Protein AF-A0A7S2VM45-F1 (afdb_monomer)

pLDDT: mean 82.06, std 14.5, range [35.22, 96.81]

Secondary structure (DSSP, 8-state):
-HHHHHHHHHHHHHHHHHHTSPPS------HHHHHHHHHHTT--TTT-GGGHHHHHHHHHPPPPTTEEEEE-TTS-EEEEETTTTEEESS-TTHHHHHHHHHHHHHHHHHTSSHHHHHHHHHHHHHHHHHTTTEEEEE-TTS-EEEEETTT--EESS-HHHHHHHHHHHHHHHHHHHHHH-HHHHT-PPPPPHHHHHHHHHHHHHHHHHHHHHHHHHHHHHHHHHHHHHHHHHHHHHHT-SSS---TTEEEEEEEEEETTEEEEEEEEEE-HHHHHHHHHHHHHHHHHHHHHHHHHHHHHHHHHHHHHHHHHHHHHHHHHHHHHHHHHHHHHHHHHHHHHHHHHHHHHHHHHHHHHHHHHHHHHHHHHHHHHHHHHHHHHHHHHHHHHHHHHHHHHHHHHHHHHHHHHHHHHHHHHHHHHHHS------PPP--HHHHTT-TT--

Structure (mmCIF, N/CA/C/O backbone):
data_AF-A0A7S2VM45-F1
#
_entry.id   AF-A0A7S2VM45-F1
#
loop_
_atom_site.group_PDB
_atom_site.id
_atom_site.type_symbol
_atom_site.label_atom_id
_atom_site.label_alt_id
_atom_site.label_comp_id
_atom_site.label_asym_id
_atom_site.label_entity_id
_atom_site.label_seq_id
_atom_site.pdbx_PDB_ins_code
_atom_site.Cartn_x
_atom_site.Cartn_y
_atom_site.Cartn_z
_atom_site.occupancy
_atom_site.B_iso_or_equiv
_atom_site.auth_seq_id
_atom_site.auth_comp_id
_atom_site.auth_asym_id
_atom_site.auth_atom_id
_atom_site.pdbx_PDB_model_num
ATOM 1 N N . ALA A 1 1 ? -17.432 -37.676 -1.308 1.00 41.19 1 ALA A N 1
ATOM 2 C CA . ALA A 1 1 ? -16.269 -37.235 -0.508 1.00 41.19 1 ALA A CA 1
ATOM 3 C C . ALA A 1 1 ? -14.988 -37.979 -0.908 1.00 41.19 1 ALA A C 1
ATOM 5 O O . ALA A 1 1 ? -13.942 -37.345 -0.962 1.00 41.19 1 ALA A O 1
ATOM 6 N N . ASP A 1 2 ? -15.066 -39.259 -1.292 1.00 36.97 2 ASP A N 1
ATOM 7 C CA . ASP A 1 2 ? -13.876 -40.087 -1.560 1.00 36.97 2 ASP A CA 1
ATOM 8 C C . ASP A 1 2 ? -13.118 -39.766 -2.862 1.00 36.97 2 ASP A C 1
ATOM 10 O O . ASP A 1 2 ? -11.890 -39.785 -2.863 1.00 36.97 2 ASP A O 1
ATOM 14 N N . ALA A 1 3 ? -13.797 -39.350 -3.940 1.00 35.34 3 ALA A N 1
ATOM 15 C CA . ALA A 1 3 ? -13.132 -38.985 -5.202 1.00 35.34 3 ALA A CA 1
ATOM 16 C C . ALA A 1 3 ? -12.193 -37.767 -5.060 1.00 35.34 3 ALA A C 1
ATOM 18 O O . ALA A 1 3 ? -11.099 -37.749 -5.610 1.00 35.34 3 ALA A O 1
ATOM 19 N N . SER A 1 4 ? -12.570 -36.772 -4.248 1.00 35.22 4 SER A N 1
ATOM 20 C CA . SER A 1 4 ? -11.756 -35.570 -3.998 1.00 35.22 4 SER A CA 1
ATOM 21 C C . SER A 1 4 ? -10.555 -35.838 -3.073 1.00 35.22 4 SER A C 1
ATOM 23 O O . SER A 1 4 ? -9.560 -35.113 -3.113 1.00 35.22 4 SER A O 1
ATOM 25 N N . SER A 1 5 ? -10.628 -36.881 -2.238 1.00 35.66 5 SER A N 1
ATOM 26 C CA . SER A 1 5 ? -9.505 -37.354 -1.417 1.00 35.66 5 SER A CA 1
ATOM 27 C C . SER A 1 5 ? -8.523 -38.173 -2.257 1.00 35.66 5 SER A C 1
ATOM 29 O O . SER A 1 5 ? -7.314 -37.973 -2.156 1.00 35.66 5 SER A O 1
ATOM 31 N N . ALA A 1 6 ? -9.038 -39.047 -3.129 1.00 38.22 6 ALA A N 1
ATOM 32 C CA . ALA A 1 6 ? -8.230 -39.838 -4.054 1.00 38.22 6 ALA A CA 1
ATOM 33 C C . ALA A 1 6 ? -7.462 -38.945 -5.043 1.00 38.22 6 ALA A C 1
ATOM 35 O O . ALA A 1 6 ? -6.259 -39.124 -5.205 1.00 38.22 6 ALA A O 1
ATOM 36 N N . LEU A 1 7 ? -8.120 -37.919 -5.600 1.00 43.91 7 LEU A N 1
ATOM 37 C CA . LEU A 1 7 ? -7.509 -36.948 -6.517 1.00 43.91 7 LEU A CA 1
ATOM 38 C C . LEU A 1 7 ? -6.407 -36.101 -5.855 1.00 43.91 7 LEU A C 1
ATOM 40 O O . LEU A 1 7 ? -5.378 -35.829 -6.471 1.00 43.91 7 LEU A O 1
ATOM 44 N N . ARG A 1 8 ? -6.580 -35.722 -4.579 1.00 42.94 8 ARG A N 1
ATOM 45 C CA . ARG A 1 8 ? -5.535 -35.031 -3.801 1.00 42.94 8 ARG A CA 1
ATOM 46 C C . ARG A 1 8 ? -4.350 -35.943 -3.480 1.00 42.94 8 ARG A C 1
ATOM 48 O O . ARG A 1 8 ? -3.210 -35.493 -3.532 1.00 42.94 8 ARG A O 1
ATOM 55 N N . GLY A 1 9 ? -4.608 -37.221 -3.199 1.00 43.56 9 GLY A N 1
ATOM 56 C CA . GLY A 1 9 ? -3.568 -38.229 -2.984 1.00 43.56 9 GLY A CA 1
ATOM 57 C C . GLY A 1 9 ? -2.747 -38.525 -4.244 1.00 43.56 9 GLY A C 1
ATOM 58 O O . GLY A 1 9 ? -1.524 -38.623 -4.164 1.00 43.56 9 GLY A O 1
ATOM 59 N N . THR A 1 10 ? -3.387 -38.607 -5.416 1.00 50.84 10 THR A N 1
ATOM 60 C CA . THR A 1 10 ? -2.689 -38.769 -6.703 1.00 50.84 10 THR A CA 1
ATOM 61 C C . THR A 1 10 ? -1.899 -37.520 -7.079 1.00 50.84 10 THR A C 1
ATOM 63 O O . THR A 1 10 ? -0.747 -37.643 -7.477 1.00 50.84 10 THR A O 1
ATOM 66 N N . ALA A 1 11 ? -2.456 -36.325 -6.868 1.00 45.56 11 ALA A N 1
ATOM 67 C CA . ALA A 1 11 ? -1.759 -35.057 -7.086 1.00 45.56 11 ALA A CA 1
ATOM 68 C C . ALA A 1 11 ? -0.485 -34.935 -6.223 1.00 45.56 11 ALA A C 1
ATOM 70 O O . ALA A 1 11 ? 0.581 -34.600 -6.733 1.00 45.56 11 ALA A O 1
ATOM 71 N N . ALA A 1 12 ? -0.560 -35.293 -4.936 1.00 51.28 12 ALA A N 1
ATOM 72 C CA . ALA A 1 12 ? 0.590 -35.269 -4.027 1.00 51.28 12 ALA A CA 1
ATOM 73 C C . ALA A 1 12 ? 1.664 -36.321 -4.371 1.00 51.28 12 ALA A C 1
ATOM 75 O O . ALA A 1 12 ? 2.857 -36.076 -4.202 1.00 51.28 12 ALA A O 1
ATOM 76 N N . ARG A 1 13 ? 1.262 -37.492 -4.880 1.00 51.34 13 ARG A N 1
ATOM 77 C CA . ARG A 1 13 ? 2.197 -38.535 -5.331 1.00 51.34 13 ARG A CA 1
ATOM 78 C C . ARG A 1 13 ? 2.906 -38.144 -6.633 1.00 51.34 13 ARG A C 1
ATOM 80 O O . ARG A 1 13 ? 4.112 -38.331 -6.748 1.00 51.34 13 ARG A O 1
ATOM 87 N N . LEU A 1 14 ? 2.177 -37.534 -7.567 1.00 54.09 14 LEU A N 1
ATOM 88 C CA . LEU A 1 14 ? 2.731 -36.985 -8.809 1.00 54.09 14 LEU A CA 1
ATOM 89 C C . LEU A 1 14 ? 3.664 -35.791 -8.545 1.00 54.09 14 LEU A C 1
ATOM 91 O O . LEU A 1 14 ? 4.640 -35.613 -9.270 1.00 54.09 14 LEU A O 1
ATOM 95 N N . GLN A 1 15 ? 3.418 -35.021 -7.477 1.00 52.59 15 GLN A N 1
ATOM 96 C CA . GLN A 1 15 ? 4.325 -33.973 -7.003 1.00 52.59 15 GLN A CA 1
ATOM 97 C C . GLN A 1 15 ? 5.697 -34.543 -6.605 1.00 52.59 15 GLN A C 1
ATOM 99 O O . GLN A 1 15 ? 6.717 -33.946 -6.944 1.00 52.59 15 GLN A O 1
ATOM 104 N N . GLN A 1 16 ? 5.744 -35.696 -5.926 1.00 50.16 16 GLN A N 1
ATOM 105 C CA . GLN A 1 16 ? 7.007 -36.362 -5.577 1.00 50.16 16 GLN A CA 1
ATOM 106 C C . GLN A 1 16 ? 7.723 -36.929 -6.813 1.00 50.16 16 GLN A C 1
ATOM 108 O O . GLN A 1 16 ? 8.912 -36.680 -6.984 1.00 50.16 16 GLN A O 1
ATOM 113 N N . GLU A 1 17 ? 7.004 -37.596 -7.721 1.00 50.38 17 GLU A N 1
ATOM 114 C CA . GLU A 1 17 ? 7.596 -38.173 -8.942 1.00 50.38 17 GLU A CA 1
ATOM 115 C C . GLU A 1 17 ? 8.149 -37.121 -9.919 1.00 50.38 17 GLU A C 1
ATOM 117 O O . GLU A 1 17 ? 9.188 -37.348 -10.542 1.00 50.38 17 GLU A O 1
ATOM 122 N N . ALA A 1 18 ? 7.494 -35.961 -10.046 1.00 48.94 18 ALA A N 1
ATOM 123 C CA . ALA A 1 18 ? 7.997 -34.861 -10.869 1.00 48.94 18 ALA A CA 1
ATOM 124 C C . ALA A 1 18 ? 9.280 -34.255 -10.267 1.00 48.94 18 ALA A C 1
ATOM 126 O O . ALA A 1 18 ? 10.269 -34.052 -10.969 1.00 48.94 18 ALA A O 1
ATOM 127 N N . LEU A 1 19 ? 9.313 -34.046 -8.946 1.00 48.38 19 LEU A N 1
ATOM 128 C CA . LEU A 1 19 ? 10.456 -33.445 -8.249 1.00 48.38 19 LEU A CA 1
ATOM 129 C C . LEU A 1 19 ? 11.704 -34.351 -8.182 1.00 48.38 19 LEU A C 1
ATOM 131 O O . LEU A 1 19 ? 12.803 -33.833 -7.989 1.00 48.38 19 LEU A O 1
ATOM 135 N N . GLU A 1 20 ? 11.565 -35.672 -8.343 1.00 42.09 20 GLU A N 1
ATOM 136 C CA . GLU A 1 20 ? 12.649 -36.648 -8.131 1.00 42.09 20 GLU A CA 1
ATOM 137 C C . GLU A 1 20 ? 13.520 -36.954 -9.361 1.00 42.09 20 GLU A C 1
ATOM 139 O O . GLU A 1 20 ? 14.594 -37.540 -9.204 1.00 42.09 20 GLU A O 1
ATOM 144 N N . LYS A 1 21 ? 13.142 -36.546 -10.581 1.00 47.34 21 LYS A N 1
ATOM 145 C CA . LYS A 1 21 ? 14.006 -36.770 -11.754 1.00 47.34 21 LYS A CA 1
ATOM 146 C C . LYS A 1 21 ? 15.202 -35.801 -11.740 1.00 47.34 21 LYS A C 1
ATOM 148 O O . LYS A 1 21 ? 15.000 -34.587 -11.848 1.00 47.34 21 LYS A O 1
ATOM 153 N N . PRO A 1 22 ? 16.452 -36.296 -11.613 1.00 38.53 22 PRO A N 1
ATOM 154 C CA . PRO A 1 22 ? 17.627 -35.439 -11.579 1.00 38.53 22 PRO A CA 1
ATOM 155 C C . PRO A 1 22 ? 17.804 -34.747 -12.930 1.00 38.53 22 PRO A C 1
ATOM 157 O O . PRO A 1 22 ? 17.822 -35.390 -13.978 1.00 38.53 22 PRO A O 1
ATOM 160 N N . ASN A 1 23 ? 17.938 -33.423 -12.882 1.00 44.59 23 ASN A N 1
ATOM 161 C CA . ASN A 1 23 ? 18.189 -32.596 -14.054 1.00 44.59 23 ASN A CA 1
ATOM 162 C C . ASN A 1 23 ? 19.496 -33.041 -14.732 1.00 44.59 23 ASN A C 1
ATOM 164 O O . ASN A 1 23 ? 20.542 -33.118 -14.077 1.00 44.59 23 ASN A O 1
ATOM 168 N N . GLY A 1 24 ? 19.442 -33.307 -16.037 1.00 43.66 24 GLY A N 1
ATOM 169 C CA . GLY A 1 24 ? 20.639 -33.406 -16.865 1.00 43.66 24 GLY A CA 1
ATOM 170 C C . GLY A 1 24 ? 21.382 -32.072 -16.818 1.00 43.66 24 GLY A C 1
ATOM 171 O O . GLY A 1 24 ? 20.774 -31.038 -17.046 1.00 43.66 24 GLY A O 1
ATOM 172 N N . GLY A 1 25 ? 22.662 -32.109 -16.433 1.00 43.72 25 GLY A N 1
ATOM 173 C CA . GLY A 1 25 ? 23.644 -31.018 -16.501 1.00 43.72 25 GLY A CA 1
ATOM 174 C C . GLY A 1 25 ? 23.155 -29.609 -16.140 1.00 43.72 25 GLY A C 1
ATOM 175 O O . GLY A 1 25 ? 22.618 -28.906 -16.983 1.00 43.72 25 GLY A O 1
ATOM 176 N N . LYS A 1 26 ? 23.457 -29.122 -14.925 1.00 51.59 26 LYS A N 1
ATOM 177 C CA . LYS A 1 26 ? 23.319 -27.690 -14.590 1.00 51.59 26 LYS A CA 1
ATOM 178 C C . LYS A 1 26 ? 24.099 -26.843 -15.604 1.00 51.59 26 LYS A C 1
ATOM 180 O O . LYS A 1 26 ? 25.322 -26.743 -15.507 1.00 51.59 26 LYS A O 1
ATOM 185 N N . ARG A 1 27 ? 23.398 -26.227 -16.555 1.00 61.19 27 ARG A N 1
ATOM 186 C CA . ARG A 1 27 ? 23.974 -25.250 -17.474 1.00 61.19 27 ARG A CA 1
ATOM 187 C C . ARG A 1 27 ? 24.313 -23.992 -16.681 1.00 61.19 27 ARG A C 1
ATOM 189 O O . ARG A 1 27 ? 23.436 -23.346 -16.115 1.00 61.19 27 ARG A O 1
ATOM 196 N N . VAL A 1 28 ? 25.598 -23.672 -16.601 1.00 61.62 28 VAL A N 1
ATOM 197 C CA . VAL A 1 28 ? 26.063 -22.402 -16.041 1.00 61.62 28 VAL A CA 1
ATOM 198 C C . VAL A 1 28 ? 26.010 -21.389 -17.179 1.00 61.62 28 VAL A C 1
ATOM 200 O O . VAL A 1 28 ? 26.810 -21.481 -18.105 1.00 61.62 28 VAL A O 1
ATOM 203 N N . LEU A 1 29 ? 25.027 -20.488 -17.150 1.00 68.56 29 LEU A N 1
ATOM 204 C CA . LEU A 1 29 ? 24.953 -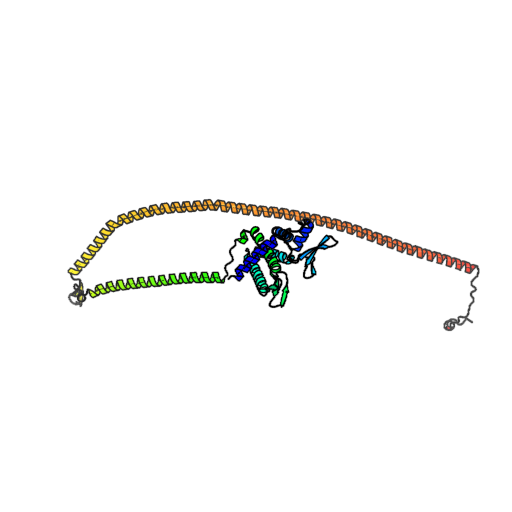19.374 -18.099 1.00 68.56 29 LEU A CA 1
ATOM 205 C C . LEU A 1 29 ? 26.027 -18.332 -17.771 1.00 68.56 29 LEU A C 1
ATOM 207 O O . LEU A 1 29 ? 26.331 -18.096 -16.598 1.00 68.56 29 LEU A O 1
ATOM 211 N N . ASP A 1 30 ? 26.578 -17.699 -18.806 1.00 79.31 30 ASP A N 1
ATOM 212 C CA . ASP A 1 30 ? 27.455 -16.539 -18.631 1.00 79.31 30 ASP A CA 1
ATOM 213 C C . ASP A 1 30 ? 26.656 -15.327 -18.108 1.00 79.31 30 ASP A C 1
ATOM 215 O O . ASP A 1 30 ? 25.442 -15.230 -18.293 1.00 79.31 30 ASP A O 1
ATOM 219 N N . VAL A 1 31 ? 27.329 -14.368 -17.468 1.00 79.81 31 VAL A N 1
ATOM 220 C CA . VAL A 1 31 ? 26.696 -13.177 -16.867 1.00 79.81 31 VAL A CA 1
ATOM 221 C C . VAL A 1 31 ? 25.927 -12.366 -17.914 1.00 79.81 31 VAL A C 1
ATOM 223 O O . VAL A 1 31 ? 24.858 -11.828 -17.625 1.00 79.81 31 VAL A O 1
ATOM 226 N N . VAL A 1 32 ? 26.449 -12.300 -19.143 1.00 82.38 32 VAL A N 1
ATOM 227 C CA . VAL A 1 32 ? 25.800 -11.611 -20.268 1.00 82.38 32 VAL A CA 1
ATOM 228 C C . VAL A 1 32 ? 24.540 -12.353 -20.720 1.00 82.38 32 VAL A C 1
ATOM 230 O O . VAL A 1 32 ? 23.512 -11.718 -20.956 1.00 82.38 32 VAL A O 1
ATOM 233 N N . GLU A 1 33 ? 24.590 -13.685 -20.787 1.00 80.75 33 GLU A N 1
ATOM 234 C CA . GLU A 1 33 ? 23.432 -14.514 -21.140 1.00 80.75 33 GLU A CA 1
ATOM 235 C C . GLU A 1 33 ? 22.341 -14.408 -20.070 1.00 80.75 33 GLU A C 1
ATOM 237 O O . GLU A 1 33 ? 21.178 -14.178 -20.397 1.00 80.75 33 GLU A O 1
ATOM 242 N N . LEU A 1 34 ? 22.715 -14.457 -18.789 1.00 82.38 34 LEU A N 1
ATOM 243 C CA . LEU A 1 34 ? 21.788 -14.253 -17.678 1.00 82.38 34 LEU A CA 1
ATOM 244 C C . LEU A 1 34 ? 21.119 -12.876 -17.750 1.00 82.38 34 LEU A C 1
ATOM 246 O O . LEU A 1 34 ? 19.910 -12.774 -17.568 1.00 82.38 34 LEU A O 1
ATOM 250 N N . TYR A 1 35 ? 21.875 -11.820 -18.061 1.00 84.75 35 TYR A N 1
ATOM 251 C CA . TYR A 1 35 ? 21.315 -10.477 -18.212 1.00 84.75 35 TYR A CA 1
ATOM 252 C C . TYR A 1 35 ? 20.312 -10.401 -19.370 1.00 84.75 35 TYR A C 1
ATOM 254 O O . TYR A 1 35 ? 19.232 -9.833 -19.208 1.00 84.75 35 TYR A O 1
ATOM 262 N N . SER A 1 36 ? 20.631 -11.016 -20.516 1.00 84.12 36 SER A N 1
ATOM 263 C CA . SER A 1 36 ? 19.695 -11.091 -21.645 1.00 84.12 36 SER A CA 1
ATOM 264 C C . SER A 1 36 ? 18.434 -11.894 -21.312 1.00 84.12 36 SER A C 1
ATOM 266 O O . SER A 1 36 ? 17.347 -11.503 -21.726 1.00 84.12 36 SER A O 1
ATOM 268 N N . PHE A 1 37 ? 18.561 -12.950 -20.504 1.00 84.88 37 PHE A N 1
ATOM 269 C CA . PHE A 1 37 ? 17.440 -13.775 -20.059 1.00 84.88 37 PHE A CA 1
ATOM 270 C C . PHE A 1 37 ? 16.529 -13.043 -19.058 1.00 84.88 37 PHE A C 1
ATOM 272 O O . PHE A 1 37 ? 15.305 -13.077 -19.158 1.00 84.88 37 PHE A O 1
ATOM 279 N N . VAL A 1 38 ? 17.113 -12.302 -18.112 1.00 88.44 38 VAL A N 1
ATOM 280 C CA . VAL A 1 38 ? 16.354 -11.457 -17.175 1.00 88.44 38 VAL A CA 1
ATOM 281 C C . VAL A 1 38 ? 15.571 -10.381 -17.935 1.00 88.44 38 VAL A C 1
ATOM 283 O O . VAL A 1 38 ? 14.397 -10.150 -17.646 1.00 88.44 38 VAL A O 1
ATOM 286 N N . GLN A 1 39 ? 16.186 -9.772 -18.954 1.00 86.75 39 GLN A N 1
ATOM 287 C CA . GLN A 1 39 ? 15.500 -8.815 -19.823 1.00 86.75 39 GLN A CA 1
ATOM 288 C C . GLN A 1 39 ? 14.403 -9.463 -20.673 1.00 86.75 39 GLN A C 1
ATOM 290 O O . GLN A 1 39 ? 13.356 -8.845 -20.856 1.00 86.75 39 GLN A O 1
ATOM 295 N N . SER A 1 40 ? 14.600 -10.692 -21.169 1.00 86.50 40 SER A N 1
ATOM 296 C CA . SER A 1 40 ? 13.562 -11.385 -21.940 1.00 86.50 40 SER A CA 1
ATOM 297 C C . SER A 1 40 ? 12.339 -11.744 -21.103 1.00 86.50 40 SER A C 1
ATOM 299 O O . SER A 1 40 ? 11.265 -11.824 -21.674 1.00 86.50 40 SER A O 1
ATOM 301 N N . LEU A 1 41 ? 12.481 -11.897 -19.780 1.00 86.81 41 LEU A N 1
ATOM 302 C CA . LEU A 1 41 ? 11.367 -12.065 -18.832 1.00 86.81 41 LEU A CA 1
ATOM 303 C C . LEU A 1 41 ? 10.664 -10.743 -18.466 1.00 86.81 41 LEU A C 1
ATOM 305 O O . LEU A 1 41 ? 9.735 -10.724 -17.657 1.00 86.81 41 LEU A O 1
ATOM 309 N N . GLY A 1 42 ? 11.126 -9.616 -19.018 1.00 87.25 42 GLY A N 1
ATOM 310 C CA . GLY A 1 42 ? 10.571 -8.294 -18.746 1.00 87.25 42 GLY A CA 1
ATOM 31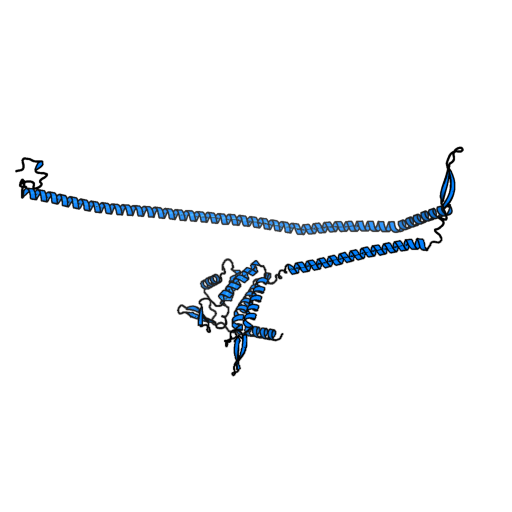1 C C . GLY A 1 42 ? 10.924 -7.733 -17.367 1.00 87.25 42 GLY A C 1
ATOM 312 O O . GLY A 1 42 ? 10.183 -6.884 -16.868 1.00 87.25 42 GLY A O 1
ATOM 313 N N . ILE A 1 43 ? 12.015 -8.199 -16.748 1.00 89.69 43 ILE A N 1
ATOM 314 C CA . ILE A 1 43 ? 12.538 -7.679 -15.477 1.00 89.69 43 ILE A CA 1
ATOM 315 C C . ILE A 1 43 ? 13.656 -6.674 -15.777 1.00 89.69 43 ILE A C 1
ATOM 317 O O . ILE A 1 43 ? 14.598 -6.984 -16.507 1.00 89.69 43 ILE A O 1
ATOM 321 N N . ASP A 1 44 ? 13.594 -5.484 -15.177 1.00 88.50 44 ASP A N 1
ATOM 322 C CA . ASP A 1 44 ? 14.690 -4.508 -15.243 1.00 88.50 44 ASP A CA 1
ATOM 323 C C . ASP A 1 44 ? 15.738 -4.840 -14.156 1.00 88.50 44 ASP A C 1
ATOM 325 O O . ASP A 1 44 ? 15.533 -4.481 -12.997 1.00 88.50 44 ASP A O 1
ATOM 329 N N . PRO A 1 45 ? 16.912 -5.428 -14.467 1.00 84.25 45 PRO A N 1
ATOM 330 C CA . PRO A 1 45 ? 17.856 -5.921 -13.447 1.00 84.25 45 PRO A CA 1
ATOM 331 C C . PRO A 1 45 ? 18.432 -4.826 -12.534 1.00 84.25 45 PRO A C 1
ATOM 333 O O . PRO A 1 45 ? 18.956 -5.118 -11.462 1.00 84.25 45 PRO A O 1
ATOM 336 N N . ILE A 1 46 ? 18.355 -3.560 -12.957 1.00 84.19 46 ILE A N 1
ATOM 337 C CA . ILE A 1 46 ? 18.825 -2.404 -12.181 1.00 84.19 46 ILE A CA 1
ATOM 338 C C . ILE A 1 46 ? 17.712 -1.841 -11.285 1.00 84.19 46 ILE A C 1
ATOM 340 O O . ILE A 1 46 ? 17.996 -1.415 -10.168 1.00 84.19 46 ILE A O 1
ATOM 344 N N . LYS A 1 47 ? 16.460 -1.804 -11.764 1.00 86.12 47 LYS A N 1
ATOM 345 C CA . LYS A 1 47 ? 15.334 -1.200 -11.028 1.00 86.12 47 LYS A CA 1
ATOM 346 C C . LYS A 1 47 ? 14.593 -2.211 -10.156 1.00 86.12 47 LYS A C 1
ATOM 348 O O . LYS A 1 47 ? 14.161 -1.866 -9.066 1.00 86.12 47 LYS A O 1
ATOM 353 N N . GLU A 1 48 ? 14.469 -3.440 -10.640 1.00 87.25 48 GLU A N 1
ATOM 354 C CA . GLU A 1 48 ? 13.720 -4.550 -10.052 1.00 87.25 48 GLU A CA 1
ATOM 355 C C . GLU A 1 48 ? 14.690 -5.668 -9.622 1.00 87.25 48 GLU A C 1
ATOM 357 O O . GLU A 1 48 ? 14.472 -6.853 -9.872 1.00 87.25 48 GLU A O 1
ATOM 362 N N . SER A 1 49 ? 15.805 -5.299 -8.978 1.00 85.06 49 SER A N 1
ATOM 363 C CA . SER A 1 49 ? 16.836 -6.256 -8.539 1.00 85.06 49 SER A CA 1
ATOM 364 C C . SER A 1 49 ? 16.292 -7.320 -7.574 1.00 85.06 49 SER A C 1
ATOM 366 O O . SER A 1 49 ? 16.773 -8.451 -7.554 1.00 85.06 49 SER A O 1
ATOM 368 N N . GLU A 1 50 ? 15.235 -6.987 -6.830 1.00 84.50 50 GLU A N 1
ATOM 369 C CA . GLU A 1 50 ? 14.511 -7.888 -5.927 1.00 84.50 50 GLU A CA 1
ATOM 370 C C . GLU A 1 50 ? 13.740 -9.003 -6.652 1.00 84.50 50 GLU A C 1
ATOM 372 O O . GLU A 1 50 ? 13.273 -9.930 -5.999 1.00 84.50 50 GLU A O 1
ATOM 377 N N . MET A 1 51 ? 13.616 -8.946 -7.982 1.00 87.44 51 MET A N 1
ATOM 378 C CA . MET A 1 51 ? 12.895 -9.931 -8.801 1.00 87.44 51 MET A CA 1
ATOM 379 C C . MET A 1 51 ? 13.830 -10.878 -9.560 1.00 87.44 51 MET A C 1
ATOM 381 O O . MET A 1 51 ? 13.374 -11.860 -10.140 1.00 87.44 51 MET A O 1
ATOM 385 N N . VAL A 1 52 ? 15.146 -10.637 -9.532 1.00 88.06 52 VAL A N 1
ATOM 386 C CA . VAL A 1 52 ? 16.140 -11.428 -10.284 1.00 88.06 52 VAL A CA 1
ATOM 387 C C . VAL A 1 52 ? 16.132 -12.907 -9.875 1.00 88.06 52 VAL A C 1
ATOM 389 O O . VAL A 1 52 ? 16.354 -13.781 -10.711 1.00 88.06 52 VAL A O 1
ATOM 392 N N . TRP A 1 53 ? 15.785 -13.216 -8.624 1.00 89.38 53 TRP A N 1
ATOM 393 C CA . TRP A 1 53 ? 15.655 -14.599 -8.157 1.00 89.38 53 TRP A CA 1
ATOM 394 C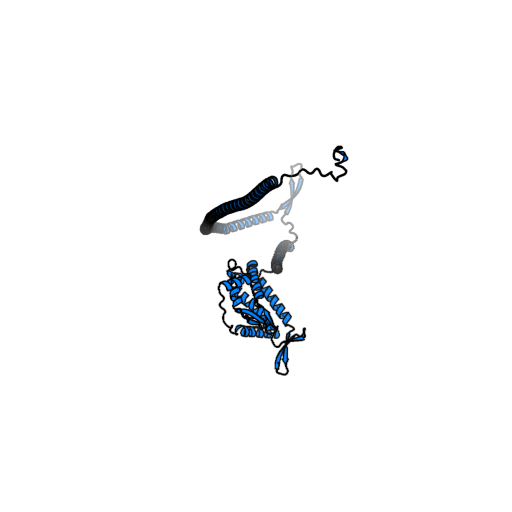 C . TRP A 1 53 ? 14.551 -15.383 -8.895 1.00 89.38 53 TRP A C 1
ATOM 396 O O . TRP A 1 53 ? 14.652 -16.603 -9.003 1.00 89.38 53 TRP A O 1
ATOM 406 N N . ILE A 1 54 ? 13.528 -14.714 -9.450 1.00 89.25 54 ILE A N 1
ATOM 407 C CA . ILE A 1 54 ? 12.487 -15.361 -10.270 1.00 89.25 54 ILE A CA 1
ATOM 408 C C . ILE A 1 54 ? 13.114 -15.908 -11.557 1.00 89.25 54 ILE A C 1
ATOM 410 O O . ILE A 1 54 ? 12.829 -17.039 -11.946 1.00 89.25 54 ILE A O 1
ATOM 414 N N . ALA A 1 55 ? 14.025 -15.150 -12.176 1.00 87.75 55 ALA A N 1
ATOM 415 C CA . ALA A 1 55 ? 14.768 -15.604 -13.348 1.00 87.75 55 ALA A CA 1
ATOM 416 C C . ALA A 1 55 ? 15.704 -16.776 -13.008 1.00 87.75 55 ALA A C 1
ATOM 418 O O . ALA A 1 55 ? 15.798 -17.738 -13.767 1.00 87.75 55 ALA A O 1
ATOM 419 N N . GLU A 1 56 ? 16.349 -16.760 -11.837 1.00 85.94 56 GLU A N 1
ATOM 420 C CA . GLU A 1 56 ? 17.146 -17.910 -11.390 1.00 85.94 56 GLU A CA 1
ATOM 421 C C . GLU A 1 56 ? 16.304 -19.173 -11.189 1.00 85.94 56 GLU A C 1
ATOM 423 O O . GLU A 1 56 ? 16.785 -20.283 -11.425 1.00 85.94 56 GLU A O 1
ATOM 428 N N . GLU A 1 57 ? 15.066 -19.028 -10.718 1.00 86.75 57 GLU A N 1
ATOM 429 C CA . GLU A 1 57 ? 14.142 -20.151 -10.594 1.00 86.75 57 GLU A CA 1
ATOM 430 C C . GLU A 1 57 ? 13.652 -20.636 -11.953 1.00 86.75 57 GLU A C 1
ATOM 432 O O . GLU A 1 57 ? 13.575 -21.849 -12.145 1.00 86.75 57 GLU A O 1
ATOM 437 N N . ALA A 1 58 ? 13.416 -19.736 -12.909 1.00 86.06 58 ALA A N 1
ATOM 438 C CA . ALA A 1 58 ? 13.047 -20.104 -14.272 1.00 86.06 58 ALA A CA 1
ATOM 439 C C . ALA A 1 58 ? 14.090 -21.015 -14.934 1.00 86.06 58 ALA A C 1
ATOM 441 O O . ALA A 1 58 ? 13.732 -22.023 -15.536 1.00 86.06 58 ALA A O 1
ATOM 442 N N . LEU A 1 59 ? 15.379 -20.749 -14.708 1.00 82.50 59 LEU A N 1
ATOM 443 C CA . LEU A 1 59 ? 16.483 -21.581 -15.205 1.00 82.50 59 LEU A CA 1
ATOM 444 C C . LEU A 1 59 ? 16.601 -22.951 -14.518 1.00 82.50 59 LEU A C 1
ATOM 446 O O . LEU A 1 59 ? 17.227 -23.865 -15.052 1.00 82.50 59 LEU A O 1
ATOM 450 N N . LYS A 1 60 ? 16.057 -23.097 -13.305 1.00 81.19 60 LYS A N 1
ATOM 451 C CA . LYS A 1 60 ? 16.109 -24.345 -12.522 1.00 81.19 60 LYS A CA 1
ATOM 452 C C . LYS A 1 60 ? 14.869 -25.214 -12.721 1.00 81.19 60 LYS A C 1
ATOM 454 O O . LYS A 1 60 ? 14.853 -26.343 -12.223 1.00 81.19 60 LYS A O 1
ATOM 459 N N . VAL A 1 61 ? 13.815 -24.690 -13.345 1.00 80.31 61 VAL A N 1
ATOM 460 C CA . VAL A 1 61 ? 12.554 -25.414 -13.502 1.00 80.31 61 VAL A CA 1
ATOM 461 C C . VAL A 1 61 ? 12.701 -26.530 -14.529 1.00 80.31 61 VAL A C 1
ATOM 463 O O . VAL A 1 61 ? 13.366 -26.394 -15.548 1.00 80.31 61 VAL A O 1
ATOM 466 N N . GLN A 1 62 ? 12.096 -27.672 -14.212 1.00 80.44 62 GLN A N 1
ATOM 467 C CA . GLN A 1 62 ? 12.043 -28.809 -15.116 1.00 80.44 62 GLN A CA 1
ATOM 468 C C . GLN A 1 62 ? 11.050 -28.528 -16.242 1.00 80.44 62 GLN A C 1
ATOM 470 O O . GLN A 1 62 ? 9.981 -27.944 -16.023 1.00 80.44 62 GLN A O 1
ATOM 475 N N . LEU A 1 63 ? 11.396 -29.005 -17.433 1.00 84.25 63 LEU A N 1
ATOM 476 C CA . LEU A 1 63 ? 10.521 -28.938 -18.592 1.00 84.25 63 LEU A CA 1
ATOM 477 C C . LEU A 1 63 ? 9.203 -29.683 -18.330 1.00 84.25 63 LEU A C 1
ATOM 479 O O . LEU A 1 63 ? 9.203 -30.691 -17.613 1.00 84.25 63 LEU A O 1
ATOM 483 N N . PRO A 1 64 ? 8.080 -29.205 -18.896 1.00 84.75 64 PRO A N 1
ATOM 484 C CA . PRO A 1 64 ? 6.819 -29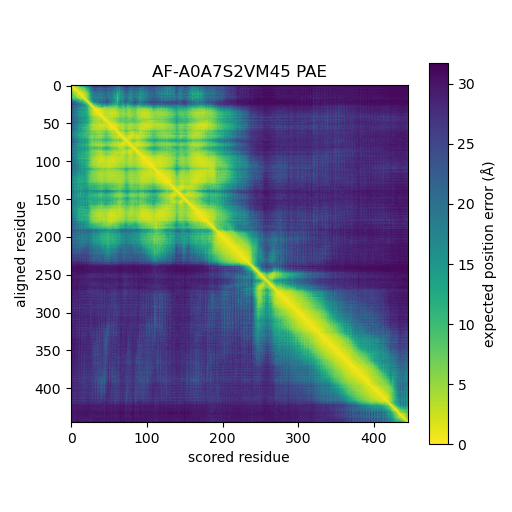.919 -18.803 1.00 84.75 64 PRO A CA 1
ATOM 485 C C . PRO A 1 64 ? 6.909 -31.320 -19.428 1.00 84.75 64 PRO A C 1
ATOM 487 O O . PRO A 1 64 ? 7.735 -31.555 -20.316 1.00 84.75 64 PRO A O 1
ATOM 490 N N . PRO A 1 65 ? 6.046 -32.259 -19.007 1.00 81.56 65 PRO A N 1
ATOM 491 C CA . PRO A 1 65 ? 5.998 -33.601 -19.579 1.00 81.56 65 PRO A CA 1
ATOM 492 C C . PRO A 1 65 ? 5.862 -33.559 -21.107 1.00 81.56 65 PRO A C 1
ATOM 494 O O . PRO A 1 65 ? 5.037 -32.819 -21.633 1.00 81.56 65 PRO A O 1
ATOM 497 N N . GLY A 1 66 ? 6.676 -34.344 -21.817 1.00 80.50 66 GLY A N 1
ATOM 498 C CA . GLY A 1 66 ? 6.687 -34.388 -23.284 1.00 80.50 66 GLY A CA 1
ATOM 499 C C . GLY A 1 66 ? 7.647 -33.401 -23.956 1.00 80.50 66 GLY A C 1
ATOM 500 O O . GLY A 1 66 ? 7.930 -33.574 -25.139 1.00 80.50 66 GLY A O 1
ATOM 501 N N . TRP A 1 67 ? 8.194 -32.423 -23.227 1.00 86.62 67 TRP A N 1
ATOM 502 C CA . TRP A 1 67 ? 9.201 -31.493 -23.744 1.00 86.62 67 TRP A CA 1
ATOM 503 C C . TRP A 1 67 ? 10.625 -31.968 -23.457 1.00 86.62 67 TRP A C 1
ATOM 505 O O . TRP A 1 67 ? 10.934 -32.472 -22.377 1.00 86.62 67 TRP A O 1
ATOM 515 N N . THR A 1 68 ? 11.509 -31.766 -24.429 1.00 85.94 68 THR A N 1
ATOM 516 C CA . THR A 1 68 ? 12.930 -32.117 -24.353 1.00 85.94 68 THR A CA 1
ATOM 517 C C . THR A 1 68 ? 13.790 -30.964 -24.866 1.00 85.94 68 THR A C 1
ATOM 519 O O . THR A 1 68 ? 13.419 -30.296 -25.828 1.00 85.94 68 THR A O 1
ATOM 522 N N . GLU A 1 69 ? 14.920 -30.699 -24.208 1.00 85.56 69 GLU A N 1
ATOM 523 C CA . GLU A 1 69 ? 15.905 -29.712 -24.665 1.00 85.56 69 GLU A CA 1
ATOM 524 C C . GLU A 1 69 ? 16.894 -30.385 -25.619 1.00 85.56 69 GLU A C 1
ATOM 526 O O . GLU A 1 69 ? 17.467 -31.430 -25.305 1.00 85.56 69 GLU A O 1
ATOM 531 N N . HIS A 1 70 ? 17.107 -29.761 -26.771 1.00 86.38 70 HIS A N 1
ATOM 532 C CA . HIS A 1 70 ? 18.076 -30.163 -27.782 1.00 86.38 70 HIS A CA 1
ATOM 533 C C . HIS A 1 70 ? 18.957 -28.970 -28.136 1.00 86.38 70 HIS A C 1
ATOM 535 O O . HIS A 1 70 ? 18.605 -27.816 -27.896 1.00 86.38 70 HIS A O 1
ATOM 541 N N . THR A 1 71 ? 20.115 -29.228 -28.730 1.00 87.44 71 THR A N 1
ATOM 542 C CA . THR A 1 71 ? 21.017 -28.174 -29.206 1.00 87.44 71 THR A CA 1
ATOM 543 C C . THR A 1 71 ? 21.181 -28.260 -30.712 1.00 87.44 71 THR A C 1
ATOM 545 O O . THR A 1 71 ? 21.448 -29.333 -31.245 1.00 87.44 71 THR A O 1
ATOM 548 N N . ASP A 1 72 ? 21.034 -27.121 -31.379 1.00 88.94 72 ASP A N 1
ATOM 549 C CA . ASP A 1 72 ? 21.300 -26.947 -32.811 1.00 88.94 72 ASP A CA 1
ATOM 550 C C . ASP A 1 72 ? 22.815 -27.037 -33.110 1.00 88.94 72 ASP A C 1
ATOM 552 O O . ASP A 1 72 ? 23.641 -26.913 -32.202 1.00 88.94 72 ASP A O 1
ATOM 556 N N . ASP A 1 73 ? 23.201 -27.134 -34.385 1.00 87.38 73 ASP A N 1
ATOM 557 C CA . ASP A 1 73 ? 24.601 -27.191 -34.854 1.00 87.38 73 ASP A CA 1
ATOM 558 C C . ASP A 1 73 ? 25.436 -25.977 -34.401 1.00 87.38 73 ASP A C 1
ATOM 560 O O . ASP A 1 73 ? 26.666 -26.006 -34.344 1.00 87.38 73 ASP A O 1
ATOM 564 N N . ARG A 1 74 ? 24.755 -24.876 -34.064 1.00 82.06 74 ARG A N 1
ATOM 565 C CA . ARG A 1 74 ? 25.338 -23.638 -33.523 1.00 82.06 74 ARG A CA 1
ATOM 566 C C . ARG A 1 74 ? 25.386 -23.600 -31.994 1.00 82.06 74 ARG A C 1
ATOM 568 O O . ARG A 1 74 ? 25.595 -22.530 -31.428 1.00 82.06 74 ARG A O 1
ATOM 575 N N . ASN A 1 75 ? 25.153 -24.733 -31.334 1.00 80.75 75 ASN A N 1
ATOM 576 C CA . ASN A 1 75 ? 25.109 -24.885 -29.881 1.00 80.75 75 ASN A CA 1
ATOM 577 C C . ASN A 1 75 ? 24.064 -23.983 -29.190 1.00 80.75 75 ASN A C 1
ATOM 579 O O . ASN A 1 75 ? 24.248 -23.540 -28.055 1.00 80.75 75 ASN A O 1
ATOM 583 N N . ARG A 1 76 ? 22.966 -23.675 -29.892 1.00 81.81 76 ARG A N 1
ATOM 584 C CA . ARG A 1 76 ? 21.832 -22.916 -29.346 1.00 81.81 76 ARG A CA 1
ATOM 585 C C . ARG A 1 76 ? 20.767 -23.896 -28.856 1.00 81.81 76 ARG A C 1
ATOM 587 O O . ARG A 1 76 ? 20.442 -24.808 -29.619 1.00 81.81 76 ARG A O 1
ATOM 594 N N . PRO A 1 77 ? 20.234 -23.724 -27.634 1.00 84.62 77 PRO A N 1
ATOM 595 C CA . PRO A 1 77 ? 19.170 -24.583 -27.139 1.00 84.62 77 PRO A CA 1
ATOM 596 C C . PRO A 1 77 ? 17.885 -24.335 -27.932 1.00 84.62 77 PRO A C 1
ATOM 598 O O . PRO A 1 77 ? 17.554 -23.190 -28.247 1.00 84.62 77 PRO A O 1
ATOM 601 N N . TYR A 1 78 ? 17.170 -25.407 -28.232 1.00 87.44 78 TYR A N 1
ATOM 602 C CA . TYR A 1 78 ? 15.787 -25.377 -28.680 1.00 87.44 78 TYR A CA 1
ATOM 603 C C . TYR A 1 78 ? 15.013 -26.486 -27.966 1.00 87.44 78 TYR A C 1
ATOM 605 O O . TYR A 1 78 ? 15.581 -27.488 -27.529 1.00 87.44 78 TYR A O 1
ATOM 613 N N . PHE A 1 79 ? 13.711 -26.297 -27.822 1.00 89.38 79 PHE A N 1
ATOM 614 C CA . PHE A 1 79 ? 12.830 -27.210 -27.112 1.00 89.38 79 PHE A CA 1
ATOM 615 C C . PHE A 1 79 ? 11.969 -27.952 -28.123 1.00 89.38 79 PHE A C 1
ATOM 617 O O . PHE A 1 79 ? 11.328 -27.327 -28.963 1.00 89.38 79 PHE A O 1
ATOM 624 N N . HIS A 1 80 ? 11.957 -29.277 -28.051 1.00 88.81 80 HIS A N 1
ATOM 625 C CA . HIS A 1 80 ? 11.152 -30.137 -28.914 1.00 88.81 80 HIS A CA 1
ATOM 626 C C . HIS A 1 80 ? 10.118 -30.884 -28.081 1.00 88.81 80 HIS A C 1
ATOM 628 O O . HIS A 1 80 ? 10.450 -31.468 -27.041 1.00 88.81 80 HIS A O 1
ATOM 634 N N . HIS A 1 81 ? 8.868 -30.848 -28.530 1.00 86.75 81 HIS A N 1
ATOM 635 C CA . HIS A 1 81 ? 7.781 -31.599 -27.930 1.00 86.75 81 HIS A CA 1
ATOM 636 C C . HIS A 1 81 ? 7.597 -32.935 -28.659 1.00 86.75 81 HIS A C 1
ATOM 638 O O . HIS A 1 81 ? 7.196 -32.983 -29.821 1.00 86.75 81 HIS A O 1
ATOM 644 N N . ALA A 1 82 ? 7.841 -34.039 -27.951 1.00 82.62 82 ALA A N 1
ATOM 645 C CA . ALA A 1 82 ? 7.925 -35.379 -28.532 1.00 82.62 82 ALA A CA 1
ATOM 646 C C . ALA A 1 82 ? 6.616 -35.872 -29.180 1.00 82.62 82 ALA A C 1
ATOM 648 O O . ALA A 1 82 ? 6.659 -36.730 -30.057 1.00 82.62 82 ALA A O 1
ATOM 649 N N . HIS A 1 83 ? 5.461 -35.352 -28.750 1.00 75.81 83 HIS A N 1
ATOM 650 C CA . HIS A 1 83 ? 4.146 -35.823 -29.205 1.00 75.81 83 HIS A CA 1
ATOM 651 C C . HIS A 1 83 ? 3.531 -34.979 -30.323 1.00 75.81 83 HIS A C 1
ATOM 653 O O . HIS A 1 83 ? 2.826 -35.527 -31.165 1.00 75.81 83 HIS A O 1
ATOM 659 N N . SER A 1 84 ? 3.757 -33.660 -30.319 1.00 79.06 84 SER A N 1
ATOM 660 C CA . SER A 1 84 ? 3.249 -32.756 -31.367 1.00 79.06 84 SER A CA 1
ATOM 661 C C . SER A 1 84 ? 4.261 -32.522 -32.488 1.00 79.06 84 SER A C 1
ATOM 663 O O . SER A 1 84 ? 3.900 -31.949 -33.509 1.00 79.06 84 SER A O 1
ATOM 665 N N . ASP A 1 85 ? 5.504 -32.980 -32.304 1.00 83.12 85 ASP A N 1
ATOM 666 C CA . ASP A 1 85 ? 6.640 -32.723 -33.195 1.00 83.12 85 ASP A CA 1
ATOM 667 C C . ASP A 1 85 ? 6.922 -31.218 -33.392 1.00 83.12 85 ASP A C 1
ATOM 669 O O . ASP A 1 85 ? 7.495 -30.779 -34.388 1.00 83.12 85 ASP A O 1
ATOM 673 N N . GLU A 1 86 ? 6.508 -30.401 -32.420 1.00 86.81 86 GLU A N 1
ATOM 674 C CA . GLU A 1 86 ? 6.709 -28.957 -32.431 1.00 86.81 86 GLU A CA 1
ATOM 675 C C . GLU A 1 86 ? 8.065 -28.604 -31.816 1.00 86.81 86 GLU A C 1
ATOM 677 O O . GLU A 1 86 ? 8.415 -29.046 -30.719 1.00 86.81 86 GLU A O 1
ATOM 682 N N . SER A 1 87 ? 8.824 -27.762 -32.516 1.00 89.69 87 SER A N 1
ATOM 683 C CA . SER A 1 87 ? 10.080 -27.194 -32.029 1.00 89.69 87 SER A CA 1
ATOM 684 C C . SER A 1 87 ? 9.923 -25.702 -31.744 1.00 89.69 87 SER A C 1
ATOM 686 O O . SER A 1 87 ? 9.512 -24.945 -32.626 1.00 89.69 87 SER A O 1
ATOM 688 N N . SER A 1 88 ? 10.310 -25.267 -30.549 1.00 88.25 88 SER A N 1
ATOM 689 C CA . SER A 1 88 ? 10.300 -23.870 -30.117 1.00 88.25 88 SER A CA 1
ATOM 690 C C . SER A 1 88 ? 11.697 -23.404 -29.710 1.00 88.25 88 SER A C 1
ATOM 692 O O . SER A 1 88 ? 12.484 -24.161 -29.147 1.00 88.25 88 SER A O 1
ATOM 694 N N . TRP A 1 89 ? 12.003 -22.133 -29.971 1.00 87.31 89 TRP A N 1
ATOM 695 C CA . TRP A 1 89 ? 13.231 -21.481 -29.494 1.00 87.31 89 TRP A CA 1
ATOM 696 C C . TRP A 1 89 ? 13.058 -20.828 -28.116 1.00 87.31 89 TRP A C 1
ATOM 698 O O . TRP A 1 89 ? 14.048 -20.510 -27.464 1.00 87.31 89 TRP A O 1
ATOM 708 N N . THR A 1 90 ? 11.815 -20.623 -27.681 1.00 85.12 90 THR A N 1
ATOM 709 C CA . THR A 1 90 ? 11.445 -20.131 -26.347 1.00 85.12 90 THR A CA 1
ATOM 710 C C . THR A 1 90 ? 11.114 -21.291 -25.424 1.00 85.12 90 THR A C 1
ATOM 712 O O . THR A 1 90 ? 10.600 -22.324 -25.867 1.00 85.12 90 THR A O 1
ATOM 715 N N . HIS A 1 91 ? 11.402 -21.122 -24.136 1.00 83.94 91 HIS A N 1
ATOM 716 C CA . HIS A 1 91 ? 11.128 -22.154 -23.151 1.00 83.94 91 HIS A CA 1
ATOM 717 C C . HIS A 1 91 ? 9.604 -22.271 -22.962 1.00 83.94 91 HIS A C 1
ATOM 719 O O . HIS A 1 91 ? 8.924 -21.254 -22.824 1.00 83.94 91 HIS A O 1
ATOM 725 N N . PRO A 1 92 ? 9.027 -23.489 -22.920 1.00 85.56 92 PRO A N 1
ATOM 726 C CA . PRO A 1 92 ? 7.569 -23.689 -22.902 1.00 85.56 92 PRO A CA 1
ATOM 727 C C . PRO A 1 92 ? 6.874 -23.112 -21.658 1.00 85.56 92 PRO A C 1
ATOM 729 O O . PRO A 1 92 ? 5.654 -23.002 -21.617 1.00 85.56 92 PRO A O 1
ATOM 732 N N . MET A 1 93 ? 7.647 -22.753 -20.631 1.00 85.75 93 MET A N 1
ATOM 733 C CA . MET A 1 93 ? 7.160 -22.107 -19.410 1.00 85.75 93 MET A CA 1
ATOM 734 C C . MET A 1 93 ? 7.474 -20.608 -19.336 1.00 85.75 93 MET A C 1
ATOM 736 O O . MET A 1 93 ? 7.186 -20.004 -18.307 1.00 85.75 93 MET A O 1
ATOM 740 N N . ASP A 1 94 ? 8.065 -20.000 -20.368 1.00 86.62 94 ASP A N 1
ATOM 741 C CA . ASP A 1 94 ? 8.420 -18.573 -20.334 1.00 86.62 94 ASP A CA 1
ATOM 742 C C . ASP A 1 94 ? 7.196 -17.695 -20.056 1.00 86.62 94 ASP A C 1
ATOM 744 O O . ASP A 1 94 ? 7.272 -16.799 -19.216 1.00 86.62 94 ASP A O 1
ATOM 748 N N . ASP A 1 95 ? 6.045 -18.002 -20.658 1.00 88.38 95 ASP A N 1
ATOM 749 C CA . ASP A 1 95 ? 4.787 -17.280 -20.416 1.00 88.38 95 ASP A CA 1
ATOM 750 C C . ASP A 1 95 ? 4.353 -17.366 -18.945 1.00 88.38 95 ASP A C 1
ATOM 752 O O . ASP A 1 95 ? 3.919 -16.386 -18.342 1.00 88.38 95 ASP A O 1
ATOM 756 N N . VAL A 1 96 ? 4.558 -18.527 -18.316 1.00 89.31 96 VAL A N 1
ATOM 757 C CA . VAL A 1 96 ? 4.250 -18.727 -16.895 1.00 89.31 96 VAL A CA 1
ATOM 758 C C . VAL A 1 96 ? 5.137 -17.847 -16.013 1.00 89.31 96 VAL A C 1
ATOM 760 O O . VAL A 1 96 ? 4.664 -17.306 -15.015 1.00 89.31 96 VAL A O 1
ATOM 763 N N . PHE A 1 97 ? 6.410 -17.665 -16.369 1.00 88.88 97 PHE A N 1
ATOM 764 C CA . PHE A 1 97 ? 7.307 -16.775 -15.629 1.00 88.88 97 PHE A CA 1
ATOM 765 C C . PHE A 1 97 ? 7.007 -15.296 -15.867 1.00 88.88 97 PHE A C 1
ATOM 767 O O . PHE A 1 97 ? 7.126 -14.510 -14.927 1.00 88.88 97 PHE A O 1
ATOM 774 N N . HIS A 1 98 ? 6.545 -14.920 -17.060 1.00 90.56 98 HIS A N 1
ATOM 775 C CA . HIS A 1 98 ? 6.033 -13.573 -17.312 1.00 90.56 98 HIS A CA 1
ATOM 776 C C . HIS A 1 98 ? 4.812 -13.264 -16.438 1.00 90.56 98 HIS A C 1
ATOM 778 O O . HIS A 1 98 ? 4.761 -12.204 -15.809 1.00 90.56 98 HIS A O 1
ATOM 784 N N . ASP A 1 99 ? 3.871 -14.202 -16.325 1.00 91.19 99 ASP A N 1
ATOM 785 C CA . ASP A 1 99 ? 2.716 -14.066 -15.432 1.00 91.19 99 ASP A CA 1
ATOM 786 C C . ASP A 1 99 ? 3.151 -13.945 -13.966 1.00 91.19 99 ASP A C 1
ATOM 788 O O . ASP A 1 99 ? 2.629 -13.118 -13.222 1.00 91.19 99 ASP A O 1
ATOM 792 N N . LEU A 1 100 ? 4.156 -14.716 -13.543 1.00 90.75 100 LEU A N 1
ATOM 793 C CA . LEU A 1 100 ? 4.699 -14.652 -12.182 1.00 90.75 100 LEU A CA 1
ATOM 794 C C . LEU A 1 100 ? 5.367 -13.304 -11.874 1.00 90.75 100 LEU A C 1
ATOM 796 O O . LEU A 1 100 ? 5.213 -12.777 -10.772 1.00 90.75 100 LEU A O 1
ATOM 800 N N . VAL A 1 101 ? 6.071 -12.719 -12.844 1.00 92.31 101 VAL A N 1
ATOM 801 C CA . VAL A 1 101 ? 6.617 -11.355 -12.750 1.00 92.31 101 VAL A CA 1
ATOM 802 C C . VAL A 1 101 ? 5.486 -10.337 -12.582 1.00 92.31 101 VAL A C 1
ATOM 804 O O . VAL A 1 101 ? 5.583 -9.440 -11.742 1.00 92.31 101 VAL A O 1
ATOM 807 N N . GLN A 1 102 ? 4.382 -10.495 -13.315 1.00 91.81 102 GLN A N 1
ATOM 808 C CA . GLN A 1 102 ? 3.201 -9.643 -13.155 1.00 91.81 102 GLN A CA 1
ATOM 809 C C . GLN A 1 102 ? 2.519 -9.842 -11.796 1.00 91.81 102 GLN A C 1
ATOM 811 O O . GLN A 1 102 ? 2.155 -8.856 -11.158 1.00 91.81 102 GLN A O 1
ATOM 816 N N . TYR A 1 103 ? 2.397 -11.078 -11.307 1.00 91.44 103 TYR A N 1
ATOM 817 C CA . TYR A 1 103 ? 1.882 -11.362 -9.967 1.00 91.44 103 TYR A CA 1
ATOM 818 C C . TYR A 1 103 ? 2.720 -10.691 -8.884 1.00 91.44 103 TYR A C 1
ATOM 820 O O . TYR A 1 103 ? 2.157 -10.093 -7.972 1.00 91.44 103 TYR A O 1
ATOM 828 N N . PHE A 1 104 ? 4.050 -10.711 -8.998 1.00 90.31 104 PHE A N 1
ATOM 829 C CA . PHE A 1 104 ? 4.916 -10.014 -8.048 1.00 90.31 104 PHE A CA 1
ATOM 830 C C . PHE A 1 104 ? 4.633 -8.505 -8.016 1.00 90.31 104 PHE A C 1
ATOM 832 O O . PHE A 1 104 ? 4.524 -7.921 -6.940 1.00 90.31 104 PHE A O 1
ATOM 839 N N . ARG A 1 105 ? 4.446 -7.880 -9.187 1.00 91.94 105 ARG A N 1
ATOM 840 C CA . ARG A 1 105 ? 4.076 -6.459 -9.286 1.00 91.94 105 ARG A CA 1
ATOM 841 C C . ARG A 1 105 ? 2.701 -6.186 -8.668 1.00 91.94 105 ARG A C 1
ATOM 843 O O . ARG A 1 105 ? 2.594 -5.279 -7.848 1.00 91.94 105 ARG A O 1
ATOM 850 N N . LYS A 1 106 ? 1.690 -7.014 -8.963 1.00 89.88 106 LYS A N 1
ATOM 851 C CA . LYS A 1 106 ? 0.352 -6.918 -8.348 1.00 89.88 106 LYS A CA 1
ATOM 852 C C . LYS A 1 106 ? 0.414 -7.010 -6.821 1.00 89.88 106 LYS A C 1
ATOM 854 O O . LYS A 1 106 ? -0.196 -6.202 -6.136 1.00 89.88 106 LYS A O 1
ATOM 859 N N . VAL A 1 107 ? 1.199 -7.940 -6.270 1.00 91.19 107 VAL A N 1
ATOM 860 C CA . VAL A 1 107 ? 1.356 -8.097 -4.810 1.00 91.19 107 VAL A CA 1
ATOM 861 C C . VAL A 1 107 ? 1.929 -6.836 -4.162 1.00 91.19 107 VAL A C 1
ATOM 863 O O . VAL A 1 107 ? 1.516 -6.471 -3.059 1.00 91.19 107 VAL A O 1
ATOM 866 N N . LEU A 1 108 ? 2.866 -6.161 -4.834 1.00 88.38 108 LEU A N 1
ATOM 867 C CA . LEU A 1 108 ? 3.424 -4.896 -4.358 1.00 88.38 108 LEU A CA 1
ATOM 868 C C . LEU A 1 108 ? 2.416 -3.739 -4.443 1.00 88.38 108 LEU A C 1
ATOM 870 O O . LEU A 1 108 ? 2.411 -2.889 -3.554 1.00 88.38 108 LEU A O 1
ATOM 874 N N . GLU A 1 109 ? 1.571 -3.709 -5.476 1.00 88.62 109 GLU A N 1
ATOM 875 C CA . GLU A 1 109 ? 0.524 -2.693 -5.659 1.00 88.62 109 GLU A CA 1
ATOM 876 C C . GLU A 1 109 ? -0.640 -2.865 -4.669 1.00 88.62 109 GLU A C 1
ATOM 878 O O . GLU A 1 109 ? -1.031 -1.906 -4.001 1.00 88.62 109 GLU A O 1
ATOM 883 N N . ASP A 1 110 ? -1.149 -4.091 -4.527 1.00 85.25 110 ASP A N 1
ATOM 884 C CA . ASP A 1 110 ? -2.287 -4.431 -3.664 1.00 85.25 110 ASP A CA 1
ATOM 885 C C . ASP A 1 110 ? -1.894 -4.536 -2.181 1.00 85.25 110 ASP A C 1
ATOM 887 O O . ASP A 1 110 ? -2.740 -4.460 -1.285 1.00 85.25 110 ASP A O 1
ATOM 891 N N . GLY A 1 111 ? -0.601 -4.721 -1.899 1.00 85.75 111 GLY A N 1
ATOM 892 C CA . GLY A 1 111 ? -0.075 -4.879 -0.544 1.00 85.75 111 GLY A CA 1
ATOM 893 C C . GLY A 1 111 ? -0.432 -6.221 0.104 1.00 85.75 111 GLY A C 1
ATOM 894 O O . GLY A 1 111 ? -0.458 -6.320 1.333 1.00 85.75 111 GLY A O 1
ATOM 895 N N . GLY A 1 112 ? -0.713 -7.255 -0.693 1.00 88.81 112 GLY A N 1
ATOM 896 C CA . GLY A 1 112 ? -1.071 -8.587 -0.211 1.00 88.81 112 GLY A CA 1
ATOM 897 C C . GLY A 1 112 ? -1.128 -9.632 -1.325 1.00 88.81 112 GLY A C 1
ATOM 898 O O . GLY A 1 112 ? -1.127 -9.307 -2.506 1.00 88.81 112 GLY A O 1
ATOM 899 N N . PHE A 1 113 ? -1.188 -10.908 -0.940 1.00 88.50 113 PHE A N 1
ATOM 900 C CA . PHE A 1 113 ? -1.187 -12.043 -1.877 1.00 88.50 113 PHE A CA 1
ATOM 901 C C . PHE A 1 113 ? -2.582 -12.443 -2.377 1.00 88.50 113 PHE A C 1
ATOM 903 O O . PHE A 1 113 ? -2.699 -13.330 -3.212 1.00 88.50 113 PHE A O 1
ATOM 910 N N . TRP A 1 114 ? -3.638 -11.789 -1.892 1.00 87.50 114 TRP A N 1
ATOM 911 C CA . TRP A 1 114 ? -5.025 -12.222 -2.071 1.00 87.50 114 TRP A CA 1
ATOM 912 C C . TRP A 1 114 ? -5.474 -12.289 -3.528 1.00 87.50 114 TRP A C 1
ATOM 914 O O . TRP A 1 114 ? -6.035 -13.303 -3.923 1.00 87.50 114 TRP A O 1
ATOM 924 N N . ALA A 1 115 ? -5.172 -11.262 -4.326 1.00 87.69 115 ALA A N 1
ATOM 925 C CA . ALA A 1 115 ? -5.518 -11.244 -5.745 1.00 87.69 115 ALA A CA 1
ATOM 926 C C . ALA A 1 115 ? -4.817 -12.374 -6.516 1.00 87.69 115 ALA A C 1
ATOM 928 O O . ALA A 1 115 ? -5.424 -13.037 -7.346 1.00 87.69 115 ALA A O 1
ATOM 929 N N . VAL A 1 116 ? -3.549 -12.644 -6.190 1.00 90.19 116 VAL A N 1
ATOM 930 C CA . VAL A 1 116 ? -2.786 -13.739 -6.806 1.00 90.19 116 VAL A CA 1
ATOM 931 C C . VAL A 1 116 ? -3.302 -15.104 -6.349 1.00 90.19 116 VAL A C 1
ATOM 933 O O . VAL A 1 116 ? -3.353 -16.034 -7.144 1.00 90.19 116 VAL A O 1
ATOM 936 N N . GLU A 1 117 ? -3.692 -15.248 -5.082 1.00 88.50 117 GLU A N 1
ATOM 937 C CA . GLU A 1 117 ? -4.304 -16.481 -4.574 1.00 88.50 117 GLU A CA 1
ATOM 938 C C . GLU A 1 117 ? -5.656 -16.767 -5.241 1.00 88.50 117 GLU A C 1
ATOM 940 O O . GLU A 1 117 ? -5.923 -17.921 -5.573 1.00 88.50 117 GLU A O 1
ATOM 945 N N . ASP A 1 118 ? -6.474 -15.737 -5.472 1.00 88.12 118 ASP A N 1
ATOM 946 C CA . ASP A 1 118 ? -7.744 -15.865 -6.190 1.00 88.12 118 ASP A CA 1
ATOM 947 C C . ASP A 1 118 ? -7.495 -16.231 -7.670 1.00 88.12 118 ASP A C 1
ATOM 949 O O . ASP A 1 118 ? -8.056 -17.219 -8.143 1.00 88.12 118 ASP A O 1
ATOM 953 N N . ASP A 1 119 ? -6.562 -15.553 -8.359 1.00 89.50 119 ASP A N 1
ATOM 954 C CA . ASP A 1 119 ? -6.154 -15.880 -9.740 1.00 89.50 119 ASP A CA 1
ATOM 955 C C . ASP A 1 119 ? -5.665 -17.347 -9.858 1.00 89.50 119 ASP A C 1
ATOM 957 O O . ASP A 1 119 ? -6.014 -18.070 -10.798 1.00 89.50 119 ASP A O 1
ATOM 961 N N . LEU A 1 120 ? -4.865 -17.821 -8.891 1.00 90.38 120 LEU A N 1
ATOM 962 C CA . LEU A 1 120 ? -4.377 -19.205 -8.844 1.00 90.38 120 LEU A CA 1
ATOM 963 C C . LEU A 1 120 ? -5.498 -20.216 -8.588 1.00 90.38 120 LEU A C 1
ATOM 965 O O . LEU A 1 120 ? -5.489 -21.296 -9.182 1.00 90.38 120 LEU A O 1
ATOM 969 N N . ALA A 1 121 ? -6.445 -19.886 -7.709 1.00 89.50 121 ALA A N 1
ATOM 970 C CA . ALA A 1 121 ? -7.596 -20.736 -7.428 1.00 89.50 121 ALA A CA 1
ATOM 971 C C . ALA A 1 121 ? -8.516 -20.851 -8.652 1.00 89.50 121 ALA A C 1
ATOM 973 O O . ALA A 1 121 ? -9.001 -21.941 -8.956 1.00 89.50 121 ALA A O 1
ATOM 974 N N . GLU A 1 122 ? -8.708 -19.756 -9.390 1.00 89.94 122 GLU A N 1
ATOM 975 C CA . GLU A 1 122 ? -9.430 -19.759 -10.663 1.00 89.94 122 GLU A CA 1
ATOM 976 C C . GLU A 1 122 ? -8.724 -20.629 -11.706 1.00 89.94 122 GLU A C 1
ATOM 978 O O . GLU A 1 122 ? -9.370 -21.449 -12.357 1.00 89.94 122 GLU A O 1
ATOM 983 N N . HIS A 1 123 ? -7.397 -20.520 -11.829 1.00 88.06 123 HIS A N 1
ATOM 984 C CA . HIS A 1 123 ? -6.619 -21.381 -12.725 1.00 88.06 123 HIS A CA 1
ATOM 985 C C . HIS A 1 123 ? -6.736 -22.863 -12.352 1.00 88.06 123 HIS A C 1
ATOM 987 O O . HIS A 1 123 ? -6.897 -23.708 -13.232 1.00 88.06 123 HIS A O 1
ATOM 993 N N . GLU A 1 124 ? -6.690 -23.198 -11.060 1.00 90.44 124 GLU A N 1
ATOM 994 C CA . GLU A 1 124 ? -6.902 -24.573 -10.605 1.00 90.44 124 GLU A CA 1
ATOM 995 C C . GLU A 1 124 ? -8.312 -25.075 -10.954 1.00 90.44 124 GLU A C 1
ATOM 997 O O . GLU A 1 124 ? -8.460 -26.216 -11.393 1.00 90.44 124 GLU A O 1
ATOM 1002 N N . GLU A 1 125 ? -9.345 -24.248 -10.779 1.00 88.88 125 GLU A N 1
ATOM 1003 C CA . GLU A 1 125 ? -10.725 -24.623 -11.101 1.00 88.88 125 GLU A CA 1
ATOM 1004 C C . GLU A 1 125 ? -10.942 -24.793 -12.609 1.00 88.88 125 GLU A C 1
ATOM 1006 O O . GLU A 1 125 ? -11.626 -25.730 -13.016 1.00 88.88 125 GLU A O 1
ATOM 1011 N N . LEU A 1 126 ? -10.315 -23.958 -13.443 1.00 90.25 126 LEU A N 1
ATOM 1012 C CA . LEU A 1 126 ? -10.315 -24.127 -14.900 1.00 90.25 126 LEU A CA 1
ATOM 1013 C C . LEU A 1 126 ? -9.681 -25.462 -15.297 1.00 90.25 126 LEU A C 1
ATOM 1015 O O . LEU A 1 126 ? -10.312 -26.257 -15.988 1.00 90.25 126 LEU A O 1
ATOM 1019 N N . ILE A 1 127 ? -8.491 -25.764 -14.767 1.00 88.50 127 ILE A N 1
ATOM 1020 C CA . ILE A 1 127 ? -7.817 -27.051 -14.989 1.00 88.50 127 ILE A CA 1
ATOM 1021 C C . ILE A 1 127 ? -8.711 -28.212 -14.534 1.00 88.50 127 ILE A C 1
ATOM 1023 O O . ILE A 1 127 ? -8.851 -29.215 -15.232 1.00 88.50 127 ILE A O 1
ATOM 1027 N N . ARG A 1 128 ? -9.346 -28.086 -13.364 1.00 87.19 128 ARG A N 1
ATOM 1028 C CA . ARG A 1 128 ? -10.237 -29.112 -12.812 1.00 87.19 128 ARG A CA 1
ATOM 1029 C C . ARG A 1 128 ? -11.472 -29.321 -13.688 1.00 87.19 128 ARG A C 1
ATOM 1031 O O . ARG A 1 128 ? -11.894 -30.464 -13.848 1.00 87.19 128 ARG A O 1
ATOM 1038 N N . ARG A 1 129 ? -12.030 -28.247 -14.249 1.00 88.31 129 ARG A N 1
ATOM 1039 C CA . ARG A 1 129 ? -13.169 -28.282 -15.168 1.00 88.31 129 ARG A CA 1
ATOM 1040 C C . ARG A 1 129 ? -12.795 -28.948 -16.489 1.00 88.31 129 ARG A C 1
ATOM 1042 O O . ARG A 1 129 ? -13.511 -29.848 -16.908 1.00 88.31 129 ARG A O 1
ATOM 1049 N N . ASP A 1 130 ? -11.669 -28.572 -17.084 1.00 86.25 130 ASP A N 1
ATOM 1050 C CA . ASP A 1 130 ? -11.208 -29.119 -18.366 1.00 86.25 130 ASP A CA 1
ATOM 1051 C C . ASP A 1 130 ? -10.817 -30.603 -18.255 1.00 86.25 130 ASP A C 1
ATOM 1053 O O . ASP A 1 130 ? -10.988 -31.387 -19.188 1.00 86.25 130 ASP A O 1
ATOM 1057 N N . LEU A 1 131 ? -10.310 -31.016 -17.089 1.00 86.19 131 LEU A N 1
ATOM 1058 C CA . LEU A 1 131 ? -9.921 -32.401 -16.810 1.00 86.19 131 LEU A CA 1
ATOM 1059 C C . LEU A 1 131 ? -11.058 -33.264 -16.243 1.00 86.19 131 LEU A C 1
ATOM 1061 O O . LEU A 1 131 ? -10.846 -34.460 -16.024 1.00 86.19 131 LEU A O 1
ATOM 1065 N N . ALA A 1 132 ? -12.241 -32.694 -15.989 1.00 86.38 132 ALA A N 1
ATOM 1066 C CA . ALA A 1 132 ? -13.374 -33.419 -15.409 1.00 86.38 132 ALA A CA 1
ATOM 1067 C C . ALA A 1 132 ? -13.889 -34.528 -16.337 1.00 86.38 132 ALA A C 1
ATOM 1069 O O . ALA A 1 132 ? -14.310 -35.585 -15.867 1.00 86.38 132 ALA A O 1
ATOM 1070 N N . ASP A 1 133 ? -13.806 -34.294 -17.646 1.00 86.56 133 ASP A N 1
ATOM 1071 C CA . ASP A 1 133 ? -14.311 -35.197 -18.682 1.00 86.56 133 ASP A CA 1
ATOM 1072 C C . ASP A 1 133 ? -13.339 -36.331 -19.037 1.00 86.56 133 ASP A C 1
ATOM 1074 O O . ASP A 1 133 ? -13.700 -37.253 -19.778 1.00 86.56 133 ASP A O 1
ATOM 1078 N N . TRP A 1 134 ? -12.119 -36.283 -18.493 1.00 87.69 134 TRP A N 1
ATOM 1079 C CA . TRP A 1 134 ? -11.081 -37.286 -18.706 1.00 87.69 134 TRP A CA 1
ATOM 1080 C C . TRP A 1 134 ? -11.199 -38.440 -17.710 1.00 87.69 134 TRP A C 1
ATOM 1082 O O . TRP A 1 134 ? -11.107 -38.264 -16.488 1.00 87.69 134 TRP A O 1
ATOM 1092 N N . GLN A 1 135 ? -11.331 -39.647 -18.252 1.00 85.50 135 GLN A N 1
ATOM 1093 C CA . GLN A 1 135 ? -11.499 -40.894 -17.516 1.00 85.50 135 GLN A CA 1
ATOM 1094 C C . GLN A 1 135 ? -10.290 -41.811 -17.718 1.00 85.50 135 GLN A C 1
ATOM 1096 O O . GLN A 1 135 ? -9.732 -41.889 -18.809 1.00 85.50 135 GLN A O 1
ATOM 1101 N N . GLU A 1 136 ? -9.890 -42.515 -16.659 1.00 89.75 136 GLU A N 1
ATOM 1102 C CA . GLU A 1 136 ? -8.874 -43.569 -16.729 1.00 89.75 136 GLU A CA 1
ATOM 1103 C C . GLU A 1 136 ? -9.562 -44.901 -17.050 1.00 89.75 136 GLU A C 1
ATOM 1105 O O . GLU A 1 136 ? -10.460 -45.335 -16.326 1.00 89.75 136 GLU A O 1
ATOM 1110 N N . LEU A 1 137 ? -9.144 -45.535 -18.142 1.00 87.81 137 LEU A N 1
ATOM 1111 C CA . LEU A 1 137 ? -9.647 -46.817 -18.625 1.00 87.81 137 LEU A CA 1
ATOM 1112 C C . LEU A 1 137 ? -8.492 -47.812 -18.778 1.00 87.81 137 LEU A C 1
ATOM 1114 O O . LEU A 1 137 ? -7.321 -47.433 -18.783 1.00 87.81 137 LEU A O 1
ATOM 1118 N N . PHE A 1 138 ? -8.822 -49.098 -18.897 1.00 89.88 138 PHE A N 1
ATOM 1119 C CA . PHE A 1 138 ? -7.842 -50.172 -19.046 1.00 89.88 138 PHE A CA 1
ATOM 1120 C C . PHE A 1 138 ? -8.113 -50.980 -20.312 1.00 89.88 138 PHE A C 1
ATOM 1122 O O . PHE A 1 138 ? -9.239 -51.413 -20.550 1.00 89.88 138 PHE A O 1
ATOM 1129 N N . ASP A 1 139 ? -7.062 -51.211 -21.097 1.00 89.50 139 ASP A N 1
ATOM 1130 C CA . ASP A 1 139 ? -7.079 -52.148 -22.221 1.00 89.50 139 ASP A CA 1
ATOM 1131 C C . ASP A 1 139 ? -7.323 -53.588 -21.732 1.00 89.50 139 ASP A C 1
ATOM 1133 O O . ASP A 1 139 ? -7.023 -53.934 -20.588 1.00 89.50 139 ASP A O 1
ATOM 1137 N N . GLU A 1 140 ? -7.678 -54.491 -22.653 1.00 88.81 140 GLU A N 1
ATOM 1138 C CA . GLU A 1 140 ? -7.696 -55.952 -22.434 1.00 88.81 140 GLU A CA 1
ATOM 1139 C C . GLU A 1 140 ? -6.361 -56.511 -21.897 1.00 88.81 140 GLU A C 1
ATOM 1141 O O . GLU A 1 140 ? -6.311 -57.575 -21.283 1.00 88.81 140 GLU A O 1
ATOM 1146 N N . ARG A 1 141 ? -5.257 -55.781 -22.110 1.00 83.75 141 ARG A N 1
ATOM 1147 C CA . ARG A 1 141 ? -3.906 -56.110 -21.625 1.00 83.75 141 ARG A CA 1
ATOM 1148 C C . ARG A 1 141 ? -3.585 -55.516 -20.245 1.00 83.75 141 ARG A C 1
ATOM 1150 O O . ARG A 1 141 ? -2.445 -55.620 -19.802 1.00 83.75 141 ARG A O 1
ATOM 1157 N N . GLY A 1 142 ? -4.541 -54.844 -19.599 1.00 85.19 142 GLY A N 1
ATOM 1158 C CA . GLY A 1 142 ? -4.362 -54.169 -18.309 1.00 85.19 142 GLY A CA 1
ATOM 1159 C C . GLY A 1 142 ? -3.522 -52.888 -18.370 1.00 85.19 142 GLY A C 1
ATOM 1160 O O . GLY A 1 142 ? -3.068 -52.403 -17.336 1.00 85.19 142 GLY A O 1
ATOM 1161 N N . ARG A 1 143 ? -3.283 -52.332 -19.565 1.00 85.06 143 ARG A N 1
ATOM 1162 C CA . ARG A 1 143 ? -2.592 -51.043 -19.714 1.00 85.06 143 ARG A CA 1
ATOM 1163 C C . ARG A 1 143 ? -3.595 -49.920 -19.518 1.00 85.06 143 ARG A C 1
ATOM 1165 O O . ARG A 1 143 ? -4.649 -49.944 -20.148 1.00 85.06 143 ARG A O 1
ATOM 1172 N N . ARG A 1 144 ? -3.256 -48.958 -18.663 1.00 86.81 144 ARG A N 1
ATOM 1173 C CA . ARG A 1 144 ? -4.067 -47.754 -18.482 1.00 86.81 144 ARG A CA 1
ATOM 1174 C C . ARG A 1 144 ? -3.947 -46.837 -19.698 1.00 86.81 144 ARG A C 1
ATOM 1176 O O . ARG A 1 144 ? -2.851 -46.680 -20.237 1.00 86.81 144 ARG A O 1
ATOM 1183 N N . PHE A 1 145 ? -5.056 -46.232 -20.085 1.00 87.06 145 PHE A N 1
ATOM 1184 C CA . PHE A 1 145 ? -5.117 -45.129 -21.034 1.00 87.06 145 PHE A CA 1
ATOM 1185 C C . PHE A 1 145 ? -6.175 -44.129 -20.564 1.00 87.06 145 PHE A C 1
ATOM 1187 O O . PHE A 1 145 ? -7.076 -44.463 -19.795 1.00 87.06 145 PHE A O 1
ATOM 1194 N N . PHE A 1 146 ? -6.047 -42.887 -21.005 1.00 88.62 146 PHE A N 1
ATOM 1195 C CA . PHE A 1 146 ? -6.933 -41.795 -20.639 1.00 88.62 146 PHE A CA 1
ATOM 1196 C C . PHE A 1 146 ? -7.828 -41.462 -21.819 1.00 88.62 146 PHE A C 1
ATOM 1198 O O . PHE A 1 146 ? -7.343 -41.218 -22.922 1.00 88.62 146 PHE A O 1
ATOM 1205 N N . HIS A 1 147 ? -9.132 -41.454 -21.583 1.00 87.56 147 HIS A N 1
ATOM 1206 C CA . HIS A 1 147 ? -10.139 -41.187 -22.595 1.00 87.56 147 HIS A CA 1
ATOM 1207 C C . HIS A 1 147 ? -10.948 -39.955 -22.207 1.00 87.56 147 HIS A C 1
ATOM 1209 O O . HIS A 1 147 ? -11.424 -39.854 -21.074 1.00 87.56 147 HIS A O 1
ATOM 1215 N N . ASN A 1 148 ? -11.092 -39.015 -23.136 1.00 89.69 148 ASN A N 1
ATOM 1216 C CA . ASN A 1 148 ? -11.960 -37.863 -22.961 1.00 89.69 148 ASN A CA 1
ATOM 1217 C C . ASN A 1 148 ? -13.361 -38.198 -23.475 1.00 89.69 148 ASN A C 1
ATOM 1219 O O . ASN A 1 148 ? -13.556 -38.405 -24.670 1.00 89.69 148 ASN A O 1
ATOM 1223 N N . SER A 1 149 ? -14.333 -38.192 -22.567 1.00 86.56 149 SER A N 1
ATOM 1224 C CA . SER A 1 149 ? -15.729 -38.526 -22.869 1.00 86.56 149 SER A CA 1
ATOM 1225 C C . SER A 1 149 ? -16.462 -37.514 -23.761 1.00 86.56 149 SER A C 1
ATOM 1227 O O . SER A 1 149 ? -17.528 -37.836 -24.279 1.00 86.56 149 SER A O 1
ATOM 1229 N N . GLN A 1 150 ? -15.932 -36.298 -23.935 1.00 86.62 150 GLN A N 1
ATOM 1230 C CA . GLN A 1 150 ? -16.547 -35.268 -24.782 1.00 86.62 150 GLN A CA 1
ATOM 1231 C C . GLN A 1 150 ? -15.928 -35.175 -26.177 1.00 86.62 150 GLN A C 1
ATOM 1233 O O . GLN A 1 150 ? -16.639 -34.890 -27.139 1.00 86.62 150 GLN A O 1
ATOM 1238 N N . THR A 1 151 ? -14.611 -35.364 -26.294 1.00 84.75 151 THR A N 1
ATOM 1239 C CA . THR A 1 151 ? -13.887 -35.202 -27.568 1.00 84.75 151 THR A CA 1
ATOM 1240 C C . THR A 1 151 ? -13.583 -36.526 -28.266 1.00 84.75 151 THR A C 1
ATOM 1242 O O . THR A 1 151 ? -13.037 -36.512 -29.366 1.00 84.75 151 THR A O 1
ATOM 1245 N N . ASP A 1 152 ? -13.908 -37.657 -27.630 1.00 85.38 152 ASP A N 1
ATOM 1246 C CA . ASP A 1 152 ? -13.556 -39.019 -28.050 1.00 85.38 152 ASP A CA 1
ATOM 1247 C C . ASP A 1 152 ? -12.040 -39.244 -28.260 1.00 85.38 152 ASP A C 1
ATOM 1249 O O . ASP A 1 152 ? -11.604 -40.228 -28.865 1.00 85.38 152 ASP A O 1
ATOM 1253 N N . GLU A 1 153 ? -11.196 -38.364 -27.715 1.00 85.94 153 GLU A N 1
ATOM 1254 C CA . GLU A 1 153 ? -9.744 -38.511 -27.767 1.00 85.94 153 GLU A CA 1
ATOM 1255 C C . GLU A 1 153 ? -9.254 -39.540 -26.745 1.00 85.94 153 GLU A C 1
ATOM 1257 O O . GLU A 1 153 ? -9.699 -39.571 -25.597 1.00 85.94 153 GLU A O 1
ATOM 1262 N N . SER A 1 154 ? -8.281 -40.362 -27.145 1.00 87.19 154 SER A N 1
ATOM 1263 C CA . SER A 1 154 ? -7.626 -41.331 -26.261 1.00 87.19 154 SER A CA 1
ATOM 1264 C C . SER A 1 154 ? -6.119 -41.098 -26.250 1.00 87.19 154 SER A C 1
ATOM 1266 O O . SER A 1 154 ? -5.496 -40.987 -27.305 1.00 87.19 154 SER A O 1
ATOM 1268 N N . ARG A 1 155 ? -5.525 -41.015 -25.058 1.00 82.56 155 ARG A N 1
ATOM 1269 C CA . ARG A 1 155 ? -4.093 -40.767 -24.845 1.00 82.56 155 ARG A CA 1
ATOM 1270 C C . ARG A 1 155 ? -3.513 -41.801 -23.886 1.00 82.56 155 ARG A C 1
ATOM 1272 O O . ARG A 1 155 ? -4.195 -42.280 -22.988 1.00 82.56 155 ARG A O 1
ATOM 1279 N N . LEU A 1 156 ? -2.246 -42.157 -24.082 1.00 81.12 156 LEU A N 1
ATOM 1280 C CA . LEU A 1 156 ? -1.527 -43.076 -23.188 1.00 81.12 156 LEU A CA 1
ATOM 1281 C C . LEU A 1 156 ? -0.959 -42.353 -21.957 1.00 81.12 156 LEU A C 1
ATOM 1283 O O . LEU A 1 156 ? -0.855 -42.952 -20.888 1.00 81.12 156 LEU A O 1
ATOM 1287 N N . ASP A 1 157 ? -0.642 -41.068 -22.106 1.00 77.94 157 ASP A N 1
ATOM 1288 C CA . ASP A 1 157 ? -0.124 -40.223 -21.034 1.00 77.94 157 ASP A CA 1
ATOM 1289 C C . ASP A 1 157 ? -1.247 -39.525 -20.269 1.00 77.94 157 ASP A C 1
ATOM 1291 O O . ASP A 1 157 ? -2.274 -39.159 -20.844 1.00 77.94 157 ASP A O 1
ATOM 1295 N N . ASP A 1 158 ? -1.029 -39.316 -18.968 1.00 82.00 158 ASP A N 1
ATOM 1296 C CA . ASP A 1 158 ? -1.989 -38.636 -18.102 1.00 82.00 158 ASP A CA 1
ATOM 1297 C C . ASP A 1 158 ? -2.070 -37.139 -18.468 1.00 82.00 158 ASP A C 1
ATOM 1299 O O . ASP A 1 158 ? -1.111 -36.395 -18.217 1.00 82.00 158 ASP A O 1
ATOM 1303 N N . PRO A 1 159 ? -3.204 -36.658 -19.020 1.00 82.69 159 PRO A N 1
ATOM 1304 C CA . PRO A 1 159 ? -3.370 -35.254 -19.398 1.00 82.69 159 PRO A CA 1
ATOM 1305 C C . PRO A 1 159 ? -3.290 -34.319 -18.185 1.00 82.69 159 PRO A C 1
ATOM 1307 O O . PRO A 1 159 ? -2.919 -33.150 -18.316 1.00 82.69 159 PRO A O 1
ATOM 1310 N N . ARG A 1 160 ? -3.580 -34.834 -16.984 1.00 82.94 160 ARG A N 1
ATOM 1311 C CA . ARG A 1 160 ? -3.515 -34.070 -15.737 1.00 82.94 160 ARG A CA 1
ATOM 1312 C C . ARG A 1 160 ? -2.079 -33.684 -15.417 1.00 82.94 160 ARG A C 1
ATOM 1314 O O . ARG A 1 160 ? -1.847 -32.607 -14.880 1.00 82.94 160 ARG A O 1
ATOM 1321 N N . HIS A 1 161 ? -1.108 -34.527 -15.762 1.00 81.25 161 HIS A N 1
ATOM 1322 C CA . HIS A 1 161 ? 0.289 -34.284 -15.421 1.00 81.25 161 HIS A CA 1
ATOM 1323 C C . HIS A 1 161 ? 0.834 -33.035 -16.129 1.00 81.25 161 HIS A C 1
ATOM 1325 O O . HIS A 1 161 ? 1.445 -32.185 -15.485 1.00 81.25 161 HIS A O 1
ATOM 1331 N N . ALA A 1 162 ? 0.539 -32.868 -17.422 1.00 80.38 162 ALA A N 1
ATOM 1332 C CA . ALA A 1 162 ? 0.933 -31.679 -18.178 1.00 80.38 162 ALA A CA 1
ATOM 1333 C C . ALA A 1 162 ? 0.201 -30.412 -17.697 1.00 80.38 162 ALA A C 1
ATOM 1335 O O . ALA A 1 162 ? 0.831 -29.373 -17.504 1.00 80.38 162 ALA A O 1
ATOM 1336 N N . ALA A 1 163 ? -1.108 -30.511 -17.442 1.00 82.56 163 ALA A N 1
ATOM 1337 C CA . ALA A 1 163 ? -1.923 -29.383 -16.994 1.00 82.56 163 ALA A CA 1
ATOM 1338 C C . ALA A 1 163 ? -1.533 -28.885 -15.589 1.00 82.56 163 ALA A C 1
ATOM 1340 O O . ALA A 1 163 ? -1.412 -27.682 -15.366 1.00 82.56 163 ALA A O 1
ATOM 1341 N N . TYR A 1 164 ? -1.273 -29.795 -14.644 1.00 86.81 164 TYR A N 1
ATOM 1342 C CA . TYR A 1 164 ? -0.853 -29.424 -13.292 1.00 86.81 164 TYR A CA 1
ATOM 1343 C C . TYR A 1 164 ? 0.616 -29.001 -13.204 1.00 86.81 164 TYR A C 1
ATOM 1345 O O . TYR 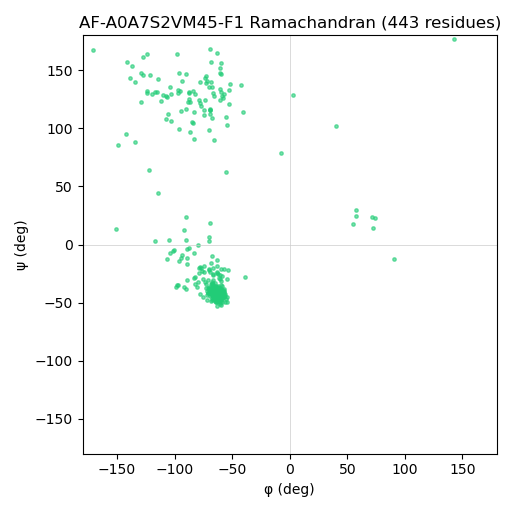A 1 164 ? 0.969 -28.290 -12.264 1.00 86.81 164 TYR A O 1
ATOM 1353 N N . HIS A 1 165 ? 1.477 -29.369 -14.161 1.00 85.81 165 HIS A N 1
ATOM 1354 C CA . HIS A 1 165 ? 2.889 -28.958 -14.155 1.00 85.81 165 HIS A CA 1
ATOM 1355 C C . HIS A 1 165 ? 3.043 -27.437 -14.122 1.00 85.81 165 HIS A C 1
ATOM 1357 O O . HIS A 1 165 ? 3.821 -26.898 -13.329 1.00 85.81 165 HIS A O 1
ATOM 1363 N N . SER A 1 166 ? 2.254 -26.732 -14.938 1.00 86.19 166 SER A N 1
ATOM 1364 C CA . SER A 1 166 ? 2.290 -25.273 -14.984 1.00 86.19 166 SER A CA 1
ATOM 1365 C C . SER A 1 166 ? 1.756 -24.641 -13.696 1.00 86.19 166 SER A C 1
ATOM 1367 O O . SER A 1 166 ? 2.380 -23.722 -13.160 1.00 86.19 166 SER A O 1
ATOM 1369 N N . LEU A 1 167 ? 0.671 -25.187 -13.134 1.00 88.94 167 LEU A N 1
ATOM 1370 C CA . LEU A 1 167 ? 0.124 -24.761 -11.845 1.00 88.94 167 LEU A CA 1
ATOM 1371 C C . LEU A 1 167 ? 1.124 -24.980 -10.702 1.00 88.94 167 LEU A C 1
ATOM 1373 O O . LEU A 1 167 ? 1.299 -24.103 -9.857 1.00 88.94 167 LEU A O 1
ATOM 1377 N N . TYR A 1 168 ? 1.824 -26.116 -10.677 1.00 89.38 168 TYR A N 1
ATOM 1378 C CA . TYR A 1 168 ? 2.825 -26.405 -9.651 1.00 89.38 168 TYR A CA 1
ATOM 1379 C C . TYR A 1 168 ? 4.030 -25.481 -9.740 1.00 89.38 168 TYR A C 1
ATOM 1381 O O . TYR A 1 168 ? 4.522 -25.036 -8.702 1.00 89.38 168 TYR A O 1
ATOM 1389 N N . ALA A 1 169 ? 4.486 -25.149 -10.950 1.00 87.19 169 ALA A N 1
ATOM 1390 C CA . ALA A 1 169 ? 5.524 -24.142 -11.127 1.00 87.19 169 ALA A CA 1
ATOM 1391 C C . ALA A 1 169 ? 5.075 -22.786 -10.555 1.00 87.19 169 ALA A C 1
ATOM 1393 O O . ALA A 1 169 ? 5.821 -22.184 -9.779 1.00 87.19 169 ALA A O 1
ATOM 1394 N N . ARG A 1 170 ? 3.833 -22.357 -10.837 1.00 89.56 170 ARG A N 1
ATOM 1395 C CA . ARG A 1 170 ? 3.261 -21.124 -10.268 1.00 89.56 170 ARG A CA 1
ATOM 1396 C C . ARG A 1 170 ? 3.204 -21.171 -8.740 1.00 89.56 170 ARG A C 1
ATOM 1398 O O . ARG A 1 170 ? 3.748 -20.287 -8.086 1.00 89.56 170 ARG A O 1
ATOM 1405 N N . LEU A 1 171 ? 2.623 -22.225 -8.162 1.00 90.12 171 LEU A N 1
ATOM 1406 C CA . LEU A 1 171 ? 2.514 -22.414 -6.709 1.00 90.12 171 LEU A CA 1
ATOM 1407 C C . LEU A 1 171 ? 3.882 -22.432 -6.018 1.00 90.12 171 LEU A C 1
ATOM 1409 O O . LEU A 1 171 ? 4.051 -21.825 -4.961 1.00 90.12 171 LEU A O 1
ATOM 1413 N N . LYS A 1 172 ? 4.875 -23.098 -6.616 1.00 90.06 172 LYS A N 1
ATOM 1414 C CA . LYS A 1 172 ? 6.243 -23.170 -6.089 1.00 90.06 172 LYS A CA 1
ATOM 1415 C C . LYS A 1 172 ? 6.893 -21.791 -6.045 1.00 90.06 172 LYS A C 1
ATOM 1417 O O . LYS A 1 172 ? 7.477 -21.423 -5.025 1.00 90.06 172 LYS A O 1
ATOM 1422 N N . VAL A 1 173 ? 6.797 -21.034 -7.136 1.00 89.44 173 VAL A N 1
ATOM 1423 C CA . VAL A 1 173 ? 7.384 -19.694 -7.208 1.00 89.44 173 VAL A CA 1
ATOM 1424 C C . VAL A 1 173 ? 6.643 -18.737 -6.275 1.00 89.44 173 VAL A C 1
ATOM 1426 O O . VAL A 1 173 ? 7.302 -18.030 -5.521 1.00 89.44 173 VAL A O 1
ATOM 1429 N N . VAL A 1 174 ? 5.308 -18.771 -6.219 1.00 90.62 174 VAL A N 1
ATOM 1430 C CA . VAL A 1 174 ? 4.524 -17.959 -5.269 1.00 90.62 174 VAL A CA 1
ATOM 1431 C C . VAL A 1 174 ? 4.846 -18.317 -3.815 1.00 90.62 174 VAL A C 1
ATOM 1433 O O . VAL A 1 174 ? 4.976 -17.425 -2.979 1.00 90.62 174 VAL A O 1
ATOM 1436 N N . GLY A 1 175 ? 5.080 -19.594 -3.502 1.00 88.56 175 GLY A N 1
ATOM 1437 C CA . GLY A 1 175 ? 5.592 -20.017 -2.196 1.00 88.56 175 GLY A CA 1
ATOM 1438 C C . GLY A 1 175 ? 6.906 -19.318 -1.833 1.00 88.56 175 GLY A C 1
ATOM 1439 O O . GLY A 1 175 ? 7.015 -18.734 -0.757 1.00 88.56 175 GLY A O 1
ATOM 1440 N N . LYS A 1 176 ? 7.864 -19.272 -2.765 1.00 89.44 176 LYS A N 1
ATOM 1441 C CA . LYS A 1 176 ? 9.120 -18.521 -2.591 1.00 89.44 176 LYS A CA 1
ATOM 1442 C C . LYS A 1 176 ? 8.911 -17.007 -2.523 1.00 89.44 176 LYS A C 1
ATOM 1444 O O . LYS A 1 176 ? 9.572 -16.342 -1.731 1.00 89.44 176 LYS A O 1
ATOM 1449 N N . MET A 1 177 ? 7.958 -16.447 -3.275 1.00 90.19 177 MET A N 1
ATOM 1450 C CA . MET A 1 177 ? 7.610 -15.020 -3.173 1.00 90.19 177 MET A CA 1
ATOM 1451 C C . MET A 1 177 ? 7.190 -14.663 -1.743 1.00 90.19 177 MET A C 1
ATOM 1453 O O . MET A 1 177 ? 7.582 -13.617 -1.233 1.00 90.19 177 MET A O 1
ATOM 1457 N N . ARG A 1 178 ? 6.448 -15.547 -1.064 1.00 88.06 178 ARG A N 1
ATOM 1458 C CA . ARG A 1 178 ? 6.047 -15.353 0.339 1.00 88.06 178 ARG A CA 1
ATOM 1459 C C . ARG A 1 178 ? 7.227 -15.404 1.307 1.00 88.06 178 ARG A C 1
ATOM 1461 O O . ARG A 1 178 ? 7.218 -14.670 2.291 1.00 88.06 178 ARG A O 1
ATOM 1468 N N . GLU A 1 179 ? 8.234 -16.230 1.031 1.00 89.44 179 GLU A N 1
ATOM 1469 C CA . GLU A 1 179 ? 9.479 -16.265 1.812 1.00 89.44 179 GLU A CA 1
ATOM 1470 C C . GLU A 1 179 ? 10.273 -14.960 1.662 1.00 89.44 179 GLU A C 1
ATOM 1472 O O . GLU A 1 179 ? 10.778 -14.431 2.652 1.00 89.44 179 GLU A O 1
ATOM 1477 N N . HIS A 1 180 ? 10.330 -14.406 0.446 1.00 87.06 180 HIS A N 1
ATOM 1478 C CA . HIS A 1 180 ? 10.972 -13.116 0.176 1.00 87.06 180 HIS A CA 1
ATOM 1479 C C . HIS A 1 180 ? 10.181 -11.920 0.740 1.00 87.06 180 HIS A C 1
ATOM 1481 O O . HIS A 1 180 ? 10.782 -10.925 1.149 1.00 87.06 180 HIS A O 1
ATOM 1487 N N . LEU A 1 181 ? 8.848 -12.017 0.820 1.00 88.00 181 LEU A N 1
ATOM 1488 C CA . LEU A 1 181 ? 7.946 -10.951 1.277 1.00 88.00 181 LEU A CA 1
ATOM 1489 C C . LEU A 1 181 ? 7.092 -11.390 2.488 1.00 88.00 181 LEU A C 1
ATOM 1491 O O . LEU A 1 181 ? 5.857 -11.402 2.415 1.00 88.00 181 LEU A O 1
ATOM 1495 N N . PRO A 1 182 ? 7.704 -11.684 3.653 1.00 85.38 182 PRO A N 1
ATOM 1496 C CA . PRO A 1 182 ? 6.982 -12.232 4.806 1.00 85.38 182 PRO A CA 1
ATOM 1497 C C . PRO A 1 182 ? 5.984 -11.238 5.415 1.00 85.38 182 PRO A C 1
ATOM 1499 O O . PRO A 1 182 ? 4.992 -11.632 6.028 1.00 85.38 182 PRO A O 1
ATOM 1502 N N . HIS A 1 183 ? 6.236 -9.939 5.239 1.00 82.19 183 HIS A N 1
ATOM 1503 C CA . HIS A 1 183 ? 5.369 -8.875 5.730 1.00 82.19 183 HIS A CA 1
ATOM 1504 C C . HIS A 1 183 ? 4.059 -8.802 4.936 1.00 82.19 183 HIS A C 1
ATOM 1506 O O . HIS A 1 183 ? 3.006 -8.694 5.553 1.00 82.19 183 HIS A O 1
ATOM 1512 N N . LEU A 1 184 ? 4.111 -8.943 3.605 1.00 84.19 184 LEU A N 1
ATOM 1513 C CA . LEU A 1 184 ? 2.925 -8.964 2.738 1.00 84.19 184 LEU A CA 1
ATOM 1514 C C . LEU A 1 184 ? 2.172 -10.297 2.832 1.00 84.19 184 LEU A C 1
ATOM 1516 O O . LEU A 1 184 ? 0.951 -10.326 2.721 1.00 84.19 184 LEU A O 1
ATOM 1520 N N . ALA A 1 185 ? 2.878 -11.397 3.116 1.00 80.25 185 ALA A N 1
ATOM 1521 C CA . ALA A 1 185 ? 2.281 -12.725 3.274 1.00 80.25 185 ALA A CA 1
ATOM 1522 C C . ALA A 1 185 ? 1.365 -12.854 4.505 1.00 80.25 185 ALA A C 1
ATOM 1524 O O . ALA A 1 185 ? 0.550 -13.776 4.561 1.00 80.25 185 ALA A O 1
ATOM 1525 N N . CYS A 1 186 ? 1.514 -11.960 5.488 1.00 77.62 186 CYS A N 1
ATOM 1526 C CA . CYS A 1 186 ? 0.734 -11.945 6.727 1.00 77.62 186 CYS A CA 1
ATOM 1527 C C . CYS A 1 186 ? -0.396 -10.900 6.732 1.00 77.62 186 CYS A C 1
ATOM 1529 O O . CYS A 1 186 ? -1.143 -10.836 7.710 1.00 77.62 186 CYS A O 1
ATOM 1531 N N . VAL A 1 187 ? -0.507 -10.050 5.705 1.00 82.75 187 VAL A N 1
ATOM 1532 C CA . VAL A 1 187 ? -1.515 -8.977 5.666 1.00 82.75 187 VAL A CA 1
ATOM 1533 C C . VAL A 1 187 ? -2.888 -9.608 5.507 1.00 82.75 187 VAL A C 1
ATOM 1535 O O . VAL A 1 187 ? -3.096 -10.186 4.454 1.00 82.75 187 VAL A O 1
ATOM 1538 N N . PRO A 1 188 ? -3.824 -9.500 6.473 1.00 77.19 188 PRO A N 1
ATOM 1539 C CA . PRO A 1 188 ? -5.142 -10.130 6.384 1.00 77.19 188 PRO A CA 1
ATOM 1540 C C . PRO A 1 188 ? -5.937 -9.626 5.174 1.00 77.19 188 PRO A C 1
ATOM 1542 O O . PRO A 1 188 ? -5.809 -8.463 4.785 1.00 77.19 188 PRO A O 1
ATOM 1545 N N . ARG A 1 189 ? -6.776 -10.499 4.600 1.00 81.50 189 ARG A N 1
ATOM 1546 C CA . ARG A 1 189 ? -7.610 -10.163 3.439 1.00 81.50 189 ARG A CA 1
ATOM 1547 C C . ARG A 1 189 ? -8.488 -8.956 3.775 1.00 81.50 189 ARG A C 1
ATOM 1549 O O . ARG A 1 189 ? -9.129 -8.973 4.831 1.00 81.50 189 ARG A O 1
ATOM 1556 N N . PRO A 1 190 ? -8.519 -7.912 2.927 1.00 76.56 190 PRO A N 1
ATOM 1557 C CA . PRO A 1 190 ? -9.445 -6.810 3.127 1.00 76.56 190 PRO A CA 1
ATOM 1558 C C . PRO A 1 190 ? -10.874 -7.362 3.141 1.00 76.56 190 PRO A C 1
ATOM 1560 O O . PRO A 1 190 ? -11.272 -8.099 2.245 1.00 76.56 190 PRO A O 1
ATOM 1563 N N . GLU A 1 191 ? -11.625 -7.063 4.202 1.00 68.88 191 GLU A N 1
ATOM 1564 C CA . GLU A 1 191 ? -13.002 -7.543 4.328 1.00 68.88 191 GLU A CA 1
ATOM 1565 C C . GLU A 1 191 ? -13.876 -6.896 3.255 1.00 68.88 191 GLU A C 1
ATOM 1567 O O . GLU A 1 191 ? -13.880 -5.667 3.129 1.00 68.88 191 GLU A O 1
ATOM 1572 N N . ASP A 1 192 ? -14.653 -7.710 2.537 1.00 72.38 192 ASP A N 1
ATOM 1573 C CA . ASP A 1 192 ? -15.613 -7.220 1.553 1.00 72.38 192 ASP A CA 1
ATOM 1574 C C . ASP A 1 192 ? -16.519 -6.154 2.177 1.00 72.38 192 ASP A C 1
ATOM 1576 O O . ASP A 1 192 ? -17.012 -6.294 3.305 1.00 72.38 192 ASP A O 1
ATOM 1580 N N . ALA A 1 193 ? -16.790 -5.088 1.422 1.00 69.44 193 ALA A N 1
ATOM 1581 C CA . ALA A 1 193 ? -17.621 -3.980 1.890 1.00 69.44 193 ALA A CA 1
ATOM 1582 C C . ALA A 1 193 ? -19.003 -4.453 2.391 1.00 69.44 193 ALA A C 1
ATOM 1584 O O . ALA A 1 193 ? -19.567 -3.862 3.313 1.00 69.44 193 ALA A O 1
ATOM 1585 N N . SER A 1 194 ? -19.529 -5.551 1.838 1.00 75.19 194 SER A N 1
ATOM 1586 C CA . SER A 1 194 ? -20.784 -6.185 2.258 1.00 75.19 194 SER A CA 1
ATOM 1587 C C . SER A 1 194 ? -20.715 -6.769 3.675 1.00 75.19 194 SER A C 1
ATOM 1589 O O . SER A 1 194 ? -21.642 -6.582 4.466 1.00 75.19 194 SER A O 1
ATOM 1591 N N . VAL A 1 195 ? -19.608 -7.425 4.033 1.00 76.69 195 VAL A N 1
ATOM 1592 C CA . VAL A 1 195 ? -19.393 -8.042 5.350 1.00 76.69 195 VAL A CA 1
ATOM 1593 C C . VAL A 1 195 ? -19.211 -6.967 6.416 1.00 76.69 195 VAL A C 1
ATOM 1595 O O . VAL A 1 195 ? -19.792 -7.061 7.501 1.00 76.69 195 VAL A O 1
ATOM 1598 N N . GLN A 1 196 ? -18.479 -5.896 6.097 1.00 74.38 196 GLN A N 1
ATOM 1599 C CA . GLN A 1 196 ? -18.335 -4.747 6.994 1.00 74.38 196 GLN A CA 1
ATOM 1600 C C . GLN A 1 196 ? -19.688 -4.083 7.274 1.00 74.38 196 GLN A C 1
ATOM 1602 O O . GLN A 1 196 ? -20.023 -3.807 8.429 1.00 74.38 196 GLN A O 1
ATOM 1607 N N . GLN A 1 197 ? -20.498 -3.878 6.232 1.00 79.69 197 GLN A N 1
ATOM 1608 C CA . GLN A 1 197 ? -21.847 -3.330 6.368 1.00 79.69 197 GLN A CA 1
ATOM 1609 C C . GLN A 1 197 ? -22.761 -4.253 7.185 1.00 79.69 197 GLN A C 1
ATOM 1611 O O . GLN A 1 197 ? -23.510 -3.766 8.035 1.00 79.69 197 GLN A O 1
ATOM 1616 N N . ALA A 1 198 ? -22.676 -5.574 6.993 1.00 83.69 198 ALA A N 1
ATOM 1617 C CA . ALA A 1 198 ? -23.435 -6.549 7.775 1.00 83.69 198 ALA A CA 1
ATOM 1618 C C . ALA A 1 198 ? -23.073 -6.493 9.269 1.00 83.69 198 ALA A C 1
ATOM 1620 O O . ALA A 1 198 ? -23.964 -6.375 10.109 1.00 83.69 198 ALA A O 1
ATOM 1621 N N . ARG A 1 199 ? -21.779 -6.460 9.612 1.00 78.94 199 ARG A N 1
ATOM 1622 C CA . ARG A 1 199 ? -21.325 -6.332 11.009 1.00 78.94 199 ARG A CA 1
ATOM 1623 C C . ARG A 1 199 ? -21.749 -5.013 11.648 1.00 78.94 199 ARG A C 1
ATOM 1625 O O . ARG A 1 199 ? -22.185 -4.993 12.797 1.00 78.94 199 ARG A O 1
ATOM 1632 N N . GLN A 1 200 ? -21.649 -3.903 10.916 1.00 83.94 200 GLN A N 1
ATOM 1633 C CA . GLN A 1 200 ? -22.120 -2.601 11.401 1.00 83.94 200 GLN A CA 1
ATOM 1634 C C . GLN A 1 200 ? -23.632 -2.611 11.653 1.00 83.94 200 GLN A C 1
ATOM 1636 O O . GLN A 1 200 ? -24.103 -2.049 12.644 1.00 83.94 200 GLN A O 1
ATOM 1641 N N . LYS A 1 201 ? -24.398 -3.282 10.786 1.00 89.00 201 LYS A N 1
ATOM 1642 C CA . LYS A 1 201 ? -25.838 -3.469 10.960 1.00 89.00 201 LYS A CA 1
ATOM 1643 C C . LYS A 1 201 ? -26.148 -4.304 12.203 1.00 89.00 201 LYS A C 1
ATOM 1645 O O . LYS A 1 201 ? -26.969 -3.872 13.004 1.00 89.00 201 LYS A O 1
ATOM 1650 N N . GLU A 1 202 ? -25.461 -5.424 12.416 1.00 89.62 202 GLU A N 1
ATOM 1651 C CA . GLU A 1 202 ? -25.621 -6.252 13.622 1.00 89.62 202 GLU A CA 1
ATOM 1652 C C . GLU A 1 202 ? -25.311 -5.471 14.906 1.00 89.62 202 GLU A C 1
ATOM 1654 O O . GLU A 1 202 ? -26.075 -5.525 15.872 1.00 89.62 202 GLU A O 1
ATOM 1659 N N . GLN A 1 203 ? -24.229 -4.686 14.917 1.00 88.00 203 GLN A N 1
ATOM 1660 C CA . GLN A 1 203 ? -23.888 -3.826 16.056 1.00 88.00 203 GLN A CA 1
ATOM 1661 C C . GLN A 1 203 ? -24.967 -2.776 16.326 1.00 88.00 203 GLN A C 1
ATOM 1663 O O . GLN A 1 203 ? -25.328 -2.537 17.480 1.00 88.00 203 GLN A O 1
ATOM 1668 N N . LYS A 1 204 ? -25.513 -2.168 15.270 1.00 90.88 204 LYS A N 1
ATOM 1669 C CA . LYS A 1 204 ? -26.607 -1.204 15.385 1.00 90.88 204 LYS A CA 1
ATOM 1670 C C . LYS A 1 204 ? -27.883 -1.861 15.914 1.00 90.88 204 LYS A C 1
ATOM 1672 O O . LYS A 1 204 ? -28.517 -1.316 16.810 1.00 90.88 204 LYS A O 1
ATOM 1677 N N . GLU A 1 205 ? -28.220 -3.057 15.435 1.00 92.75 205 GLU A N 1
ATOM 1678 C CA . GLU A 1 205 ? -29.364 -3.829 15.930 1.00 92.75 205 GLU A CA 1
ATOM 1679 C C . GLU A 1 205 ? -29.213 -4.198 17.413 1.00 92.75 205 GLU A C 1
ATOM 1681 O O . GLU A 1 205 ? -30.184 -4.126 18.171 1.00 92.75 205 GLU A O 1
ATOM 1686 N N . LEU A 1 206 ? -28.003 -4.549 17.859 1.00 92.94 206 LEU A N 1
ATOM 1687 C CA . LEU A 1 206 ? -27.708 -4.784 19.275 1.00 92.94 206 LEU A CA 1
ATOM 1688 C C . LEU A 1 206 ? -27.897 -3.512 20.111 1.00 92.94 206 LEU A C 1
ATOM 1690 O O . LEU A 1 206 ? -28.592 -3.556 21.128 1.00 92.94 206 LEU A O 1
ATOM 1694 N N . GLN A 1 207 ? -27.364 -2.374 19.659 1.00 89.31 207 GLN A N 1
ATOM 1695 C CA . GLN A 1 207 ? -27.562 -1.086 20.333 1.00 89.31 207 GLN A CA 1
ATOM 1696 C C . GLN A 1 207 ? -29.045 -0.698 20.405 1.00 89.31 207 GLN A C 1
ATOM 1698 O O . GLN A 1 207 ? -29.527 -0.230 21.439 1.00 89.31 207 GLN A O 1
ATOM 1703 N N . ASP A 1 208 ? -29.802 -0.926 19.334 1.00 91.44 208 ASP A N 1
ATOM 1704 C CA . ASP A 1 208 ? -31.236 -0.653 19.304 1.00 91.44 208 ASP A CA 1
ATOM 1705 C C . ASP A 1 208 ? -32.001 -1.557 20.285 1.00 91.44 208 ASP A C 1
ATOM 1707 O O . ASP A 1 208 ? -32.879 -1.075 21.011 1.00 91.44 208 ASP A O 1
ATOM 1711 N N . ARG A 1 209 ? -31.629 -2.841 20.400 1.00 92.62 209 ARG A N 1
ATOM 1712 C CA . ARG A 1 209 ? -32.185 -3.763 21.409 1.00 92.62 209 ARG A CA 1
ATOM 1713 C C . ARG A 1 209 ? -31.900 -3.292 22.835 1.00 92.62 209 ARG A C 1
ATOM 1715 O O . ARG A 1 209 ? -32.815 -3.291 23.664 1.00 92.62 209 ARG A O 1
ATOM 1722 N N . GLU A 1 210 ? -30.677 -2.851 23.120 1.00 91.94 210 GLU A N 1
ATOM 1723 C CA . GLU A 1 210 ? -30.312 -2.287 24.426 1.00 91.94 210 GLU A CA 1
ATOM 1724 C C . GLU A 1 210 ? -31.132 -1.028 24.741 1.00 91.94 210 GLU A C 1
ATOM 1726 O O . GLU A 1 210 ? -31.713 -0.908 25.823 1.00 91.94 210 GLU A O 1
ATOM 1731 N N . ASN A 1 211 ? -31.280 -0.124 23.771 1.00 92.38 211 ASN A N 1
ATOM 1732 C CA . ASN A 1 211 ? -32.072 1.097 23.915 1.00 92.38 211 ASN A CA 1
ATOM 1733 C C . ASN A 1 211 ? -33.557 0.807 24.181 1.00 92.38 211 ASN A C 1
ATOM 1735 O O . ASN A 1 211 ? -34.186 1.459 25.026 1.00 92.38 211 ASN A O 1
ATOM 1739 N N . VAL A 1 212 ? -34.134 -0.181 23.492 1.00 93.50 212 VAL A N 1
ATOM 1740 C CA . VAL A 1 212 ? -35.508 -0.642 23.739 1.00 93.50 212 VAL A CA 1
ATOM 1741 C C . VAL A 1 212 ? -35.632 -1.217 25.150 1.00 93.50 212 VAL A C 1
ATOM 1743 O O . VAL A 1 212 ? -36.561 -0.845 25.872 1.00 93.50 212 VAL A O 1
ATOM 1746 N N . ALA A 1 213 ? -34.681 -2.042 25.595 1.00 92.44 213 ALA A N 1
ATOM 1747 C CA . ALA A 1 213 ? -34.680 -2.584 26.952 1.00 92.44 213 ALA A CA 1
ATOM 1748 C C . ALA A 1 213 ? -34.622 -1.473 28.015 1.00 92.44 213 ALA A C 1
ATOM 1750 O O . ALA A 1 213 ? -35.400 -1.493 28.971 1.00 92.44 213 ALA A O 1
ATOM 1751 N N . VAL A 1 214 ? -33.786 -0.448 27.825 1.00 92.81 214 VAL A N 1
ATOM 1752 C CA . VAL A 1 214 ? -33.709 0.719 28.722 1.00 92.81 214 VAL A CA 1
ATOM 1753 C C . VAL A 1 214 ? -35.036 1.496 28.754 1.00 92.81 214 VAL A C 1
ATOM 1755 O O . VAL A 1 214 ? -35.50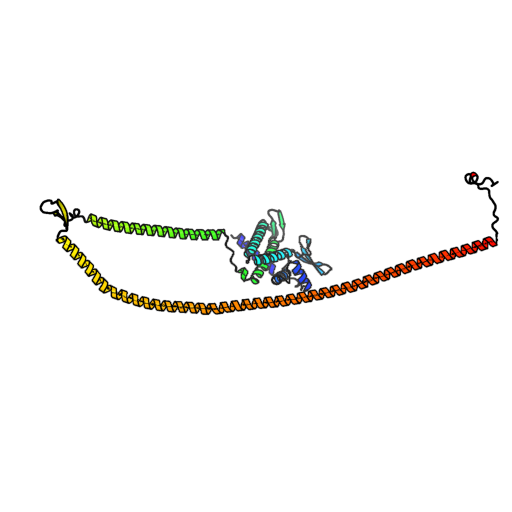9 1.890 29.830 1.00 92.81 214 VAL A O 1
ATOM 1758 N N . LYS A 1 215 ? -35.706 1.674 27.607 1.00 92.69 215 LYS A N 1
ATOM 1759 C CA . LYS A 1 215 ? -37.049 2.287 27.542 1.00 92.69 215 LYS A CA 1
ATOM 1760 C C . LYS A 1 215 ? -38.101 1.458 28.285 1.00 92.69 215 LYS A C 1
ATOM 1762 O O . LYS A 1 215 ? -38.884 2.013 29.059 1.00 92.69 215 LYS A O 1
ATOM 1767 N N . VAL A 1 216 ? -38.099 0.137 28.126 1.00 93.06 216 VAL A N 1
ATOM 1768 C CA . VAL A 1 216 ? -39.013 -0.767 28.848 1.00 93.06 216 VAL A CA 1
ATOM 1769 C C . VAL A 1 216 ? -38.740 -0.735 30.357 1.00 93.06 216 VAL A C 1
ATOM 1771 O O . VAL A 1 216 ? -39.660 -0.620 31.165 1.00 93.06 216 VAL A O 1
ATOM 1774 N N . GLN A 1 217 ? -37.474 -0.749 30.770 1.00 90.94 217 GLN A N 1
ATOM 1775 C CA . GLN A 1 217 ? -37.103 -0.683 32.185 1.00 90.94 217 GLN A CA 1
ATOM 1776 C C . GLN A 1 217 ? -37.493 0.654 32.828 1.00 90.94 217 GLN A C 1
ATOM 1778 O O . GLN A 1 217 ? -38.007 0.678 33.950 1.00 90.94 217 GLN A O 1
ATOM 1783 N N . SER A 1 218 ? -37.273 1.778 32.143 1.00 90.31 218 SER A N 1
ATOM 1784 C CA . SER A 1 218 ? -37.646 3.106 32.650 1.00 90.31 218 SER A CA 1
ATOM 1785 C C . SER A 1 218 ? -39.164 3.279 32.773 1.00 90.31 218 SER A C 1
ATOM 1787 O O . SER A 1 218 ? -39.646 3.747 33.809 1.00 90.31 218 SER A O 1
ATOM 1789 N N . THR A 1 219 ? -39.935 2.818 31.785 1.00 92.81 219 THR A N 1
ATOM 1790 C CA . THR A 1 219 ? -41.406 2.823 31.837 1.00 92.81 219 THR A CA 1
ATOM 1791 C C . THR A 1 219 ? -41.945 1.903 32.933 1.00 92.81 219 THR A C 1
ATOM 1793 O O . THR A 1 219 ? -42.823 2.317 33.694 1.00 92.81 219 THR A O 1
ATOM 1796 N N . ALA A 1 220 ? -41.368 0.712 33.117 1.00 90.75 220 ALA A N 1
ATOM 1797 C CA . ALA A 1 220 ? -41.715 -0.183 34.221 1.00 90.75 220 ALA A CA 1
ATOM 1798 C C . ALA A 1 220 ? -41.421 0.447 35.596 1.00 90.75 220 ALA A C 1
ATOM 1800 O O . ALA A 1 220 ? -42.277 0.427 36.485 1.00 90.75 220 ALA A O 1
ATOM 1801 N N . ARG A 1 221 ? -40.252 1.084 35.776 1.00 92.25 221 ARG A N 1
ATOM 1802 C CA . ARG A 1 221 ? -39.905 1.830 37.005 1.00 92.25 221 ARG A CA 1
ATOM 1803 C C . ARG A 1 221 ? -40.895 2.966 37.281 1.00 92.25 221 ARG A C 1
ATOM 1805 O O . ARG A 1 221 ? -41.319 3.156 38.425 1.00 92.25 221 ARG A O 1
ATOM 1812 N N . MET A 1 222 ? -41.316 3.693 36.248 1.00 90.00 222 MET A N 1
ATOM 1813 C CA . MET A 1 222 ? -42.347 4.727 36.358 1.00 90.00 222 MET A CA 1
ATOM 1814 C C . MET A 1 222 ? -43.711 4.133 36.755 1.00 90.00 222 MET A C 1
ATOM 1816 O O . MET A 1 222 ? -44.368 4.649 37.656 1.00 90.00 222 MET A O 1
ATOM 1820 N N . MET A 1 223 ? -44.146 3.028 36.145 1.00 89.25 223 MET A N 1
ATOM 1821 C CA . MET A 1 223 ? -45.416 2.386 36.512 1.00 89.25 223 MET A CA 1
ATOM 1822 C C . MET A 1 223 ? -45.402 1.851 37.945 1.00 89.25 223 MET A C 1
ATOM 1824 O O . MET A 1 223 ? -46.377 2.026 38.677 1.00 89.25 223 MET A O 1
ATOM 1828 N N . LEU A 1 224 ? -44.295 1.242 38.377 1.00 91.12 224 LEU A N 1
ATOM 1829 C CA . LEU A 1 224 ? -44.126 0.752 39.745 1.00 91.12 224 LEU A CA 1
ATOM 1830 C C . LEU A 1 224 ? -44.178 1.893 40.765 1.00 91.12 224 LEU A C 1
ATOM 1832 O O . LEU A 1 224 ? -44.871 1.779 41.778 1.00 91.12 224 LEU A O 1
ATOM 1836 N N . THR A 1 225 ? -43.503 3.014 40.495 1.00 88.50 225 THR A N 1
ATOM 1837 C CA . THR A 1 225 ? -43.566 4.195 41.372 1.00 88.50 225 THR A CA 1
ATOM 1838 C C . THR A 1 225 ? -44.967 4.803 41.401 1.00 88.50 225 THR A C 1
ATOM 1840 O O . THR A 1 225 ? -45.463 5.117 42.485 1.00 88.50 225 THR A O 1
ATOM 1843 N N . ARG A 1 226 ? -45.656 4.880 40.257 1.00 88.12 226 ARG A N 1
ATOM 1844 C CA . ARG A 1 226 ? -47.034 5.387 40.157 1.00 88.12 226 ARG A CA 1
ATOM 1845 C C . ARG A 1 226 ? -48.033 4.490 40.893 1.00 88.12 226 ARG A C 1
ATOM 1847 O O . ARG A 1 226 ? -48.806 5.001 41.698 1.00 88.12 226 ARG A O 1
ATOM 1854 N N . ARG A 1 227 ? -47.951 3.162 40.737 1.00 87.38 227 ARG A N 1
ATOM 1855 C CA . ARG A 1 227 ? -48.745 2.185 41.511 1.00 87.38 227 ARG A CA 1
ATOM 1856 C C . ARG A 1 227 ? -48.452 2.261 43.006 1.00 87.38 227 ARG A C 1
ATOM 1858 O O . ARG A 1 227 ? -49.372 2.173 43.810 1.00 87.38 227 ARG A O 1
ATOM 1865 N N . LYS A 1 228 ? -47.191 2.451 43.406 1.00 86.75 228 LYS A N 1
ATOM 1866 C CA . LYS A 1 228 ? -46.820 2.624 44.819 1.00 86.75 228 LYS A CA 1
ATOM 1867 C C . LYS A 1 228 ? -47.411 3.915 45.390 1.00 86.75 228 LYS A C 1
ATOM 1869 O O . LYS A 1 228 ? -47.978 3.886 46.477 1.00 86.75 228 LYS A O 1
ATOM 1874 N N . ALA A 1 229 ? -47.342 5.021 44.650 1.00 82.62 229 ALA A N 1
ATOM 1875 C CA . ALA A 1 229 ? -47.961 6.290 45.031 1.00 82.62 229 ALA A CA 1
ATOM 1876 C C . ALA A 1 229 ? -49.492 6.187 45.104 1.00 82.62 229 ALA A C 1
ATOM 1878 O O . ALA A 1 229 ? -50.099 6.719 46.031 1.00 82.62 229 ALA A O 1
ATOM 1879 N N . GLN A 1 230 ? -50.108 5.461 44.170 1.00 83.19 230 GLN A N 1
ATOM 1880 C CA . GLN A 1 230 ? -51.540 5.202 44.160 1.00 83.19 230 GLN A CA 1
ATOM 1881 C C . GLN A 1 230 ? -51.959 4.314 45.333 1.00 83.19 230 GLN A C 1
ATOM 1883 O O . GLN A 1 230 ? -52.842 4.722 46.064 1.00 83.19 230 GLN A O 1
ATOM 1888 N N . LYS A 1 231 ? -51.257 3.214 45.636 1.00 80.69 231 LYS A N 1
ATOM 1889 C CA . LYS A 1 231 ? -51.492 2.423 46.860 1.00 80.69 231 LYS A CA 1
ATOM 1890 C C . LYS A 1 231 ? -51.298 3.241 48.136 1.00 80.69 231 LYS A C 1
ATOM 1892 O O . LYS A 1 231 ? -52.000 3.017 49.112 1.00 80.69 231 LYS A O 1
ATOM 1897 N N . ILE A 1 232 ? -50.355 4.187 48.165 1.00 74.06 232 ILE A N 1
ATOM 1898 C CA . ILE A 1 232 ? -50.200 5.121 49.294 1.00 74.06 232 ILE A CA 1
ATOM 1899 C C . ILE A 1 232 ? -51.411 6.060 49.389 1.00 74.06 232 ILE A C 1
ATOM 1901 O O . ILE A 1 232 ? -51.844 6.357 50.499 1.00 74.06 232 ILE A O 1
ATOM 1905 N N . ARG A 1 233 ? -51.969 6.518 48.260 1.00 70.94 233 ARG A N 1
ATOM 1906 C CA . ARG A 1 233 ? -53.216 7.302 48.224 1.00 70.94 233 ARG A CA 1
ATOM 1907 C C . ARG A 1 233 ? -54.421 6.454 48.626 1.00 70.94 233 ARG A C 1
ATOM 1909 O O . ARG A 1 233 ? -55.146 6.859 49.515 1.00 70.94 233 ARG A O 1
ATOM 1916 N N . GLU A 1 234 ? -54.594 5.268 48.060 1.00 66.88 234 GLU A N 1
ATOM 1917 C CA . GLU A 1 234 ? -55.662 4.321 48.387 1.00 66.88 234 GLU A CA 1
ATOM 1918 C C . GLU A 1 234 ? -55.592 3.899 49.849 1.00 66.88 234 GLU A C 1
ATOM 1920 O O . GLU A 1 234 ? -56.605 3.976 50.510 1.00 66.88 234 GLU A O 1
ATOM 1925 N N . ARG A 1 235 ? -54.416 3.612 50.427 1.00 64.44 235 ARG A N 1
ATOM 1926 C CA . ARG A 1 235 ? -54.276 3.391 51.882 1.00 64.44 235 ARG A CA 1
ATOM 1927 C C . ARG A 1 235 ? -54.684 4.603 52.725 1.00 64.44 235 ARG A C 1
ATOM 1929 O O . ARG A 1 235 ? -55.062 4.428 53.878 1.00 64.44 235 ARG A O 1
ATOM 1936 N N . ARG A 1 236 ? -54.606 5.826 52.182 1.00 56.94 236 ARG A N 1
ATOM 1937 C CA . ARG A 1 236 ? -55.169 7.025 52.831 1.00 56.94 236 ARG A CA 1
ATOM 1938 C C . ARG A 1 236 ? -56.696 7.098 52.699 1.00 56.94 236 ARG A C 1
ATOM 1940 O O . ARG A 1 236 ? -57.293 7.765 53.529 1.00 56.94 236 ARG A O 1
ATOM 1947 N N . TYR A 1 237 ? -57.295 6.433 51.707 1.00 54.62 237 TYR A N 1
ATOM 1948 C CA . TYR A 1 237 ? -58.744 6.387 51.464 1.00 54.62 237 TYR A CA 1
ATOM 1949 C C . TYR A 1 237 ? -59.437 5.133 52.039 1.00 54.62 237 TYR A C 1
ATOM 1951 O O . TYR A 1 237 ? -60.559 5.230 52.505 1.00 54.62 237 TYR A O 1
ATOM 1959 N N . THR A 1 238 ? -58.805 3.955 52.061 1.00 52.47 238 THR A N 1
ATOM 1960 C CA . THR A 1 238 ? -59.376 2.707 52.607 1.00 52.47 238 THR A CA 1
ATOM 1961 C C . THR A 1 238 ? -59.331 2.667 54.132 1.00 52.47 238 THR A C 1
ATOM 1963 O O . THR A 1 238 ? -60.093 1.932 54.742 1.00 52.47 238 THR A O 1
ATOM 1966 N N . ASN A 1 239 ? -58.483 3.490 54.757 1.00 48.03 239 ASN A N 1
ATOM 1967 C CA . ASN A 1 239 ? -58.541 3.772 56.194 1.00 48.03 239 ASN A CA 1
ATOM 1968 C C . ASN A 1 239 ? -59.448 4.976 56.522 1.00 48.03 239 ASN A C 1
ATOM 1970 O O . ASN A 1 239 ? -59.285 5.605 57.567 1.00 48.03 239 ASN A O 1
ATOM 1974 N N . CYS A 1 240 ? -60.399 5.303 55.645 1.00 42.72 240 CYS A N 1
ATOM 1975 C CA . CYS A 1 240 ? -61.527 6.161 55.977 1.00 42.72 240 CYS A CA 1
ATOM 1976 C C . CYS A 1 240 ? -62.640 5.268 56.575 1.00 42.72 240 CYS A C 1
ATOM 1978 O O . CYS A 1 240 ? -63.349 4.600 55.839 1.00 42.72 240 CYS A O 1
ATOM 1980 N N . ALA A 1 241 ? -62.799 5.122 57.897 1.00 51.19 241 ALA A N 1
ATOM 1981 C CA . ALA A 1 241 ? -63.531 6.080 58.741 1.00 51.19 241 ALA A CA 1
ATOM 1982 C C . ALA A 1 241 ? -64.160 7.231 57.929 1.00 51.19 241 ALA A C 1
ATOM 1984 O O . ALA A 1 241 ? -63.427 7.843 57.152 1.00 51.19 241 ALA A O 1
ATOM 1985 N N . PRO A 1 242 ? -65.466 7.541 58.081 1.00 49.25 242 PRO A N 1
ATOM 1986 C CA . PRO A 1 242 ? -66.138 8.592 57.301 1.00 49.25 242 PRO A CA 1
ATOM 1987 C C . PRO A 1 242 ? -65.219 9.811 57.197 1.00 49.25 242 PRO A C 1
ATOM 1989 O O . PRO A 1 242 ? -64.544 10.081 58.199 1.00 49.25 242 PRO A O 1
ATOM 1992 N N . PRO A 1 243 ? -65.105 10.456 56.008 1.00 50.22 243 PRO A N 1
ATOM 1993 C CA . PRO A 1 243 ? -64.086 11.474 55.730 1.00 50.22 243 PRO A CA 1
ATOM 1994 C C . PRO A 1 243 ? -63.970 12.321 56.983 1.00 50.22 243 PRO A C 1
ATOM 1996 O O . PRO A 1 243 ? -65.008 12.862 57.364 1.00 50.22 243 PRO A O 1
ATOM 1999 N N . PRO A 1 244 ? -62.819 12.300 57.702 1.00 50.19 244 PRO A N 1
ATOM 2000 C CA . PRO A 1 244 ? -62.804 12.715 59.098 1.00 50.19 244 PRO A CA 1
ATOM 2001 C C . PRO A 1 244 ? -63.446 14.081 59.090 1.00 50.19 244 PRO A C 1
ATOM 2003 O O . PRO A 1 244 ? -62.964 14.894 58.302 1.00 50.19 244 PRO A O 1
ATOM 2006 N N . GLU A 1 245 ? -64.552 14.260 59.821 1.00 51.38 245 GLU A N 1
ATOM 2007 C CA . GLU A 1 245 ? -65.464 15.411 59.767 1.00 51.38 245 GLU A CA 1
ATOM 2008 C C . GLU A 1 245 ? -64.722 16.730 60.000 1.00 51.38 245 GLU A C 1
ATOM 2010 O O . GLU A 1 245 ? -64.924 17.337 61.032 1.00 51.38 245 GLU A O 1
ATOM 2015 N N . ARG A 1 246 ? -63.766 17.128 59.148 1.00 50.44 246 ARG A N 1
ATOM 2016 C CA . ARG A 1 246 ? -62.485 17.744 59.550 1.00 50.44 246 ARG A CA 1
ATOM 2017 C C . ARG A 1 246 ? -62.495 18.031 61.057 1.00 50.44 246 ARG A C 1
ATOM 2019 O O . ARG A 1 246 ? -62.831 19.173 61.360 1.00 50.44 246 ARG A O 1
ATOM 2026 N N . PRO A 1 247 ? -62.268 17.038 61.967 1.00 52.31 247 PRO A N 1
ATOM 2027 C CA . PRO A 1 247 ? -62.913 16.915 63.312 1.00 52.31 247 PRO A CA 1
ATOM 2028 C C . PRO A 1 247 ? -62.481 17.974 64.330 1.00 52.31 247 PRO A C 1
ATOM 2030 O O . PRO A 1 247 ? -62.546 17.838 65.542 1.00 52.31 247 PRO A O 1
ATOM 2033 N N . ASN A 1 248 ? -61.921 19.033 63.789 1.00 56.78 248 ASN A N 1
ATOM 2034 C CA . ASN A 1 248 ? -61.082 20.019 64.358 1.00 56.78 248 ASN A CA 1
ATOM 2035 C C . ASN A 1 248 ? -61.241 21.365 63.636 1.00 56.78 248 ASN A C 1
ATOM 2037 O O . ASN A 1 248 ? -60.380 22.215 63.811 1.00 56.78 248 ASN A O 1
ATOM 2041 N N . LEU A 1 249 ? -62.259 21.573 62.795 1.00 63.03 249 LEU A N 1
ATOM 2042 C CA . LEU A 1 249 ? -62.652 22.900 62.327 1.00 63.03 249 LEU A CA 1
ATOM 2043 C C . LEU A 1 249 ? -63.958 23.276 63.013 1.00 63.03 249 LEU A C 1
ATOM 2045 O O . LEU A 1 249 ? -65.009 22.723 62.710 1.00 63.03 249 LEU A O 1
ATOM 2049 N N . ARG A 1 250 ? -63.879 24.215 63.954 1.00 65.19 250 ARG A N 1
ATOM 2050 C CA . ARG A 1 250 ? -65.061 24.811 64.566 1.00 65.19 250 ARG A CA 1
ATOM 2051 C C . ARG A 1 250 ? -65.493 25.995 63.705 1.00 65.19 250 ARG A C 1
ATOM 2053 O O . ARG A 1 250 ? -64.690 26.896 63.435 1.00 65.19 250 ARG A O 1
ATOM 2060 N N . VAL A 1 251 ? -66.752 25.973 63.285 1.00 68.19 251 VAL A N 1
ATOM 2061 C CA . VAL A 1 251 ? -67.434 27.123 62.690 1.00 68.19 251 VAL A CA 1
ATOM 2062 C C . VAL A 1 251 ? -67.841 28.038 63.835 1.00 68.19 251 VAL A C 1
ATOM 2064 O O . VAL A 1 251 ? -68.481 27.595 64.785 1.00 68.19 251 VAL A O 1
ATOM 2067 N N . HIS A 1 252 ? -67.417 29.293 63.782 1.00 70.31 252 HIS A N 1
ATOM 2068 C CA . HIS A 1 252 ? -67.892 30.320 64.700 1.00 70.31 252 HIS A CA 1
ATOM 2069 C C . HIS A 1 252 ? -68.116 31.603 63.910 1.00 70.31 252 HIS A C 1
ATOM 2071 O O . HIS A 1 252 ? -67.392 31.889 62.952 1.00 70.31 252 HIS A O 1
ATOM 2077 N N . LEU A 1 253 ? -69.156 32.330 64.296 1.00 69.94 253 LEU A N 1
ATOM 2078 C CA . LEU A 1 253 ? -69.516 33.595 63.687 1.00 69.94 253 LEU A CA 1
ATOM 2079 C C . LEU A 1 253 ? -68.559 34.660 64.220 1.00 69.94 253 LEU A C 1
ATOM 2081 O O . LEU A 1 253 ? -68.475 34.864 65.435 1.00 69.94 253 LEU A O 1
ATOM 2085 N N . LYS A 1 254 ? -67.796 35.296 63.335 1.00 72.69 254 LYS A N 1
ATOM 2086 C CA . LYS A 1 254 ? -66.885 36.370 63.719 1.00 72.69 254 LYS A CA 1
ATOM 2087 C C . LYS A 1 254 ? -67.492 37.688 63.256 1.00 72.69 254 LYS A C 1
ATOM 2089 O O . LYS A 1 254 ? -67.599 37.934 62.060 1.00 72.69 254 LYS A O 1
ATOM 2094 N N . ARG A 1 255 ? -67.895 38.522 64.216 1.00 71.12 255 ARG A N 1
ATOM 2095 C CA . ARG A 1 255 ? -68.323 39.897 63.943 1.00 71.12 255 ARG A CA 1
ATOM 2096 C C . ARG A 1 255 ? -67.102 40.736 63.616 1.00 71.12 255 ARG A C 1
ATOM 2098 O O . ARG A 1 255 ? -66.160 40.785 64.409 1.00 71.12 255 ARG A O 1
ATOM 2105 N N . THR A 1 256 ? -67.134 41.379 62.460 1.00 64.38 256 THR A N 1
ATOM 2106 C CA . THR A 1 256 ? -66.074 42.287 62.024 1.00 64.38 256 THR A CA 1
ATOM 2107 C C . THR A 1 256 ? -66.732 43.600 61.596 1.00 64.38 256 THR A C 1
ATOM 2109 O O . THR A 1 256 ? -67.649 43.586 60.780 1.00 64.38 256 THR A O 1
ATOM 2112 N N . GLY A 1 257 ? -66.332 44.715 62.214 1.00 66.75 257 GLY A N 1
ATOM 2113 C CA . GLY A 1 257 ? -66.937 46.047 62.052 1.00 66.75 257 GLY A CA 1
ATOM 2114 C C . GLY A 1 257 ? -66.958 46.833 63.370 1.00 66.75 257 GLY A C 1
ATOM 2115 O O . GLY A 1 257 ? -66.553 46.291 64.398 1.00 66.75 257 GLY A O 1
ATOM 2116 N N . ASP A 1 258 ? -67.428 48.081 63.331 1.00 62.34 258 ASP A N 1
ATOM 2117 C CA . ASP A 1 258 ? -67.656 48.937 64.508 1.00 62.34 258 ASP A CA 1
ATOM 2118 C C . ASP A 1 258 ? -69.133 48.901 64.941 1.00 62.34 258 ASP A C 1
ATOM 2120 O O . ASP A 1 258 ? -69.993 48.495 64.162 1.00 62.34 258 ASP A O 1
ATOM 2124 N N . ALA A 1 259 ? -69.419 49.350 66.177 1.00 66.50 259 ALA A N 1
ATOM 2125 C CA . ALA A 1 259 ? -70.693 49.243 66.923 1.00 66.50 259 ALA A CA 1
ATOM 2126 C C . ALA A 1 259 ? -72.002 49.433 66.127 1.00 66.50 259 ALA A C 1
ATOM 2128 O O . ALA A 1 259 ? -73.042 48.902 66.516 1.00 66.50 259 ALA A O 1
ATOM 2129 N N . THR A 1 260 ? -71.962 50.197 65.040 1.00 65.12 260 THR A N 1
ATOM 2130 C CA . THR A 1 260 ? -73.122 50.595 64.239 1.00 65.12 260 THR A CA 1
ATOM 2131 C C . THR A 1 260 ? -73.227 49.888 62.885 1.00 65.12 260 THR A C 1
ATOM 2133 O O . THR A 1 260 ? -74.284 49.963 62.267 1.00 65.12 260 THR A O 1
ATOM 2136 N N . ASN A 1 261 ? -72.187 49.188 62.415 1.00 61.22 261 ASN A N 1
ATOM 2137 C CA . ASN A 1 261 ? -72.193 48.510 61.116 1.00 61.22 261 ASN A CA 1
ATOM 2138 C C . ASN A 1 261 ? -71.305 47.251 61.160 1.00 61.22 261 ASN A C 1
ATOM 2140 O O . ASN A 1 261 ? -70.117 47.289 60.832 1.00 61.22 261 ASN A O 1
ATOM 2144 N N . PHE A 1 262 ? -71.876 46.132 61.615 1.00 57.16 262 PHE A N 1
ATOM 2145 C CA . PHE A 1 262 ? -71.170 44.853 61.714 1.00 57.16 262 PHE A CA 1
ATOM 2146 C C . PHE A 1 262 ? -71.580 43.894 60.603 1.00 57.16 262 PHE A C 1
ATOM 2148 O O . PHE A 1 262 ? -72.769 43.683 60.366 1.00 57.16 262 PHE A O 1
ATOM 2155 N N . GLN A 1 263 ? -70.586 43.239 60.003 1.00 66.19 263 GLN A N 1
ATOM 2156 C CA . GLN A 1 263 ? -70.785 42.119 59.093 1.00 66.19 263 GLN A CA 1
ATOM 2157 C C . GLN A 1 263 ? -70.463 40.809 59.829 1.00 66.19 263 GLN A C 1
ATOM 2159 O O . GLN A 1 263 ? -69.438 40.687 60.513 1.00 66.19 263 GLN A O 1
ATOM 2164 N N . GLU A 1 264 ? -71.383 39.848 59.758 1.00 69.94 264 GLU A N 1
ATOM 2165 C CA . GLU A 1 264 ? -71.248 38.537 60.394 1.00 69.94 264 GLU A CA 1
ATOM 2166 C C . GLU A 1 264 ? -70.723 37.515 59.385 1.00 69.94 264 GLU A C 1
ATOM 2168 O O . GLU A 1 264 ? -71.480 36.956 58.594 1.00 69.94 264 GLU A O 1
ATOM 2173 N N . ASP A 1 265 ? -69.419 37.244 59.447 1.00 73.31 265 ASP A N 1
ATOM 2174 C CA . ASP A 1 265 ? -68.782 36.261 58.575 1.00 73.31 265 ASP A CA 1
ATOM 2175 C C . ASP A 1 265 ? -68.640 34.911 59.293 1.00 73.31 265 ASP A C 1
ATOM 2177 O O . ASP A 1 265 ? -68.168 34.815 60.436 1.00 73.31 265 ASP A O 1
ATOM 2181 N N . LEU A 1 266 ? -69.012 33.825 58.607 1.00 73.25 266 LEU A N 1
ATOM 2182 C CA . LEU A 1 266 ? -68.726 32.467 59.069 1.00 73.25 266 LEU A CA 1
ATOM 2183 C C . LEU A 1 266 ? -67.242 32.149 58.858 1.00 73.25 266 LEU A C 1
ATOM 2185 O O . LEU A 1 266 ? -66.784 31.961 57.731 1.00 73.25 266 LEU A O 1
ATOM 2189 N N . VAL A 1 267 ? -66.491 32.012 59.956 1.00 71.69 267 VAL A N 1
ATOM 2190 C CA . VAL A 1 267 ? -65.055 31.713 59.905 1.00 71.69 267 VAL A CA 1
ATOM 2191 C C . VAL A 1 267 ? -64.769 30.307 60.432 1.00 71.69 267 VAL A C 1
ATOM 2193 O O . VAL A 1 267 ? -65.060 29.954 61.581 1.00 71.69 267 VAL A O 1
ATOM 2196 N N . PHE A 1 268 ? -64.122 29.497 59.593 1.00 72.75 268 PHE A N 1
ATOM 2197 C CA . PHE A 1 268 ? -63.605 28.183 59.973 1.00 72.75 268 PHE A CA 1
ATOM 2198 C C . PHE A 1 268 ? -62.298 28.336 60.761 1.00 72.75 268 PHE A C 1
ATOM 2200 O O . PHE A 1 268 ? -61.317 28.871 60.245 1.00 72.75 268 PHE A O 1
ATOM 2207 N N . SER A 1 269 ? -62.238 27.827 61.995 1.00 74.00 269 SER A N 1
ATOM 2208 C CA . SER A 1 269 ? -61.011 27.860 62.805 1.00 74.00 269 SER A CA 1
ATOM 2209 C C . SER A 1 269 ? -60.620 26.490 63.340 1.00 74.00 269 SER A C 1
ATOM 2211 O O . SER A 1 269 ? -61.469 25.663 63.656 1.00 74.00 269 SER A O 1
ATOM 2213 N N . LEU A 1 270 ? -59.311 26.237 63.453 1.00 76.81 270 LEU A N 1
ATOM 2214 C CA . LEU A 1 270 ? -58.808 24.981 64.011 1.00 76.81 270 LEU A CA 1
ATOM 2215 C C . LEU A 1 270 ? -59.137 24.874 65.509 1.00 76.81 270 LEU A C 1
ATOM 2217 O O . LEU A 1 270 ? -58.873 25.831 66.244 1.00 76.81 270 LEU A O 1
ATOM 2221 N N . THR A 1 271 ? -59.610 23.711 65.964 1.00 79.06 271 THR A N 1
ATOM 2222 C CA . THR A 1 271 ? -59.815 23.379 67.381 1.00 79.06 271 THR A CA 1
ATOM 2223 C C . THR A 1 271 ? -58.499 23.438 68.148 1.00 79.06 271 THR A C 1
ATOM 2225 O O . THR A 1 271 ? -57.410 23.213 67.605 1.00 79.06 271 THR A O 1
ATOM 2228 N N . THR A 1 272 ? -58.592 23.733 69.442 1.00 78.69 272 THR A N 1
ATOM 2229 C CA . THR A 1 272 ? -57.446 23.829 70.357 1.00 78.69 272 THR A CA 1
ATOM 2230 C C . THR A 1 272 ? -56.623 22.539 70.379 1.00 78.69 272 THR A C 1
ATOM 2232 O O . THR A 1 272 ? -55.404 22.598 70.213 1.00 78.69 272 THR A O 1
ATOM 2235 N N . ALA A 1 273 ? -57.280 21.376 70.442 1.00 78.12 273 ALA A N 1
ATOM 2236 C CA . ALA A 1 273 ? -56.632 20.063 70.387 1.00 78.12 273 ALA A CA 1
ATOM 2237 C C . ALA A 1 273 ? -55.806 19.866 69.102 1.00 78.12 273 ALA A C 1
ATOM 2239 O O . ALA A 1 273 ? -54.676 19.375 69.136 1.00 78.12 273 ALA A O 1
ATOM 2240 N N . ARG A 1 274 ? -56.313 20.317 67.948 1.00 79.81 274 ARG A N 1
ATOM 2241 C CA . ARG A 1 274 ? -55.581 20.207 66.682 1.00 79.81 274 ARG A CA 1
ATOM 2242 C C . ARG A 1 274 ? -54.412 21.170 66.586 1.00 79.81 274 ARG A C 1
ATOM 2244 O O . ARG A 1 274 ? -53.371 20.792 66.049 1.00 79.81 274 ARG A O 1
ATOM 2251 N N . ARG A 1 275 ? -54.547 22.390 67.112 1.00 80.44 275 ARG A N 1
ATOM 2252 C CA . ARG A 1 275 ? -53.420 23.332 67.209 1.00 80.44 275 ARG A CA 1
ATOM 2253 C C . ARG A 1 275 ? -52.301 22.749 68.074 1.00 80.44 275 ARG A C 1
ATOM 2255 O O . ARG A 1 275 ? -51.146 22.809 67.661 1.00 80.44 275 ARG A O 1
ATOM 2262 N N . GLN A 1 276 ? -52.642 22.109 69.195 1.00 84.56 276 GLN A N 1
ATOM 2263 C CA . GLN A 1 276 ? -51.682 21.416 70.060 1.00 84.56 276 GLN A CA 1
ATOM 2264 C C . GLN A 1 276 ? -51.013 20.229 69.358 1.00 84.56 276 GLN A C 1
ATOM 2266 O O . GLN A 1 276 ? -49.794 20.113 69.405 1.00 84.56 276 GLN A O 1
ATOM 2271 N N . GLN A 1 277 ? -51.760 19.395 68.628 1.00 82.50 277 GLN A N 1
ATOM 2272 C CA . GLN A 1 277 ? -51.171 18.303 67.839 1.00 82.50 277 GLN A CA 1
ATOM 2273 C C . GLN A 1 277 ? -50.226 18.815 66.745 1.00 82.50 277 GLN A C 1
ATOM 2275 O O . GLN A 1 277 ? -49.141 18.269 66.562 1.00 82.50 277 GLN A O 1
ATOM 2280 N N . ILE A 1 278 ? -50.606 19.872 66.020 1.00 81.50 278 ILE A N 1
ATOM 2281 C CA . ILE A 1 278 ? -49.742 20.484 65.000 1.00 81.50 278 ILE A CA 1
ATOM 2282 C C . ILE A 1 278 ? -48.478 21.054 65.653 1.00 81.50 278 ILE A C 1
ATOM 2284 O O . ILE A 1 278 ? -47.384 20.857 65.125 1.00 81.50 278 ILE A O 1
ATOM 2288 N N . ALA A 1 279 ? -48.606 21.724 66.800 1.00 86.31 279 ALA A N 1
ATOM 2289 C CA . ALA A 1 279 ? -47.465 22.221 67.563 1.00 86.31 279 ALA A CA 1
ATOM 2290 C C . ALA A 1 279 ? -46.559 21.072 68.042 1.00 86.31 279 ALA A C 1
ATOM 2292 O O . ALA A 1 279 ? -45.347 21.138 67.851 1.00 86.31 279 ALA A O 1
ATOM 2293 N N . ALA A 1 280 ? -47.129 19.982 68.559 1.00 90.06 280 ALA A N 1
ATOM 2294 C CA . ALA A 1 280 ? -46.390 18.798 68.990 1.00 90.06 280 ALA A CA 1
ATOM 2295 C C . ALA A 1 280 ? -45.648 18.128 67.825 1.00 90.06 280 ALA A C 1
ATOM 2297 O O . ALA A 1 280 ? -44.465 17.829 67.947 1.00 90.06 280 ALA A O 1
ATOM 2298 N N . VAL A 1 281 ? -46.287 17.962 66.662 1.00 90.38 281 VAL A N 1
ATOM 2299 C CA . VAL A 1 281 ? -45.629 17.428 65.458 1.00 90.38 281 VAL A CA 1
ATOM 2300 C C . VAL A 1 281 ? -44.502 18.353 64.995 1.00 90.38 281 VAL A C 1
ATOM 2302 O O . VAL A 1 281 ? -43.424 17.874 64.642 1.00 90.38 281 VAL A O 1
ATOM 2305 N N . LYS A 1 282 ? -44.696 19.676 65.031 1.00 92.62 282 LYS A N 1
ATOM 2306 C CA . LYS A 1 282 ? -43.635 20.647 64.712 1.00 92.62 282 LYS A CA 1
ATOM 2307 C C . LYS A 1 282 ? -42.454 20.532 65.678 1.00 92.62 282 LYS A C 1
ATOM 2309 O O . LYS A 1 282 ? -41.315 20.469 65.229 1.00 92.62 282 LYS A O 1
ATOM 2314 N N . LEU A 1 283 ? -42.711 20.418 66.979 1.00 90.44 283 LEU A N 1
ATOM 2315 C CA . LEU A 1 283 ? -41.667 20.225 67.988 1.00 90.44 283 LEU A CA 1
ATOM 2316 C C . LEU A 1 283 ? -40.953 18.878 67.827 1.00 90.44 283 LEU A C 1
ATOM 2318 O O . LEU A 1 283 ? -39.729 18.826 67.868 1.00 90.44 283 LEU A O 1
ATOM 2322 N N . GLN A 1 284 ? -41.683 17.793 67.568 1.00 92.00 284 GLN A N 1
ATOM 2323 C CA . GLN A 1 284 ? -41.108 16.460 67.372 1.00 92.00 284 GLN A CA 1
ATOM 2324 C C . GLN A 1 284 ? -40.280 16.367 66.087 1.00 92.00 284 GLN A C 1
ATOM 2326 O O . GLN A 1 284 ? -39.203 15.775 66.087 1.00 92.00 284 GLN A O 1
ATOM 2331 N N . THR A 1 285 ? -40.756 16.947 64.984 1.00 91.06 285 THR A N 1
ATOM 2332 C CA . THR A 1 285 ? -40.001 16.999 63.720 1.00 91.06 285 THR A CA 1
ATOM 2333 C C . THR A 1 285 ? -38.759 17.870 63.858 1.00 91.06 285 THR A C 1
ATOM 2335 O O . THR A 1 285 ? -37.686 17.469 63.403 1.00 91.06 285 THR A O 1
ATOM 2338 N N . PHE A 1 286 ? -38.866 19.000 64.560 1.00 93.31 286 PHE A N 1
ATOM 2339 C CA . PHE A 1 286 ? -37.722 19.831 64.911 1.00 93.31 286 PHE A CA 1
ATOM 2340 C C . PHE A 1 286 ? -36.708 19.060 65.767 1.00 93.31 286 PHE A C 1
ATOM 2342 O O . PHE A 1 286 ? -35.540 18.980 65.389 1.00 93.31 286 PHE A O 1
ATOM 2349 N N . ALA A 1 287 ? -37.148 18.410 66.847 1.00 91.44 287 ALA A N 1
ATOM 2350 C CA . ALA A 1 287 ? -36.299 17.627 67.743 1.00 91.44 287 ALA A CA 1
ATOM 2351 C C . ALA A 1 287 ? -35.601 16.464 67.019 1.00 91.44 287 ALA A C 1
ATOM 2353 O O . ALA A 1 287 ? -34.386 16.310 67.123 1.00 91.44 287 ALA A O 1
ATOM 2354 N N . ARG A 1 288 ? -36.331 15.693 66.200 1.00 93.75 288 ARG A N 1
ATOM 2355 C CA . ARG A 1 288 ? -35.750 14.629 65.360 1.00 93.75 288 ARG A CA 1
ATOM 2356 C C . ARG A 1 288 ? -34.724 15.185 64.372 1.00 93.75 288 ARG A C 1
ATOM 2358 O O . ARG A 1 288 ? -33.667 14.586 64.191 1.00 93.75 288 ARG A O 1
ATOM 2365 N N . GLY A 1 289 ? -34.999 16.342 63.769 1.00 94.19 289 GLY A N 1
ATOM 2366 C CA . GLY A 1 289 ? -34.062 17.029 62.881 1.00 94.19 289 GLY A CA 1
ATOM 2367 C C . GLY A 1 289 ? -32.796 17.505 63.599 1.00 94.19 289 GLY A C 1
ATOM 2368 O O . GLY A 1 289 ? -31.699 17.376 63.059 1.00 94.19 289 GLY A O 1
ATOM 2369 N N . VAL A 1 290 ? -32.923 18.030 64.820 1.00 94.25 290 VAL A N 1
ATOM 2370 C CA . VAL A 1 290 ? -31.785 18.427 65.663 1.00 94.25 290 VAL A CA 1
ATOM 2371 C C . VAL A 1 290 ? -30.942 17.208 66.040 1.00 94.25 290 VAL A C 1
ATOM 2373 O O . VAL A 1 290 ? -29.740 17.221 65.790 1.00 94.25 290 VAL A O 1
ATOM 2376 N N . LEU A 1 291 ? -31.556 16.125 66.525 1.00 93.44 291 LEU A N 1
ATOM 2377 C CA . LEU A 1 291 ? -30.852 14.886 66.881 1.00 93.44 291 LEU A CA 1
ATOM 2378 C C . LEU A 1 291 ? -30.135 14.253 65.679 1.00 93.44 291 LEU A C 1
ATOM 2380 O O . LEU A 1 291 ? -28.972 13.861 65.783 1.00 93.44 291 LEU A O 1
ATOM 2384 N N . ALA A 1 292 ? -30.783 14.213 64.512 1.00 92.81 292 ALA A N 1
ATOM 2385 C CA . ALA A 1 292 ? -30.158 13.725 63.285 1.00 92.81 292 ALA A CA 1
ATOM 2386 C C . ALA A 1 292 ? -28.946 14.581 62.886 1.00 92.81 292 ALA A C 1
ATOM 2388 O O . ALA A 1 292 ? -27.899 14.044 62.529 1.00 92.81 292 ALA A O 1
ATOM 2389 N N . ARG A 1 293 ? -29.050 15.912 62.992 1.00 92.69 293 ARG A N 1
ATOM 2390 C CA . ARG A 1 293 ? -27.929 16.819 62.708 1.00 92.69 293 ARG A CA 1
ATOM 2391 C C . ARG A 1 293 ? -26.790 16.662 63.710 1.00 92.69 293 ARG A C 1
ATOM 2393 O O . ARG A 1 293 ? -25.646 16.666 63.276 1.00 92.69 293 ARG A O 1
ATOM 2400 N N . ILE A 1 294 ? -27.073 16.473 64.999 1.00 93.94 294 ILE A N 1
ATOM 2401 C CA . ILE A 1 294 ? -26.042 16.198 66.014 1.00 93.94 294 ILE A CA 1
ATOM 2402 C C . ILE A 1 294 ? -25.263 14.927 65.649 1.00 93.94 294 ILE A C 1
ATOM 2404 O O . ILE A 1 294 ? -24.036 14.937 65.678 1.00 93.94 294 ILE A O 1
ATOM 2408 N N . ARG A 1 295 ? -25.957 13.868 65.211 1.00 92.38 295 ARG A N 1
ATOM 2409 C CA . ARG A 1 295 ? -25.324 12.599 64.822 1.00 92.38 295 ARG A CA 1
ATOM 2410 C C . ARG A 1 295 ? -24.547 12.682 63.501 1.00 92.38 295 ARG A C 1
ATOM 2412 O O . ARG A 1 295 ? -23.447 12.152 63.401 1.00 92.38 295 ARG A O 1
ATOM 2419 N N . VAL A 1 296 ? -25.106 13.332 62.479 1.00 93.44 296 VAL A N 1
ATOM 2420 C CA . VAL A 1 296 ? -24.575 13.292 61.100 1.00 93.44 296 VAL A CA 1
ATOM 2421 C C . VAL A 1 296 ? -23.542 14.392 60.821 1.00 93.44 296 VAL A C 1
ATOM 2423 O O . VAL A 1 296 ? -22.617 14.181 60.037 1.00 93.44 296 VAL A O 1
ATOM 2426 N N . LYS A 1 297 ? -23.641 15.563 61.466 1.00 94.44 297 LYS A N 1
ATOM 2427 C CA . LYS A 1 297 ? -22.712 16.693 61.267 1.00 94.44 297 LYS A CA 1
ATOM 2428 C C . LYS A 1 297 ? -21.228 16.328 61.466 1.00 94.44 297 LYS A C 1
ATOM 2430 O O . LYS A 1 297 ? -20.444 16.718 60.597 1.00 94.44 297 LYS A O 1
ATOM 2435 N N . PRO A 1 298 ? -20.807 15.584 62.511 1.00 94.75 298 PRO A N 1
ATOM 2436 C CA . PRO A 1 298 ? -19.405 15.178 62.644 1.00 94.75 298 PRO A CA 1
ATOM 2437 C C . PRO A 1 298 ? -18.964 14.216 61.532 1.00 94.75 298 PRO A C 1
ATOM 2439 O O . PRO A 1 298 ? -17.876 14.384 60.989 1.00 94.75 298 PRO A O 1
ATOM 2442 N N . MET A 1 299 ? -19.825 13.283 61.108 1.00 94.56 299 MET A N 1
ATOM 2443 C CA . MET A 1 299 ? -19.520 12.354 60.008 1.00 94.56 299 MET A CA 1
ATOM 2444 C C . MET A 1 299 ? -19.316 13.097 58.680 1.00 94.56 299 MET A C 1
ATOM 2446 O O . MET A 1 299 ? -18.379 12.813 57.935 1.00 94.56 299 MET A O 1
ATOM 2450 N N . LEU A 1 300 ? -20.158 14.098 58.396 1.00 93.88 300 LEU A N 1
ATOM 2451 C CA . LEU A 1 300 ? -20.006 14.950 57.213 1.00 93.88 300 LEU A CA 1
ATOM 2452 C C . LEU A 1 300 ? -18.741 15.810 57.278 1.00 93.88 300 LEU A C 1
ATOM 2454 O O . LEU A 1 300 ? -18.090 15.998 56.251 1.00 93.88 300 LEU A O 1
ATOM 2458 N N . LYS A 1 301 ? -18.380 16.324 58.463 1.00 94.06 301 LYS A N 1
ATOM 2459 C CA . LYS A 1 301 ? -17.136 17.081 58.661 1.00 94.06 301 LYS A CA 1
ATOM 2460 C C . LYS A 1 301 ? -15.917 16.198 58.377 1.00 94.06 301 LYS A C 1
ATOM 2462 O O . LYS A 1 301 ? -15.099 16.566 57.541 1.00 94.06 301 LYS A O 1
ATOM 2467 N N . HIS A 1 302 ? -15.876 15.002 58.960 1.00 94.50 302 HIS A N 1
ATOM 2468 C CA . HIS A 1 302 ? -14.811 14.030 58.718 1.00 94.50 302 HIS A CA 1
ATOM 2469 C C . HIS A 1 302 ? -14.712 13.635 57.234 1.00 94.50 302 HIS A C 1
ATOM 2471 O O . HIS A 1 302 ? -13.629 13.626 56.652 1.00 94.50 302 HIS A O 1
ATOM 2477 N N . ARG A 1 303 ? -15.847 13.396 56.559 1.00 93.75 303 ARG A N 1
ATOM 2478 C CA . ARG A 1 303 ? -15.851 13.083 55.120 1.00 93.75 303 ARG A CA 1
ATOM 2479 C C . ARG A 1 303 ? -15.336 14.240 54.262 1.00 93.75 303 ARG A C 1
ATOM 2481 O O . ARG A 1 303 ? -14.662 13.993 53.264 1.00 93.75 303 ARG A O 1
ATOM 2488 N N . ARG A 1 304 ? -15.634 15.492 54.628 1.00 95.19 304 ARG A N 1
ATOM 2489 C CA . ARG A 1 304 ? -15.078 16.672 53.944 1.00 95.19 304 ARG A CA 1
ATOM 2490 C C . ARG A 1 304 ? -13.562 16.745 54.099 1.00 95.19 304 ARG A C 1
ATOM 2492 O O . ARG A 1 304 ? -12.889 16.985 53.104 1.00 95.19 304 ARG A O 1
ATOM 2499 N N . GLU A 1 305 ? -13.039 16.508 55.297 1.00 95.62 305 GLU A N 1
ATOM 2500 C CA . GLU A 1 305 ? -11.593 16.492 55.560 1.00 95.62 305 GLU A CA 1
ATOM 2501 C C . GLU A 1 305 ? -10.892 15.392 54.748 1.00 95.62 305 GLU A C 1
ATOM 2503 O O . GLU A 1 305 ? -9.920 15.672 54.047 1.00 95.62 305 GLU A O 1
ATOM 2508 N N . LEU A 1 306 ? -11.448 14.174 54.721 1.00 95.06 306 LEU A N 1
ATOM 2509 C CA . LEU A 1 306 ? -10.943 13.089 53.871 1.00 95.06 306 LEU A CA 1
ATOM 2510 C C . LEU A 1 306 ? -10.942 13.471 52.386 1.00 95.06 306 LEU A C 1
ATOM 2512 O O . LEU A 1 306 ? -9.943 13.278 51.697 1.00 95.06 306 LEU A O 1
ATOM 2516 N N . ASN A 1 307 ? -12.031 14.060 51.886 1.00 94.12 307 ASN A N 1
ATOM 2517 C CA . ASN A 1 307 ? -12.097 14.505 50.495 1.00 94.12 307 ASN A CA 1
ATOM 2518 C C . ASN A 1 307 ? -11.052 15.588 50.190 1.00 94.12 307 ASN A C 1
ATOM 2520 O O . ASN A 1 307 ? -10.468 15.576 49.109 1.00 94.12 307 ASN A O 1
ATOM 2524 N N . GLN A 1 308 ? -10.779 16.505 51.123 1.00 95.56 308 GLN A N 1
ATOM 2525 C CA . GLN A 1 308 ? -9.723 17.507 50.958 1.00 95.56 308 GLN A CA 1
ATOM 2526 C C . GLN A 1 308 ? -8.337 16.857 50.866 1.00 95.56 308 GLN A C 1
ATOM 2528 O O . GLN A 1 308 ? -7.551 17.236 49.997 1.00 95.56 308 GLN A O 1
ATOM 2533 N N . MET A 1 309 ? -8.050 15.854 51.703 1.00 95.56 309 MET A N 1
ATOM 2534 C CA . MET A 1 309 ? -6.797 15.092 51.636 1.00 95.56 309 MET A CA 1
ATOM 2535 C C . MET A 1 309 ? -6.663 14.355 50.298 1.00 95.56 309 MET A C 1
ATOM 2537 O O . MET A 1 309 ? -5.656 14.512 49.608 1.00 95.56 309 MET A O 1
ATOM 2541 N N . VAL A 1 310 ? -7.707 13.637 49.874 1.00 95.19 310 VAL A N 1
ATOM 2542 C CA . VAL A 1 310 ? -7.734 12.922 48.587 1.00 95.19 310 VAL A CA 1
ATOM 2543 C C . VAL A 1 310 ? -7.543 13.885 47.417 1.00 95.19 310 VAL A C 1
ATOM 2545 O O . VAL A 1 310 ? -6.762 13.603 46.515 1.00 95.19 310 VAL A O 1
ATOM 2548 N N . THR A 1 311 ? -8.187 15.053 47.442 1.00 95.56 311 THR A N 1
ATOM 2549 C CA . THR A 1 311 ? -8.060 16.046 46.364 1.00 95.56 311 THR A CA 1
ATOM 2550 C C . THR A 1 311 ? -6.626 16.573 46.249 1.00 95.56 311 THR A C 1
ATOM 2552 O O . THR A 1 311 ? -6.140 16.778 45.137 1.00 95.56 311 THR A O 1
ATOM 2555 N N . ARG A 1 312 ? -5.914 16.755 47.373 1.00 95.69 312 ARG A N 1
ATOM 2556 C CA . ARG A 1 312 ? -4.491 17.144 47.363 1.00 95.69 312 ARG A CA 1
ATOM 2557 C C . ARG A 1 312 ? -3.619 16.062 46.732 1.00 95.69 312 ARG A C 1
ATOM 2559 O O . ARG A 1 312 ? -2.831 16.385 45.850 1.00 95.69 312 ARG A O 1
ATOM 2566 N N . VAL A 1 313 ? -3.815 14.801 47.120 1.00 95.56 313 VAL A N 1
ATOM 2567 C CA . VAL A 1 313 ? -3.086 13.652 46.550 1.00 95.56 313 VAL A CA 1
ATOM 2568 C C . VAL A 1 313 ? -3.379 13.492 45.056 1.00 95.56 313 VAL A C 1
ATOM 2570 O O . VAL A 1 313 ? -2.476 13.291 44.252 1.00 95.56 313 VAL A O 1
ATOM 2573 N N . GLN A 1 314 ? -4.637 13.640 44.645 1.00 95.19 314 GLN A N 1
ATOM 2574 C CA . GLN A 1 314 ? -5.006 13.592 43.231 1.00 95.19 314 GLN A CA 1
ATOM 2575 C C . GLN A 1 314 ? -4.371 14.736 42.437 1.00 95.19 314 GLN A C 1
ATOM 2577 O O . GLN A 1 314 ? -3.955 14.532 41.300 1.00 95.19 314 GLN A O 1
ATOM 2582 N N . ARG A 1 315 ? -4.280 15.939 43.016 1.00 96.56 315 ARG A N 1
ATOM 2583 C CA . ARG A 1 315 ? -3.630 17.084 42.367 1.00 96.56 315 ARG A CA 1
ATOM 2584 C C . ARG A 1 315 ? -2.136 16.841 42.167 1.00 96.56 315 ARG A C 1
ATOM 2586 O O . ARG A 1 315 ? -1.652 17.077 41.065 1.00 96.56 315 ARG A O 1
ATOM 2593 N N . THR A 1 316 ? -1.427 16.361 43.189 1.00 96.50 316 THR A N 1
ATOM 2594 C CA . THR A 1 316 ? 0.009 16.060 43.075 1.00 96.50 316 THR A CA 1
ATOM 2595 C C . THR A 1 316 ? 0.265 14.929 42.086 1.00 96.50 316 THR A C 1
ATOM 2597 O O . THR A 1 316 ? 1.195 15.020 41.292 1.00 96.50 316 THR A O 1
ATOM 2600 N N . TRP A 1 317 ? -0.592 13.906 42.066 1.00 95.94 317 TRP A N 1
ATOM 2601 C CA . TRP A 1 317 ? -0.486 12.820 41.097 1.00 95.94 317 TRP A CA 1
ATOM 2602 C C . TRP A 1 317 ? -0.715 13.294 39.657 1.00 95.94 317 TRP A C 1
ATOM 2604 O O . TRP A 1 317 ? 0.061 12.940 38.777 1.00 95.94 317 TRP A O 1
ATOM 2614 N N . ARG A 1 318 ? -1.729 14.137 39.406 1.00 96.75 318 ARG A N 1
ATOM 2615 C CA . ARG A 1 318 ? -1.975 14.703 38.065 1.00 96.75 318 ARG A CA 1
ATOM 2616 C C . ARG A 1 318 ? -0.812 15.572 37.585 1.00 96.75 318 ARG A C 1
ATOM 2618 O O . ARG A 1 318 ? -0.433 15.467 36.425 1.00 96.75 318 ARG A O 1
ATOM 2625 N N . ASP A 1 319 ? -0.238 16.391 38.466 1.00 95.81 319 ASP A N 1
ATOM 2626 C CA . ASP A 1 319 ? 0.948 17.197 38.141 1.00 95.81 319 ASP A CA 1
ATOM 2627 C C . ASP A 1 319 ? 2.162 16.302 37.842 1.00 95.81 319 ASP A C 1
ATOM 2629 O O . ASP A 1 319 ? 2.836 16.481 36.830 1.00 95.81 319 ASP A O 1
ATOM 2633 N N . TYR A 1 320 ? 2.398 15.267 38.655 1.00 96.00 320 TYR A N 1
ATOM 2634 C CA . TYR A 1 320 ? 3.452 14.284 38.398 1.00 96.00 320 TYR A CA 1
ATOM 2635 C C . TYR A 1 320 ? 3.263 13.564 37.056 1.00 96.00 320 TYR A C 1
ATOM 2637 O O . TYR A 1 320 ? 4.213 13.478 36.279 1.00 96.00 320 TYR A O 1
ATOM 2645 N N . ALA A 1 321 ? 2.053 13.080 36.764 1.00 94.69 321 ALA A N 1
ATOM 2646 C CA . ALA A 1 321 ? 1.734 12.405 35.509 1.00 94.69 321 ALA A CA 1
ATOM 2647 C C . ALA A 1 321 ? 1.958 13.334 34.305 1.00 94.69 321 ALA A C 1
ATOM 2649 O O . ALA A 1 321 ? 2.651 12.955 33.367 1.00 94.69 321 ALA A O 1
ATOM 2650 N N . SER A 1 322 ? 1.485 14.583 34.383 1.00 93.75 322 SER A N 1
ATOM 2651 C CA . SER A 1 322 ? 1.715 15.593 33.342 1.00 93.75 322 SER A CA 1
ATOM 2652 C C . SER A 1 322 ? 3.205 15.838 33.100 1.00 93.75 322 SER A C 1
ATOM 2654 O O . SER A 1 322 ? 3.653 15.866 31.957 1.00 93.75 322 SER A O 1
ATOM 2656 N N . ARG A 1 323 ? 3.999 15.983 34.168 1.00 94.81 323 ARG A N 1
ATOM 2657 C CA . ARG A 1 323 ? 5.450 16.193 34.057 1.00 94.81 323 ARG A CA 1
ATOM 2658 C C . ARG A 1 323 ? 6.178 14.960 33.532 1.00 94.81 323 ARG A C 1
ATOM 2660 O O . ARG A 1 323 ? 7.186 15.102 32.845 1.00 94.81 323 ARG A O 1
ATOM 2667 N N . LYS A 1 324 ? 5.712 13.755 33.867 1.00 92.75 324 LYS A N 1
ATOM 2668 C CA . LYS A 1 324 ? 6.260 12.505 33.330 1.00 92.75 324 LYS A CA 1
ATOM 2669 C C . LYS A 1 324 ? 6.018 12.426 31.820 1.00 92.75 324 LYS A C 1
ATOM 2671 O O . LYS A 1 324 ? 6.975 12.230 31.076 1.00 92.75 324 LYS A O 1
ATOM 2676 N N . ASP A 1 325 ? 4.789 12.680 31.379 1.00 90.88 325 ASP A N 1
ATOM 2677 C CA . ASP A 1 325 ? 4.433 12.706 29.958 1.00 90.88 325 ASP A CA 1
ATOM 2678 C C . ASP A 1 325 ? 5.247 13.760 29.195 1.00 90.88 325 ASP A C 1
ATOM 2680 O O . ASP A 1 325 ? 5.759 13.502 28.106 1.00 90.88 325 ASP A O 1
ATOM 2684 N N . GLU A 1 326 ? 5.417 14.951 29.771 1.00 91.56 326 GLU A N 1
ATOM 2685 C CA . GLU A 1 326 ? 6.215 16.023 29.178 1.00 91.56 326 GLU A CA 1
ATOM 2686 C C . GLU A 1 326 ? 7.701 15.642 29.050 1.00 91.56 326 GLU A C 1
ATOM 2688 O O . GLU A 1 326 ? 8.303 15.838 27.989 1.00 91.56 326 GLU A O 1
ATOM 2693 N N . ARG A 1 327 ? 8.280 15.011 30.083 1.00 91.00 327 ARG A N 1
ATOM 2694 C CA . ARG A 1 327 ? 9.657 14.484 30.052 1.00 91.00 327 ARG A CA 1
ATOM 2695 C C . ARG A 1 327 ? 9.866 13.438 28.962 1.00 91.00 327 ARG A C 1
ATOM 2697 O O . ARG A 1 327 ? 10.965 13.362 28.424 1.00 91.00 327 ARG A O 1
ATOM 2704 N N . GLU A 1 328 ? 8.844 12.659 28.620 1.00 89.94 328 GLU A N 1
ATOM 2705 C CA . GLU A 1 328 ? 8.912 11.678 27.533 1.00 89.94 328 GLU A CA 1
ATOM 2706 C C . GLU A 1 328 ? 8.674 12.306 26.148 1.00 89.94 328 GLU A C 1
ATOM 2708 O O . GLU A 1 328 ? 9.278 11.878 25.160 1.00 89.94 328 GLU A O 1
ATOM 2713 N N . ARG A 1 329 ? 7.822 13.337 26.048 1.00 92.44 329 ARG A N 1
ATOM 2714 C CA . ARG A 1 329 ? 7.479 14.005 24.777 1.00 92.44 329 ARG A CA 1
ATOM 2715 C C . ARG A 1 329 ? 8.575 14.932 24.263 1.00 92.44 329 ARG A C 1
ATOM 2717 O O . ARG A 1 329 ? 8.898 14.881 23.077 1.00 92.44 329 ARG A O 1
ATOM 2724 N N . ILE A 1 330 ? 9.164 15.760 25.128 1.00 92.56 330 ILE A N 1
ATOM 2725 C CA . ILE A 1 330 ? 10.196 16.739 24.744 1.00 92.56 330 ILE A CA 1
ATOM 2726 C C . ILE A 1 330 ? 11.390 16.100 24.004 1.00 92.56 330 ILE A C 1
ATOM 2728 O O . ILE A 1 330 ? 11.749 16.610 22.940 1.00 92.56 330 ILE A O 1
ATOM 2732 N N . PRO A 1 331 ? 12.028 15.014 24.487 1.00 94.19 331 PRO A N 1
ATOM 2733 C CA . PRO A 1 331 ? 13.166 14.420 23.788 1.00 94.19 331 PRO A CA 1
ATOM 2734 C C . PRO A 1 331 ? 12.764 13.811 22.443 1.00 94.19 331 PRO A C 1
ATOM 2736 O O . PRO A 1 331 ? 13.512 13.956 21.480 1.00 94.19 331 PRO A O 1
ATOM 2739 N N . LYS A 1 332 ? 11.569 13.211 22.335 1.00 92.31 332 LYS A N 1
ATOM 2740 C CA . LYS A 1 332 ? 11.041 12.690 21.062 1.00 92.31 332 LYS A CA 1
ATOM 2741 C C . LYS A 1 332 ? 10.826 13.812 20.044 1.00 92.31 332 LYS A C 1
ATOM 2743 O O . LYS A 1 332 ? 11.266 13.694 18.905 1.00 92.31 332 LYS A O 1
ATOM 2748 N N . ALA A 1 333 ? 10.227 14.927 20.467 1.00 92.12 333 ALA A N 1
ATOM 2749 C CA . ALA A 1 333 ? 10.032 16.099 19.615 1.00 92.12 333 ALA A CA 1
ATOM 2750 C C . ALA A 1 333 ? 11.370 16.718 19.171 1.00 92.12 333 ALA A C 1
ATOM 2752 O O . ALA A 1 333 ? 11.544 17.038 17.996 1.00 92.12 333 ALA A O 1
ATOM 2753 N N . LYS A 1 334 ? 12.349 16.825 20.081 1.00 95.19 334 LYS A N 1
ATOM 2754 C CA . LYS A 1 334 ? 13.706 17.293 19.748 1.00 95.19 334 LYS A CA 1
ATOM 2755 C C . LYS A 1 334 ? 14.415 16.355 18.771 1.00 95.19 334 LYS A C 1
ATOM 2757 O O . LYS A 1 334 ? 15.001 16.832 17.807 1.00 95.19 334 LYS A O 1
ATOM 2762 N N . ALA A 1 335 ? 14.346 15.041 18.985 1.00 93.56 335 ALA A N 1
ATOM 2763 C CA . ALA A 1 335 ? 14.935 14.053 18.083 1.00 93.56 335 ALA A CA 1
ATOM 2764 C C . ALA A 1 335 ? 14.314 14.130 16.681 1.00 93.56 335 ALA A C 1
ATOM 2766 O O . ALA A 1 335 ? 15.038 14.122 15.688 1.00 93.56 335 ALA A O 1
ATOM 2767 N N . HIS A 1 336 ? 12.990 14.289 16.605 1.00 94.38 336 HIS A N 1
ATOM 2768 C CA . HIS A 1 336 ? 12.283 14.489 15.344 1.00 94.38 336 HIS A CA 1
ATOM 2769 C C . HIS A 1 336 ? 12.736 15.769 14.626 1.00 94.38 336 HIS A C 1
ATOM 2771 O O . HIS A 1 336 ? 13.074 15.721 13.445 1.00 94.38 336 HIS A O 1
ATOM 2777 N N . LEU A 1 337 ? 12.835 16.894 15.343 1.00 95.38 337 LEU A N 1
ATOM 2778 C CA . LEU A 1 337 ? 13.332 18.152 14.780 1.00 95.38 337 LEU A CA 1
ATOM 2779 C C . LEU A 1 337 ? 14.770 18.013 14.252 1.00 95.38 337 LEU A C 1
ATOM 2781 O O . LEU A 1 337 ? 15.069 18.456 13.147 1.00 95.38 337 LEU A O 1
ATOM 2785 N N . VAL A 1 338 ? 15.659 17.368 15.013 1.00 95.94 338 VAL A N 1
ATOM 2786 C CA . VAL A 1 338 ? 17.045 17.118 14.587 1.00 95.94 338 VAL A CA 1
ATOM 2787 C C . VAL A 1 338 ? 17.085 16.244 13.333 1.00 95.94 338 VAL A C 1
ATOM 2789 O O . VAL A 1 338 ? 17.874 16.518 12.430 1.00 95.94 338 VAL A O 1
ATOM 2792 N N . ALA A 1 339 ? 16.231 15.223 13.239 1.00 93.94 339 ALA A N 1
ATOM 2793 C CA . ALA A 1 339 ? 16.127 14.386 12.047 1.00 93.94 339 ALA A CA 1
ATOM 2794 C C . ALA A 1 339 ? 15.647 15.184 10.821 1.00 93.94 339 ALA A C 1
ATOM 2796 O O . ALA A 1 339 ? 16.231 15.047 9.746 1.00 93.94 339 ALA A O 1
ATOM 2797 N N . LEU A 1 340 ? 14.651 16.064 10.986 1.00 95.75 340 LEU A N 1
ATOM 2798 C CA . LEU A 1 340 ? 14.180 16.953 9.918 1.00 95.75 340 LEU A CA 1
ATOM 2799 C C . LEU A 1 340 ? 15.279 17.908 9.442 1.00 95.75 340 LEU A C 1
ATOM 2801 O O . LEU A 1 340 ? 15.523 18.003 8.241 1.00 95.75 340 LEU A O 1
ATOM 2805 N N . LEU A 1 341 ? 15.987 18.557 10.371 1.00 95.81 341 LEU A N 1
ATOM 2806 C CA . LEU A 1 341 ? 17.095 19.454 10.039 1.00 95.81 341 LEU A CA 1
ATOM 2807 C C . LEU A 1 341 ? 18.222 18.712 9.313 1.00 95.81 341 LEU A C 1
ATOM 2809 O O . LEU A 1 341 ? 18.740 19.208 8.316 1.00 95.81 341 LEU A O 1
ATOM 2813 N N . ARG A 1 342 ? 18.579 17.500 9.761 1.00 95.44 342 ARG A N 1
ATOM 2814 C CA . ARG A 1 342 ? 19.580 16.661 9.081 1.00 95.44 342 ARG A CA 1
ATOM 2815 C C . ARG A 1 342 ? 19.147 16.296 7.668 1.00 95.44 342 ARG A C 1
ATOM 2817 O O . ARG A 1 342 ? 19.946 16.443 6.750 1.00 95.44 342 ARG A O 1
ATOM 2824 N N . ARG A 1 343 ? 17.892 15.876 7.482 1.00 93.88 343 ARG A N 1
ATOM 2825 C CA . ARG A 1 343 ? 17.341 15.561 6.158 1.00 93.88 343 ARG A CA 1
ATOM 2826 C C . ARG A 1 343 ? 17.394 16.777 5.239 1.00 93.88 343 ARG A C 1
ATOM 2828 O O . ARG A 1 343 ? 17.857 16.662 4.115 1.00 93.88 343 ARG A O 1
ATOM 2835 N N . GLN A 1 344 ? 16.980 17.943 5.726 1.00 95.25 344 GLN A N 1
ATOM 2836 C CA . GLN A 1 344 ? 16.997 19.174 4.940 1.00 95.25 344 GLN A CA 1
ATOM 2837 C C . GLN A 1 344 ? 18.422 19.588 4.545 1.00 95.25 344 GLN A C 1
ATOM 2839 O O . GLN A 1 344 ? 18.660 19.970 3.400 1.00 95.25 344 GLN A O 1
ATOM 2844 N N . MET A 1 345 ? 19.381 19.467 5.467 1.00 95.56 345 MET A N 1
ATOM 2845 C CA . MET A 1 345 ? 20.795 19.733 5.188 1.00 95.56 345 MET A CA 1
ATOM 2846 C C . MET A 1 345 ? 21.377 18.738 4.181 1.00 95.56 345 MET A C 1
ATOM 2848 O O . MET A 1 345 ? 22.130 19.148 3.300 1.00 95.56 345 MET A O 1
ATOM 2852 N N . GLN A 1 346 ? 21.006 17.459 4.279 1.00 94.62 346 GLN A N 1
ATOM 2853 C CA . GLN A 1 346 ? 21.418 16.441 3.317 1.00 94.62 346 GLN A CA 1
ATOM 2854 C C . GLN A 1 346 ? 20.856 16.746 1.927 1.00 94.62 346 GLN A C 1
ATOM 2856 O O . GLN A 1 346 ? 21.628 16.858 0.986 1.00 94.62 346 GLN A O 1
ATOM 2861 N N . CYS A 1 347 ? 19.553 17.022 1.810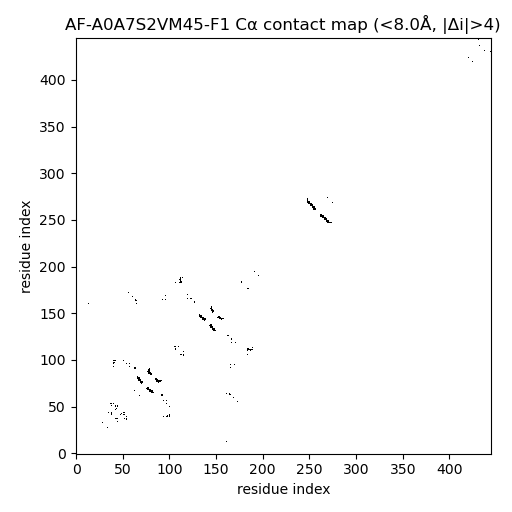 1.00 93.38 347 CYS A N 1
ATOM 2862 C CA . CYS A 1 347 ? 18.937 17.389 0.534 1.00 93.38 347 CYS A CA 1
ATOM 2863 C C . CYS A 1 347 ? 19.592 18.623 -0.102 1.00 93.38 347 CYS A C 1
ATOM 2865 O O . CYS A 1 347 ? 19.762 18.669 -1.317 1.00 93.38 347 CYS A O 1
ATOM 2867 N N . ARG A 1 348 ? 19.978 19.623 0.701 1.00 94.50 348 ARG A N 1
ATOM 2868 C CA . ARG A 1 348 ? 20.683 20.804 0.192 1.00 94.50 348 ARG A CA 1
ATOM 2869 C C . ARG A 1 34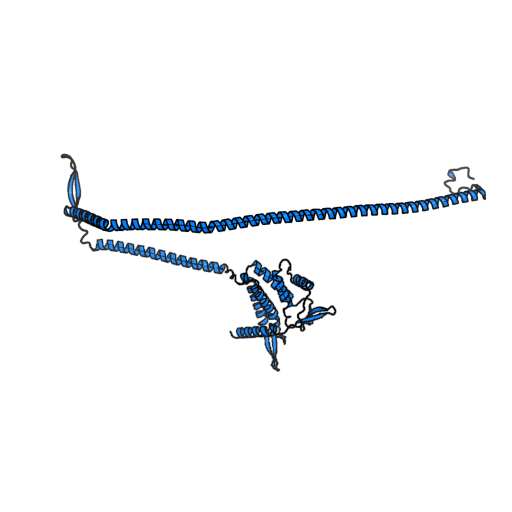8 ? 22.077 20.459 -0.333 1.00 94.50 348 ARG A C 1
ATOM 2871 O O . ARG A 1 348 ? 22.435 20.927 -1.407 1.00 94.50 348 ARG A O 1
ATOM 2878 N N . ARG A 1 349 ? 22.836 19.630 0.391 1.00 93.94 349 ARG A N 1
ATOM 2879 C CA . ARG A 1 349 ? 24.152 19.149 -0.060 1.00 93.94 349 ARG A CA 1
ATOM 2880 C C . ARG A 1 349 ? 24.047 18.325 -1.336 1.00 93.94 349 ARG A C 1
ATOM 2882 O O . ARG A 1 349 ? 24.829 18.544 -2.253 1.00 93.94 349 ARG A O 1
ATOM 2889 N N . ASP A 1 350 ? 23.070 17.427 -1.403 1.00 92.19 350 ASP A N 1
ATOM 2890 C CA . ASP A 1 350 ? 22.834 16.598 -2.582 1.00 92.19 350 ASP A CA 1
ATOM 2891 C C . ASP A 1 350 ? 22.468 17.481 -3.783 1.00 92.19 350 ASP A C 1
ATOM 2893 O O . ASP A 1 350 ? 23.031 17.320 -4.860 1.00 92.19 350 ASP A O 1
ATOM 2897 N N . TYR A 1 351 ? 21.597 18.480 -3.598 1.00 93.00 351 TYR A N 1
ATOM 2898 C CA . TYR A 1 351 ? 21.261 19.444 -4.648 1.00 93.00 351 TYR A CA 1
ATOM 2899 C C . TYR A 1 351 ? 22.480 20.246 -5.123 1.00 93.00 351 TYR A C 1
ATOM 2901 O O . TYR A 1 351 ? 22.693 20.376 -6.326 1.00 93.00 351 TYR A O 1
ATOM 2909 N N . GLU A 1 352 ? 23.293 20.769 -4.200 1.00 93.75 352 GLU A N 1
ATOM 2910 C CA . GLU A 1 352 ? 24.525 21.494 -4.536 1.00 93.75 352 GLU A CA 1
ATOM 2911 C C . GLU A 1 352 ? 25.499 20.594 -5.319 1.00 93.75 352 GLU A C 1
ATOM 2913 O O . GLU A 1 352 ? 26.057 21.029 -6.327 1.00 93.75 352 GLU A O 1
ATOM 2918 N N . PHE A 1 353 ? 25.631 19.322 -4.928 1.00 95.38 353 PHE A N 1
ATOM 2919 C CA . PHE A 1 353 ? 26.432 18.328 -5.643 1.00 95.38 353 PHE A CA 1
ATOM 2920 C C . PHE A 1 353 ? 25.893 18.054 -7.054 1.00 95.38 353 PHE A C 1
ATOM 2922 O O . PHE A 1 353 ? 26.631 18.194 -8.030 1.00 95.38 353 PHE A O 1
ATOM 2929 N N . PHE A 1 354 ? 24.603 17.733 -7.195 1.00 92.62 354 PHE A N 1
ATOM 2930 C CA . PHE A 1 354 ? 23.995 17.465 -8.502 1.00 92.62 354 PHE A CA 1
ATOM 2931 C C . PHE A 1 354 ? 24.036 18.689 -9.419 1.00 92.62 354 PHE A C 1
ATOM 2933 O O . PHE A 1 354 ? 24.330 18.555 -10.606 1.00 92.62 354 PHE A O 1
ATOM 2940 N N . SER A 1 355 ? 23.805 19.887 -8.879 1.00 93.62 355 SER A N 1
ATOM 2941 C CA . SER A 1 355 ? 23.921 21.137 -9.629 1.00 93.62 355 SER A CA 1
ATOM 2942 C C . SER A 1 355 ? 25.354 21.375 -10.110 1.00 93.62 355 SER A C 1
ATOM 2944 O O . SER A 1 355 ? 25.543 21.823 -11.241 1.00 93.62 355 SER A O 1
ATOM 2946 N N . ALA A 1 356 ? 26.365 21.076 -9.287 1.00 94.19 356 ALA A N 1
ATOM 2947 C CA . ALA A 1 356 ? 27.767 21.190 -9.680 1.00 94.19 356 ALA A CA 1
ATOM 2948 C C . ALA A 1 356 ? 28.133 20.174 -10.774 1.00 94.19 356 ALA A C 1
ATOM 2950 O O . ALA A 1 356 ? 28.750 20.544 -11.774 1.00 94.19 356 ALA A O 1
ATOM 2951 N N . CYS A 1 357 ? 27.693 18.919 -10.642 1.00 92.62 357 CYS A N 1
ATOM 2952 C CA . CYS A 1 357 ? 27.876 17.895 -11.672 1.00 92.62 357 CYS A CA 1
ATOM 2953 C C . CYS A 1 357 ? 27.195 18.278 -12.993 1.00 92.62 357 CYS A C 1
ATOM 2955 O O . CYS A 1 357 ? 27.802 18.147 -14.055 1.00 92.62 357 CYS A O 1
ATOM 2957 N N . ALA A 1 358 ? 25.964 18.795 -12.941 1.00 92.69 358 ALA A N 1
ATOM 2958 C CA . ALA A 1 358 ? 25.243 19.256 -14.124 1.00 92.69 358 ALA A CA 1
ATOM 2959 C C . ALA A 1 358 ? 25.962 20.430 -14.810 1.00 92.69 358 ALA A C 1
ATOM 2961 O O . ALA A 1 358 ? 26.080 20.451 -16.034 1.00 92.69 358 ALA A O 1
ATOM 2962 N N . ALA A 1 359 ? 26.494 21.382 -14.035 1.00 92.06 359 ALA A N 1
ATOM 2963 C CA . ALA A 1 359 ? 27.275 22.494 -14.570 1.00 92.06 359 ALA A CA 1
ATOM 2964 C C . ALA A 1 359 ? 28.569 22.017 -15.254 1.00 92.06 359 ALA A C 1
ATOM 2966 O O . ALA A 1 359 ? 28.858 22.451 -16.370 1.00 92.06 359 ALA A O 1
ATOM 2967 N N . ALA A 1 360 ? 29.304 21.089 -14.631 1.00 92.81 360 ALA A N 1
ATOM 2968 C CA . ALA A 1 360 ? 30.514 20.500 -15.205 1.00 92.81 360 ALA A CA 1
ATOM 2969 C C . ALA A 1 360 ? 30.217 19.735 -16.505 1.00 92.81 360 ALA A C 1
ATOM 2971 O O . ALA A 1 360 ? 30.899 19.921 -17.512 1.00 92.81 360 ALA A O 1
ATOM 2972 N N . TRP A 1 361 ? 29.142 18.941 -16.522 1.00 94.06 361 TRP A N 1
ATOM 2973 C CA . TRP A 1 361 ? 28.700 18.239 -17.726 1.00 94.06 361 TRP A CA 1
ATOM 2974 C C . TRP A 1 361 ? 28.334 19.212 -18.857 1.00 94.06 361 TRP A C 1
ATOM 2976 O O . TRP A 1 361 ? 28.750 19.025 -20.000 1.00 94.06 361 TRP A O 1
ATOM 2986 N N . CYS A 1 362 ? 27.612 20.295 -18.551 1.00 91.50 362 CYS A N 1
ATOM 2987 C CA . CYS A 1 362 ? 27.297 21.340 -19.527 1.00 91.50 362 CYS A CA 1
ATOM 2988 C C . CYS A 1 362 ? 28.559 21.998 -20.107 1.00 91.50 362 CYS A C 1
ATOM 2990 O O . CYS A 1 362 ? 28.616 22.231 -21.316 1.00 91.50 362 CYS A O 1
ATOM 2992 N N . GLN A 1 363 ? 29.571 22.278 -19.278 1.00 90.94 363 GLN A N 1
ATOM 2993 C CA . GLN A 1 363 ? 30.853 22.818 -19.744 1.00 90.94 363 GLN A CA 1
ATOM 2994 C C . GLN A 1 363 ? 31.552 21.851 -20.702 1.00 90.94 363 GLN A C 1
ATOM 2996 O O . GLN A 1 363 ? 31.920 22.251 -21.806 1.00 90.94 363 GLN A O 1
ATOM 3001 N N . GLU A 1 364 ? 31.638 20.571 -20.343 1.00 91.75 364 GLU A N 1
ATOM 3002 C CA . GLU A 1 364 ? 32.250 19.553 -21.199 1.00 91.75 364 GLU A CA 1
ATOM 3003 C C . GLU A 1 364 ? 31.524 19.431 -22.553 1.00 91.75 364 GLU A C 1
ATOM 3005 O O . GLU A 1 364 ? 32.152 19.339 -23.611 1.00 91.75 364 GLU A O 1
ATOM 3010 N N . GLN A 1 365 ? 30.189 19.494 -22.561 1.00 90.94 365 GLN A N 1
ATOM 3011 C CA . GLN A 1 365 ? 29.407 19.482 -23.802 1.00 90.94 365 GLN A CA 1
ATOM 3012 C C . GLN A 1 365 ? 29.667 20.715 -24.673 1.00 90.94 365 GLN A C 1
ATOM 3014 O O . GLN A 1 365 ? 29.759 20.594 -25.899 1.00 90.94 365 GLN A O 1
ATOM 3019 N N . LEU A 1 366 ? 29.795 21.900 -24.070 1.00 93.06 366 LEU A N 1
ATOM 3020 C CA . LEU A 1 366 ? 30.135 23.124 -24.796 1.00 93.06 366 LEU A CA 1
ATOM 3021 C C . LEU A 1 366 ? 31.532 23.034 -25.416 1.00 93.06 366 LEU A C 1
ATOM 3023 O O . LEU A 1 366 ? 31.694 23.391 -26.583 1.00 93.06 366 LEU A O 1
ATOM 3027 N N . GLU A 1 367 ? 32.514 22.500 -24.691 1.00 93.00 367 GLU A N 1
ATOM 3028 C CA . GLU A 1 367 ? 33.869 22.283 -25.205 1.00 93.00 367 GLU A CA 1
ATOM 3029 C C . GLU A 1 367 ? 33.887 21.275 -26.358 1.00 93.00 367 GLU A C 1
ATOM 3031 O O . GLU A 1 367 ? 34.446 21.559 -27.422 1.00 93.00 367 GLU A O 1
ATOM 3036 N N . ARG A 1 368 ? 33.198 20.136 -26.210 1.00 91.38 368 ARG A N 1
ATOM 3037 C CA . ARG A 1 368 ? 33.051 19.135 -27.281 1.00 91.38 368 ARG A CA 1
ATOM 3038 C C . ARG A 1 368 ? 32.407 19.741 -28.530 1.00 91.38 368 ARG A C 1
ATOM 3040 O O . ARG A 1 368 ? 32.904 19.539 -29.641 1.00 91.38 368 ARG A O 1
ATOM 3047 N N . ARG A 1 369 ? 31.339 20.531 -28.366 1.00 93.12 369 ARG A N 1
ATOM 3048 C CA . ARG A 1 369 ? 30.682 21.252 -29.472 1.00 93.12 369 ARG A CA 1
ATOM 3049 C C . ARG A 1 369 ? 31.614 22.282 -30.110 1.00 93.12 369 ARG A C 1
ATOM 3051 O O . ARG A 1 369 ? 31.683 22.345 -31.335 1.00 93.12 369 ARG A O 1
ATOM 3058 N N . ALA A 1 370 ? 32.363 23.048 -29.320 1.00 93.25 370 ALA A N 1
ATOM 3059 C CA . ALA A 1 370 ? 33.329 24.017 -29.832 1.00 93.25 370 ALA A CA 1
ATOM 3060 C C . ALA A 1 370 ? 34.437 23.334 -30.652 1.00 93.25 370 ALA A C 1
ATOM 3062 O O . ALA A 1 370 ? 34.771 23.799 -31.745 1.00 93.25 370 ALA A O 1
ATOM 3063 N N . CYS A 1 371 ? 34.959 22.199 -30.181 1.00 94.06 371 CYS A N 1
ATOM 3064 C CA . CYS A 1 371 ? 35.906 21.370 -30.926 1.00 94.06 371 CYS A CA 1
ATOM 3065 C C . CYS A 1 371 ? 35.306 20.866 -32.246 1.00 94.06 371 CYS A C 1
ATOM 3067 O O . CYS A 1 371 ? 35.937 21.011 -33.294 1.00 94.06 371 CYS A O 1
ATOM 3069 N N . ALA A 1 372 ? 34.071 20.357 -32.232 1.00 93.69 372 ALA A N 1
ATOM 3070 C CA . ALA A 1 372 ? 33.384 19.916 -33.445 1.00 93.69 372 ALA A CA 1
ATOM 3071 C C . ALA A 1 372 ? 33.216 21.057 -34.465 1.00 93.69 372 ALA A C 1
ATOM 3073 O O . ALA A 1 372 ? 33.525 20.875 -35.643 1.00 93.69 372 ALA A O 1
ATOM 3074 N N . VAL A 1 373 ? 32.810 22.253 -34.023 1.00 95.38 373 VAL A N 1
ATOM 3075 C CA . VAL A 1 373 ? 32.671 23.435 -34.894 1.00 95.38 373 VAL A CA 1
ATOM 3076 C C . VAL A 1 373 ? 34.018 23.853 -35.494 1.00 95.38 373 VAL A C 1
ATOM 3078 O O . VAL A 1 373 ? 34.080 24.171 -36.683 1.00 95.38 373 VAL A O 1
ATOM 3081 N N . ARG A 1 374 ? 35.114 23.805 -34.722 1.00 96.06 374 ARG A N 1
ATOM 3082 C CA . ARG A 1 374 ? 36.474 24.074 -35.234 1.00 96.06 374 ARG A CA 1
ATOM 3083 C C . ARG A 1 374 ? 36.902 23.052 -36.289 1.00 96.06 374 ARG A C 1
ATOM 3085 O O . ARG A 1 374 ? 37.440 23.432 -37.324 1.00 96.06 374 ARG A O 1
ATOM 3092 N N . ILE A 1 375 ? 36.640 21.764 -36.068 1.00 94.50 375 ILE A N 1
ATOM 3093 C CA . ILE A 1 375 ? 36.954 20.714 -37.051 1.00 94.50 375 ILE A CA 1
ATOM 3094 C C . ILE A 1 375 ? 36.134 20.924 -38.331 1.00 94.50 375 ILE A C 1
ATOM 3096 O O . ILE A 1 375 ? 36.677 20.889 -39.437 1.00 94.50 375 ILE A O 1
ATOM 3100 N N . GLN A 1 376 ? 34.837 21.205 -38.192 1.00 95.19 376 GLN A N 1
ATOM 3101 C CA . GLN A 1 376 ? 33.946 21.465 -39.322 1.00 95.19 376 GLN A CA 1
ATOM 3102 C C . GLN A 1 376 ? 34.368 22.700 -40.124 1.00 95.19 376 GLN A C 1
ATOM 3104 O O . GLN A 1 376 ? 34.314 22.667 -41.355 1.00 95.19 376 GLN A O 1
ATOM 3109 N N . SER A 1 377 ? 34.809 23.779 -39.471 1.00 94.94 377 SER A N 1
ATOM 3110 C CA . SER A 1 377 ? 35.257 24.987 -40.172 1.00 94.94 377 SER A CA 1
ATOM 3111 C C . SER A 1 377 ? 36.530 24.734 -40.985 1.00 94.94 377 SER A C 1
ATOM 3113 O O . SER A 1 377 ? 36.601 25.140 -42.147 1.00 94.94 377 SER A O 1
ATOM 3115 N N . VAL A 1 378 ? 37.488 23.979 -40.436 1.00 96.81 378 VAL A N 1
ATOM 3116 C CA . VAL A 1 378 ? 38.703 23.563 -41.155 1.00 96.81 378 VAL A CA 1
ATOM 3117 C C . VAL A 1 378 ? 38.359 22.665 -42.344 1.00 96.81 378 VAL A C 1
ATOM 3119 O O . VAL A 1 378 ? 38.864 22.888 -43.446 1.00 96.81 378 VAL A O 1
ATOM 3122 N N . ALA A 1 379 ? 37.468 21.687 -42.160 1.00 94.62 379 ALA A N 1
ATOM 3123 C CA . ALA A 1 379 ? 37.035 20.791 -43.232 1.00 94.62 379 ALA A CA 1
ATOM 3124 C C . ALA A 1 379 ? 36.348 21.554 -44.377 1.00 94.62 379 ALA A C 1
ATOM 3126 O O . ALA A 1 379 ? 36.708 21.369 -45.542 1.00 94.62 379 ALA A O 1
ATOM 3127 N N . ARG A 1 380 ? 35.426 22.473 -44.053 1.00 95.50 380 ARG A N 1
ATOM 3128 C CA . ARG A 1 380 ? 34.771 23.357 -45.036 1.00 95.50 380 ARG A CA 1
ATOM 3129 C C . ARG A 1 380 ? 35.787 24.234 -45.770 1.00 95.50 380 ARG A C 1
ATOM 3131 O O . ARG A 1 380 ? 35.725 24.348 -46.992 1.00 95.50 380 ARG A O 1
ATOM 3138 N N . GLY A 1 381 ? 36.764 24.791 -45.052 1.00 95.69 381 GLY A N 1
ATOM 3139 C CA . GLY A 1 381 ? 37.852 25.569 -45.647 1.00 95.69 381 GLY A CA 1
ATOM 3140 C C . GLY A 1 381 ? 38.716 24.750 -46.611 1.00 95.69 381 GLY A C 1
ATOM 3141 O O . GLY A 1 381 ? 39.037 25.220 -47.703 1.00 95.69 381 GLY A O 1
ATOM 3142 N N . LYS A 1 382 ? 39.059 23.506 -46.254 1.00 95.75 382 LYS A N 1
ATOM 3143 C CA . LYS A 1 382 ? 39.820 22.595 -47.125 1.00 95.75 382 LYS A CA 1
ATOM 3144 C C . LYS A 1 382 ? 39.029 22.218 -48.379 1.00 95.75 382 LYS A C 1
ATOM 3146 O O . LYS A 1 382 ? 39.587 22.263 -49.471 1.00 95.75 382 LYS A O 1
ATOM 3151 N N . ALA A 1 383 ? 37.740 21.909 -48.237 1.00 94.75 383 ALA A N 1
ATOM 3152 C CA . ALA A 1 383 ? 36.863 21.612 -49.367 1.00 94.75 383 ALA A CA 1
ATOM 3153 C C . ALA A 1 383 ? 36.778 22.794 -50.348 1.00 94.75 383 ALA A C 1
ATOM 3155 O O . ALA A 1 383 ? 36.928 22.602 -51.553 1.00 94.75 383 ALA A O 1
ATOM 3156 N N . ALA A 1 384 ? 36.640 24.024 -49.839 1.00 95.06 384 ALA A N 1
ATOM 3157 C CA . ALA A 1 384 ? 36.637 25.227 -50.670 1.00 95.06 384 ALA A CA 1
ATOM 3158 C C . ALA A 1 384 ? 37.963 25.416 -51.431 1.00 95.06 384 ALA A C 1
ATOM 3160 O O . ALA A 1 384 ? 37.950 25.717 -52.623 1.00 95.06 384 ALA A O 1
ATOM 3161 N N . ARG A 1 385 ? 39.114 25.190 -50.779 1.00 94.81 385 ARG A N 1
ATOM 3162 C CA . ARG A 1 385 ? 40.430 25.266 -51.444 1.00 94.81 385 ARG A CA 1
ATOM 3163 C C . ARG A 1 385 ? 40.574 24.226 -52.555 1.00 94.81 385 ARG A C 1
ATOM 3165 O O . ARG A 1 385 ? 40.995 24.581 -53.651 1.00 94.81 385 ARG A O 1
ATOM 3172 N N . LEU A 1 386 ? 40.168 22.981 -52.301 1.00 94.50 386 LEU A N 1
ATOM 3173 C CA . LEU A 1 386 ? 40.184 21.916 -53.309 1.00 94.50 386 LEU A CA 1
ATOM 3174 C C . LEU A 1 386 ? 39.271 22.241 -54.499 1.00 94.50 386 LEU A C 1
ATOM 3176 O O . LEU A 1 386 ? 39.667 22.032 -55.643 1.00 94.50 386 LEU A O 1
ATOM 3180 N N . ALA A 1 387 ? 38.087 22.807 -54.250 1.00 93.69 387 ALA A N 1
ATOM 3181 C CA . ALA A 1 387 ? 37.181 23.245 -55.311 1.00 93.69 387 ALA A CA 1
ATOM 3182 C C . ALA A 1 387 ? 37.803 24.357 -56.177 1.00 93.69 387 ALA A C 1
ATOM 3184 O O . ALA A 1 387 ? 37.713 24.315 -57.405 1.00 93.69 387 ALA A O 1
ATOM 3185 N N . VAL A 1 388 ? 38.493 25.323 -55.559 1.00 95.12 388 VAL A N 1
ATOM 3186 C CA . VAL A 1 388 ? 39.218 26.380 -56.286 1.00 95.12 388 VAL A CA 1
ATOM 3187 C C . VAL A 1 388 ? 40.380 25.805 -57.096 1.00 95.12 388 VAL A C 1
ATOM 3189 O O . VAL A 1 388 ? 40.564 26.196 -58.247 1.00 95.12 388 VAL A O 1
ATOM 3192 N N . GLU A 1 389 ? 41.159 24.876 -56.539 1.00 93.88 389 GLU A N 1
ATOM 3193 C CA . GLU A 1 389 ? 42.234 24.199 -57.273 1.00 93.88 389 GLU A CA 1
ATOM 3194 C C . GLU A 1 389 ? 41.702 23.424 -58.477 1.00 93.88 389 GLU A C 1
ATOM 3196 O O . GLU A 1 389 ? 42.254 23.546 -59.570 1.00 93.88 389 GLU A O 1
ATOM 3201 N N . HIS A 1 390 ? 40.610 22.678 -58.300 1.00 94.19 390 HIS A N 1
ATOM 3202 C CA . HIS A 1 390 ? 39.935 21.982 -59.390 1.00 94.19 390 HIS A CA 1
ATOM 3203 C C . HIS A 1 390 ? 39.530 22.963 -60.491 1.00 94.19 390 HIS A C 1
ATOM 3205 O O . HIS A 1 390 ? 39.895 22.782 -61.652 1.00 94.19 390 HIS A O 1
ATOM 3211 N N . ARG A 1 391 ? 38.879 24.072 -60.119 1.00 91.75 391 ARG A N 1
ATOM 3212 C CA . ARG A 1 391 ? 38.457 25.096 -61.077 1.00 91.75 391 ARG A CA 1
ATOM 3213 C C . ARG A 1 391 ? 39.636 25.764 -61.785 1.00 91.75 391 ARG A C 1
ATOM 3215 O O . ARG A 1 391 ? 39.559 26.029 -62.981 1.00 91.75 391 ARG A O 1
ATOM 3222 N N . ARG A 1 392 ? 40.748 26.010 -61.085 1.00 92.69 392 ARG A N 1
ATOM 3223 C CA . ARG A 1 392 ? 41.987 26.523 -61.695 1.00 92.69 392 ARG A CA 1
ATOM 3224 C C . ARG A 1 392 ? 42.569 25.538 -62.706 1.00 92.69 392 ARG A C 1
ATOM 3226 O O . ARG A 1 392 ? 43.017 25.978 -63.759 1.00 92.69 392 ARG A O 1
ATOM 3233 N N . ARG A 1 393 ? 42.546 24.231 -62.419 1.00 91.06 393 ARG A N 1
ATOM 3234 C CA . ARG A 1 393 ? 42.991 23.193 -63.366 1.00 91.06 393 ARG A CA 1
ATOM 3235 C C . ARG A 1 393 ? 42.099 23.144 -64.604 1.00 91.06 393 ARG A C 1
ATOM 3237 O O . ARG A 1 393 ? 42.634 23.117 -65.705 1.00 91.06 393 ARG A O 1
ATOM 3244 N N . GLU A 1 394 ? 40.777 23.204 -64.442 1.00 91.56 394 GLU A N 1
ATOM 3245 C CA . GLU A 1 394 ? 39.829 23.268 -65.567 1.00 91.56 394 GLU A CA 1
ATOM 3246 C C . GLU A 1 394 ? 40.077 24.491 -66.455 1.00 91.56 394 GLU A C 1
ATOM 3248 O O . GLU A 1 394 ? 40.205 24.364 -67.671 1.00 91.56 394 GLU A O 1
ATOM 3253 N N . LEU A 1 395 ? 40.190 25.678 -65.849 1.00 91.19 395 LEU A N 1
ATOM 3254 C CA . LEU A 1 395 ? 40.468 26.915 -66.581 1.00 91.19 395 LEU A CA 1
ATOM 3255 C C . LEU A 1 395 ? 41.848 26.878 -67.248 1.00 91.19 395 LEU A C 1
ATOM 3257 O O . LEU A 1 395 ? 41.988 27.332 -68.380 1.00 91.19 395 LEU A O 1
ATOM 3261 N N . GLY A 1 396 ? 42.854 26.299 -66.587 1.00 89.69 396 GLY A N 1
ATOM 3262 C CA . GLY A 1 396 ? 44.177 26.072 -67.166 1.00 89.69 396 GLY A CA 1
ATOM 3263 C C . GLY A 1 396 ? 44.132 25.137 -68.377 1.00 89.69 396 GLY A C 1
ATOM 3264 O O . GLY A 1 396 ? 44.708 25.454 -69.415 1.00 89.69 396 GLY A O 1
ATOM 3265 N N . ALA A 1 397 ? 43.396 24.026 -68.293 1.00 87.81 397 ALA A N 1
ATOM 3266 C CA . ALA A 1 397 ? 43.200 23.103 -69.410 1.00 87.81 397 ALA A CA 1
ATOM 3267 C C . ALA A 1 397 ? 42.461 23.772 -70.583 1.00 87.81 397 ALA A C 1
ATOM 3269 O O . ALA A 1 397 ? 42.870 23.627 -71.738 1.00 87.81 397 ALA A O 1
ATOM 3270 N N . ALA A 1 398 ? 41.425 24.566 -70.294 1.00 88.69 398 ALA A N 1
ATOM 3271 C CA . ALA A 1 398 ? 40.723 25.361 -71.298 1.00 88.69 398 ALA A CA 1
ATOM 3272 C C . ALA A 1 398 ? 41.651 26.396 -71.959 1.00 88.69 398 ALA A C 1
ATOM 3274 O O . ALA A 1 398 ? 41.648 26.530 -73.182 1.00 88.69 398 ALA A O 1
ATOM 3275 N N . ALA A 1 399 ? 42.501 27.073 -71.181 1.00 89.75 399 ALA A N 1
ATOM 3276 C CA . ALA A 1 399 ? 43.479 28.026 -71.699 1.00 89.75 399 ALA A CA 1
ATOM 3277 C C . ALA A 1 399 ? 44.515 27.357 -72.618 1.00 89.75 399 ALA A C 1
ATOM 3279 O O . ALA A 1 399 ? 44.797 27.881 -73.693 1.00 89.75 399 ALA A O 1
ATOM 3280 N N . VAL A 1 400 ? 45.035 26.178 -72.254 1.00 91.12 400 VAL A N 1
ATOM 3281 C CA . VAL A 1 400 ? 45.944 25.394 -73.114 1.00 91.12 400 VAL A CA 1
ATOM 3282 C C . VAL A 1 400 ? 45.250 24.986 -74.416 1.00 91.12 400 VAL A C 1
ATOM 3284 O O . VAL A 1 400 ? 45.842 25.085 -75.492 1.00 91.12 400 VAL A O 1
ATOM 3287 N N . CYS A 1 401 ? 43.981 24.576 -74.343 1.00 90.62 401 CYS A N 1
ATOM 3288 C CA . CYS A 1 401 ? 43.183 24.253 -75.522 1.00 90.62 401 CYS A CA 1
ATOM 3289 C C . CYS A 1 401 ? 43.022 25.472 -76.446 1.00 90.62 401 CYS A C 1
ATOM 3291 O O . CYS A 1 401 ? 43.284 25.370 -77.645 1.00 90.62 401 CYS A O 1
ATOM 3293 N N . LEU A 1 402 ? 42.674 26.640 -75.897 1.00 89.50 402 LEU A N 1
ATOM 3294 C CA . LEU A 1 402 ? 42.563 27.892 -76.654 1.00 89.50 402 LEU A CA 1
ATOM 3295 C C . LEU A 1 402 ? 43.902 28.308 -77.276 1.00 89.50 402 LEU A C 1
ATOM 3297 O O . LEU A 1 402 ? 43.945 28.669 -78.450 1.00 89.50 402 LEU A O 1
ATOM 3301 N N . GLN A 1 403 ? 45.008 28.199 -76.535 1.00 91.62 403 GLN A N 1
ATOM 3302 C CA . GLN A 1 403 ? 46.349 28.473 -77.059 1.00 91.62 403 GLN A CA 1
ATOM 3303 C C . GLN A 1 403 ? 46.715 27.533 -78.212 1.00 91.62 403 GLN A C 1
ATOM 3305 O O . GLN A 1 403 ? 47.297 27.979 -79.200 1.00 91.62 403 GLN A O 1
ATOM 3310 N N . ARG A 1 404 ? 46.354 26.246 -78.124 1.00 90.00 404 ARG A N 1
ATOM 3311 C CA . ARG A 1 404 ? 46.545 25.287 -79.220 1.00 90.00 404 ARG A CA 1
ATOM 3312 C C . ARG A 1 404 ? 45.760 25.706 -80.463 1.00 90.00 404 ARG A C 1
ATOM 3314 O O . ARG A 1 404 ? 46.358 25.756 -81.532 1.00 90.00 404 ARG A O 1
ATOM 3321 N N . HIS A 1 405 ? 44.482 26.062 -80.315 1.00 91.31 405 HIS A N 1
ATOM 3322 C CA . HIS A 1 405 ? 43.645 26.538 -81.424 1.00 91.31 405 HIS A CA 1
ATOM 3323 C C . HIS A 1 405 ? 44.198 27.820 -82.060 1.00 91.31 405 HIS A C 1
ATOM 3325 O O . HIS A 1 405 ? 44.261 27.928 -83.283 1.00 91.31 405 HIS A O 1
ATOM 3331 N N . ALA A 1 406 ? 44.655 28.773 -81.244 1.00 88.81 406 ALA A N 1
ATOM 3332 C CA . ALA A 1 406 ? 45.264 30.008 -81.728 1.00 88.81 406 ALA A CA 1
ATOM 3333 C C . ALA A 1 406 ? 46.555 29.737 -82.517 1.00 88.81 406 ALA A C 1
ATOM 3335 O O . ALA A 1 406 ? 46.755 30.315 -83.583 1.00 88.81 406 ALA A O 1
ATOM 3336 N N . ARG A 1 407 ? 47.408 28.816 -82.043 1.00 90.75 407 ARG A N 1
ATOM 3337 C CA . ARG A 1 407 ? 48.625 28.402 -82.761 1.00 90.75 407 ARG A CA 1
ATOM 3338 C C . ARG A 1 407 ? 48.308 27.702 -84.079 1.00 90.75 407 ARG A C 1
ATOM 3340 O O . ARG A 1 407 ? 48.916 28.038 -85.087 1.00 90.75 407 ARG A O 1
ATOM 3347 N N . THR A 1 408 ? 47.352 26.770 -84.098 1.00 90.12 408 THR A N 1
ATOM 3348 C CA . THR A 1 408 ? 46.937 26.101 -85.344 1.00 90.12 408 THR A CA 1
ATOM 3349 C C . THR A 1 408 ? 46.331 27.085 -86.338 1.00 90.12 408 THR A C 1
ATOM 3351 O O . THR A 1 408 ? 46.604 26.993 -87.528 1.00 90.12 408 THR A O 1
ATOM 3354 N N . PHE A 1 409 ? 45.553 28.056 -85.856 1.00 91.12 409 PHE A N 1
ATOM 3355 C CA . PHE A 1 409 ? 44.985 29.108 -86.692 1.00 91.12 409 PHE A CA 1
ATOM 3356 C C . PHE A 1 409 ? 46.062 30.050 -87.249 1.00 91.12 409 PHE A C 1
ATOM 3358 O O . PHE A 1 409 ? 46.028 30.389 -88.428 1.00 91.12 409 PHE A O 1
ATOM 3365 N N . GLY A 1 410 ? 47.054 30.421 -86.433 1.00 88.69 410 GLY A N 1
ATOM 3366 C CA . GLY A 1 410 ? 48.224 31.182 -86.878 1.00 88.69 410 GLY A CA 1
ATOM 3367 C C . GLY A 1 410 ? 49.023 30.444 -87.956 1.00 88.69 410 GLY A C 1
ATOM 3368 O O . GLY A 1 410 ? 49.284 31.014 -89.010 1.00 88.69 410 GLY A O 1
ATOM 3369 N N . ALA A 1 411 ? 49.316 29.157 -87.746 1.00 86.44 411 ALA A N 1
ATOM 3370 C CA . ALA A 1 411 ? 49.991 28.317 -88.738 1.00 86.44 411 ALA A CA 1
ATOM 3371 C C . ALA A 1 411 ? 49.174 28.176 -90.037 1.00 86.44 411 ALA A C 1
ATOM 3373 O O . ALA A 1 411 ? 49.731 28.228 -91.130 1.00 86.44 411 ALA A O 1
ATOM 3374 N N . TRP A 1 412 ? 47.845 28.056 -89.937 1.00 88.56 412 TRP A N 1
ATOM 3375 C CA . TRP A 1 412 ? 46.955 28.058 -91.101 1.00 88.56 412 TRP A CA 1
ATOM 3376 C C . TRP A 1 412 ? 46.992 29.393 -91.860 1.00 88.56 412 TRP A C 1
ATOM 3378 O O . TRP A 1 412 ? 47.032 29.398 -93.088 1.00 88.56 412 TRP A O 1
ATOM 3388 N N . LEU A 1 413 ? 47.021 30.528 -91.152 1.00 86.19 413 LEU A N 1
ATOM 3389 C CA . LEU A 1 413 ? 47.173 31.850 -91.766 1.00 86.19 413 LEU A CA 1
ATOM 3390 C C . LEU A 1 413 ? 48.521 32.002 -92.483 1.00 86.19 413 LEU A C 1
ATOM 3392 O O . LEU A 1 413 ? 48.562 32.586 -93.563 1.00 86.19 413 LEU A O 1
ATOM 3396 N N . GLU A 1 414 ? 49.609 31.495 -91.905 1.00 84.31 414 GLU A N 1
ATOM 3397 C CA . GLU A 1 414 ? 50.935 31.503 -92.534 1.00 84.31 414 GLU A CA 1
ATOM 3398 C C . GLU A 1 414 ? 50.980 30.625 -93.787 1.00 84.31 414 GLU A C 1
ATOM 3400 O O . GLU A 1 414 ? 51.402 31.109 -94.836 1.00 84.31 414 GLU A O 1
ATOM 3405 N N . LEU A 1 415 ? 50.449 29.399 -93.719 1.00 83.56 415 LEU A N 1
ATOM 3406 C CA . LEU A 1 415 ? 50.296 28.516 -94.881 1.00 83.56 415 LEU A CA 1
ATOM 3407 C C . LEU A 1 415 ? 49.466 29.187 -95.983 1.00 83.56 415 LEU A C 1
ATOM 3409 O O . LEU A 1 415 ? 49.791 29.121 -97.164 1.00 83.56 415 LEU A O 1
ATOM 3413 N N . ARG A 1 416 ? 48.381 29.868 -95.610 1.00 79.56 416 ARG A N 1
ATOM 3414 C CA . ARG A 1 416 ? 47.538 30.590 -96.565 1.00 79.56 416 ARG A CA 1
ATOM 3415 C C . ARG A 1 416 ? 48.293 31.750 -97.220 1.00 79.56 416 ARG A C 1
ATOM 3417 O O . ARG A 1 416 ? 48.147 31.960 -98.419 1.00 79.56 416 ARG A O 1
ATOM 3424 N N . LYS A 1 417 ? 49.118 32.485 -96.466 1.00 80.88 417 LYS A N 1
ATOM 3425 C CA . LYS A 1 417 ? 49.993 33.532 -97.019 1.00 80.88 417 LYS A CA 1
ATOM 3426 C C . LYS A 1 417 ? 51.040 32.959 -97.978 1.00 80.88 417 LYS A C 1
ATOM 3428 O O . LYS A 1 417 ? 51.261 33.568 -99.019 1.00 80.88 417 LYS A O 1
ATOM 3433 N N . SER A 1 418 ? 51.659 31.818 -97.662 1.00 77.31 418 SER A N 1
ATOM 3434 C CA . SER A 1 418 ? 52.638 31.181 -98.554 1.00 77.31 418 SER A CA 1
ATOM 3435 C C . SER A 1 418 ? 51.986 30.630 -99.823 1.00 77.31 418 SER A C 1
ATOM 3437 O O . SER A 1 418 ? 52.498 30.864 -100.911 1.00 77.31 418 SER A O 1
ATOM 3439 N N . LEU A 1 419 ? 50.806 30.011 -99.714 1.00 72.88 419 LEU A N 1
ATOM 3440 C CA . LEU A 1 419 ? 50.020 29.576 -100.874 1.00 72.88 419 LEU A CA 1
ATOM 3441 C C . LEU A 1 419 ? 49.651 30.753 -101.793 1.00 72.88 419 LEU A C 1
ATOM 3443 O O . LEU A 1 419 ? 49.713 30.620 -103.011 1.00 72.88 419 LEU A O 1
ATOM 3447 N N . TYR A 1 420 ? 49.328 31.925 -101.231 1.00 70.44 420 TYR A N 1
ATOM 3448 C CA . TYR A 1 420 ? 49.087 33.138 -102.024 1.00 70.44 420 TYR A CA 1
ATOM 3449 C C . TYR A 1 420 ? 50.342 33.711 -102.701 1.00 70.44 420 TYR A C 1
ATOM 3451 O O . TYR A 1 420 ? 50.207 34.428 -103.690 1.00 70.44 420 TYR A O 1
ATOM 3459 N N . LEU A 1 421 ? 51.544 33.419 -102.191 1.00 64.38 421 LEU A N 1
ATOM 3460 C CA . LEU A 1 421 ? 52.812 33.807 -102.820 1.00 64.38 421 LEU A CA 1
ATOM 3461 C C . LEU A 1 421 ? 53.200 32.854 -103.962 1.00 64.38 421 LEU A C 1
ATOM 3463 O O . LEU A 1 421 ? 53.733 33.308 -104.970 1.00 64.38 421 LEU A O 1
ATOM 3467 N N . GLU A 1 422 ? 52.918 31.556 -103.824 1.00 63.12 422 GLU A N 1
ATOM 3468 C CA . GLU A 1 422 ? 53.194 30.534 -104.849 1.00 63.12 422 GLU A CA 1
ATOM 3469 C C . GLU A 1 422 ? 52.154 30.518 -105.980 1.00 63.12 422 GLU A C 1
ATOM 3471 O O . GLU A 1 422 ? 52.438 30.084 -107.094 1.00 63.12 422 GLU A O 1
ATOM 3476 N N . SER A 1 423 ? 50.938 30.995 -105.720 1.00 60.00 423 SER A N 1
ATOM 3477 C CA . SER A 1 423 ? 49.874 31.139 -106.713 1.00 60.00 423 SER A CA 1
ATOM 3478 C C . SER A 1 423 ? 49.093 32.424 -106.427 1.00 60.00 423 SER A C 1
ATOM 3480 O O . SER A 1 423 ? 48.187 32.410 -105.586 1.00 60.00 423 SER A O 1
ATOM 3482 N N . PRO A 1 424 ? 49.423 33.561 -107.075 1.00 58.62 424 PRO A N 1
ATOM 3483 C CA . PRO A 1 424 ? 48.648 34.780 -106.892 1.00 58.62 424 PRO A CA 1
ATOM 3484 C C . PRO A 1 424 ? 47.205 34.501 -107.312 1.00 58.62 424 PRO A C 1
ATOM 3486 O O . PRO A 1 424 ? 46.969 33.936 -108.380 1.00 58.62 424 PRO A O 1
ATOM 3489 N N . MET A 1 425 ? 46.233 34.873 -106.471 1.00 55.00 425 MET A N 1
ATOM 3490 C CA . MET A 1 425 ? 44.822 34.760 -106.840 1.00 55.00 425 MET A CA 1
ATOM 3491 C C . MET A 1 425 ? 44.600 35.525 -108.144 1.00 55.00 425 MET A C 1
ATOM 3493 O O . MET A 1 425 ? 44.632 36.756 -108.157 1.00 55.00 425 MET A O 1
ATOM 3497 N N . GLN A 1 426 ? 44.352 34.809 -109.238 1.00 56.31 426 GLN A N 1
ATOM 3498 C CA . GLN A 1 426 ? 43.680 35.409 -110.376 1.00 56.31 426 GLN A CA 1
ATOM 3499 C C . GLN A 1 426 ? 42.257 35.705 -109.914 1.00 56.31 426 GLN A C 1
ATOM 3501 O O . GLN A 1 426 ? 41.468 34.793 -109.672 1.00 56.31 426 GLN A O 1
ATOM 3506 N N . ALA A 1 427 ? 41.945 36.987 -109.737 1.00 53.16 427 ALA A N 1
ATOM 3507 C CA . ALA A 1 427 ? 40.565 37.427 -109.652 1.00 53.16 427 ALA A CA 1
ATOM 3508 C C . ALA A 1 427 ? 39.931 37.179 -111.025 1.00 53.16 427 ALA A C 1
ATOM 3510 O O . ALA A 1 427 ? 40.016 38.013 -111.925 1.00 53.16 427 ALA A O 1
ATOM 3511 N N . VAL A 1 428 ? 39.365 35.990 -111.207 1.00 55.53 428 VAL A N 1
ATOM 3512 C CA . VAL A 1 428 ? 38.481 35.706 -112.329 1.00 55.53 428 VAL A CA 1
ATOM 3513 C C . VAL A 1 428 ? 37.109 36.219 -111.916 1.00 55.53 428 VAL A C 1
ATOM 3515 O O . VAL A 1 428 ? 36.525 35.743 -110.944 1.00 55.53 428 VAL A O 1
ATOM 3518 N N . PHE A 1 429 ? 36.626 37.242 -112.615 1.00 58.06 429 PHE A N 1
ATOM 3519 C CA . PHE A 1 429 ? 35.234 37.655 -112.514 1.00 58.06 429 PHE A CA 1
ATOM 3520 C C . PHE A 1 429 ? 34.388 36.572 -113.184 1.00 58.06 429 PHE A C 1
ATOM 3522 O O . PHE A 1 429 ? 34.292 36.531 -114.406 1.00 58.06 429 PHE A O 1
ATOM 3529 N N . GLU A 1 430 ? 33.815 35.666 -112.395 1.00 59.00 430 GLU A N 1
ATOM 3530 C CA . GLU A 1 430 ? 32.723 34.823 -112.876 1.00 59.00 430 GLU A CA 1
ATOM 3531 C C . GLU A 1 430 ? 31.397 35.587 -112.741 1.00 59.00 430 GLU A C 1
ATOM 3533 O O . GLU A 1 430 ? 31.127 36.167 -111.679 1.00 59.00 430 GLU A O 1
ATOM 3538 N N . PRO A 1 431 ? 30.557 35.613 -113.792 1.00 60.56 431 PRO A N 1
ATOM 3539 C CA . PRO A 1 431 ? 29.242 36.227 -113.720 1.00 60.56 431 PRO A CA 1
ATOM 3540 C C . PRO A 1 431 ? 28.400 35.526 -112.652 1.00 60.56 431 PRO A C 1
ATOM 3542 O O . PRO A 1 431 ? 28.350 34.300 -112.548 1.00 60.56 431 PRO A O 1
ATOM 3545 N N . THR A 1 432 ? 27.745 36.324 -111.815 1.00 60.06 432 THR A N 1
ATOM 3546 C CA . THR A 1 432 ? 26.979 35.821 -110.676 1.00 60.06 432 THR A CA 1
ATOM 3547 C C . THR A 1 432 ? 25.744 35.071 -111.181 1.00 60.06 432 THR A C 1
ATOM 3549 O O . THR A 1 432 ? 24.854 35.674 -111.772 1.00 60.06 432 THR A O 1
ATOM 3552 N N . GLY A 1 433 ? 25.647 33.765 -110.914 1.00 64.44 433 GLY A N 1
ATOM 3553 C CA . GLY A 1 433 ? 24.478 32.941 -111.274 1.00 64.44 433 GLY A CA 1
ATOM 3554 C C . GLY A 1 433 ? 23.206 33.234 -110.462 1.00 64.44 433 GLY A C 1
ATOM 3555 O O . GLY A 1 433 ? 22.218 32.511 -110.576 1.00 64.44 433 GLY A O 1
ATOM 3556 N N . ASP A 1 434 ? 23.227 34.270 -109.623 1.00 66.50 434 ASP A N 1
ATOM 3557 C CA . ASP A 1 434 ? 22.174 34.599 -108.671 1.00 66.50 434 ASP A CA 1
ATOM 3558 C C . ASP A 1 434 ? 21.342 35.786 -109.192 1.00 66.50 434 ASP A C 1
ATOM 3560 O O . ASP A 1 434 ? 21.780 36.941 -109.198 1.00 66.50 434 ASP A O 1
ATOM 3564 N N . ALA A 1 435 ? 20.119 35.507 -109.654 1.00 64.06 435 ALA A N 1
ATOM 3565 C CA . ALA A 1 435 ? 19.280 36.454 -110.403 1.00 64.06 435 ALA A CA 1
ATOM 3566 C C . ALA A 1 435 ? 18.940 37.751 -109.638 1.00 64.06 435 ALA A C 1
ATOM 3568 O O . ALA A 1 435 ? 18.609 38.771 -110.241 1.00 64.06 435 ALA A O 1
ATOM 3569 N N . ARG A 1 436 ? 19.028 37.735 -108.302 1.00 63.84 436 ARG A N 1
ATOM 3570 C CA . ARG A 1 436 ? 18.773 38.907 -107.446 1.00 63.84 436 ARG A CA 1
ATOM 3571 C C . ARG A 1 436 ? 19.973 39.848 -107.339 1.00 63.84 436 ARG A C 1
ATOM 3573 O O . ARG A 1 436 ? 19.775 41.044 -107.152 1.00 63.84 436 ARG A O 1
ATOM 3580 N N . ALA A 1 437 ? 21.193 39.332 -107.480 1.00 60.72 437 ALA A N 1
ATOM 3581 C CA . ALA A 1 437 ? 22.413 40.136 -107.481 1.00 60.72 437 ALA A CA 1
ATOM 3582 C C . ALA A 1 437 ? 22.642 40.817 -108.845 1.00 60.72 437 ALA A C 1
ATOM 3584 O O . ALA A 1 437 ? 23.089 41.962 -108.884 1.00 60.72 437 ALA A O 1
ATOM 3585 N N . ALA A 1 438 ? 22.228 40.176 -109.947 1.00 61.50 438 ALA A N 1
ATOM 3586 C CA . ALA A 1 438 ? 22.302 40.734 -111.303 1.00 61.50 438 ALA A CA 1
ATOM 3587 C C . ALA A 1 438 ? 21.482 42.031 -111.487 1.00 61.50 438 ALA A C 1
ATOM 3589 O O . ALA A 1 438 ? 21.853 42.903 -112.267 1.00 61.50 438 ALA A O 1
ATOM 3590 N N . ALA A 1 439 ? 20.393 42.205 -110.730 1.00 62.97 439 ALA A N 1
ATOM 3591 C CA . ALA A 1 439 ? 19.565 43.414 -110.779 1.00 62.97 439 ALA A CA 1
ATOM 3592 C C . ALA A 1 439 ? 20.200 44.637 -110.083 1.00 62.97 439 ALA A C 1
ATOM 3594 O O . ALA A 1 439 ? 19.775 45.767 -110.316 1.00 62.97 439 ALA A O 1
ATOM 3595 N N . LEU A 1 440 ? 21.198 44.424 -109.217 1.00 63.69 440 LEU A N 1
ATOM 3596 C CA . LEU A 1 440 ? 21.840 45.476 -108.420 1.00 63.69 440 LEU A CA 1
ATOM 3597 C C . LEU A 1 440 ? 23.132 46.012 -109.054 1.00 63.69 440 LEU A C 1
ATOM 3599 O O . LEU A 1 440 ? 23.612 47.067 -108.640 1.00 63.69 440 LEU A O 1
ATOM 3603 N N . VAL A 1 441 ? 23.692 45.323 -110.054 1.00 65.75 441 VAL A N 1
ATOM 3604 C CA . VAL A 1 441 ? 24.974 45.688 -110.677 1.00 65.75 441 VAL A CA 1
ATOM 3605 C C . VAL A 1 441 ? 24.855 45.614 -112.211 1.00 65.75 441 VAL A C 1
ATOM 3607 O O . VAL A 1 441 ? 25.158 44.582 -112.799 1.00 65.75 441 VAL A O 1
ATOM 3610 N N . PRO A 1 442 ? 24.435 46.695 -112.900 1.00 55.91 442 PRO A N 1
ATOM 3611 C CA . PRO A 1 442 ? 24.080 46.664 -114.330 1.00 55.91 442 PRO A CA 1
ATOM 3612 C C . PRO A 1 442 ? 25.244 46.462 -115.316 1.00 55.91 442 PRO A C 1
ATOM 3614 O O . PRO A 1 442 ? 25.041 46.544 -116.524 1.00 55.91 442 PRO A O 1
ATOM 3617 N N . TRP A 1 443 ? 26.468 46.268 -114.822 1.00 59.22 443 TRP A N 1
ATOM 3618 C CA . TRP A 1 443 ? 27.693 46.253 -115.633 1.00 59.22 443 TRP A CA 1
ATOM 3619 C C . TRP A 1 443 ? 28.431 44.911 -115.616 1.00 59.22 443 TRP A C 1
ATOM 3621 O O . TRP A 1 443 ? 29.508 44.819 -116.201 1.00 59.22 443 TRP A O 1
ATOM 3631 N N . SER A 1 444 ? 27.898 43.884 -114.950 1.00 55.56 444 SER A N 1
ATOM 3632 C CA . SER A 1 444 ? 28.465 42.535 -115.022 1.00 55.56 444 SER A CA 1
ATOM 3633 C C . SER A 1 444 ? 27.940 41.831 -116.275 1.00 55.56 444 SER A C 1
ATOM 3635 O O . SER A 1 444 ? 26.869 41.224 -116.233 1.00 55.56 444 SER A O 1
ATOM 3637 N N . TRP A 1 445 ? 28.667 41.973 -117.382 1.00 51.41 445 TRP A N 1
ATOM 3638 C CA . TRP A 1 445 ? 28.516 41.135 -118.574 1.00 51.41 445 TRP A CA 1
ATOM 3639 C C . TRP A 1 445 ? 29.483 39.962 -118.489 1.00 51.41 445 TRP A C 1
ATOM 3641 O O . TRP A 1 445 ? 30.647 40.216 -118.094 1.00 51.41 445 TRP A O 1
#

Organism: NCBI:txid1333877

Nearest PDB structures (foldseek):
  7o0s-assembly1_B  TM=8.121E-01  e=9.811E-06  Homo sapiens
  7o06-assembly2_D  TM=7.966E-01  e=4.493E-05  Homo sapiens
  7o3b-assembly3_I  TM=8.247E-01  e=6.667E-05  Homo sapiens
  7nwj-assembly1_A  TM=5.741E-01  e=1.629E-05  Homo sapiens

Solvent-accessible surface area (backbone atoms only — not comparable to full-atom values): 25460 Å² total; per-residue (Å²): 119,64,68,67,52,51,52,50,53,51,51,56,52,49,52,53,62,64,71,65,63,79,77,80,70,87,78,82,72,52,74,68,56,47,51,54,51,35,46,72,54,72,44,50,72,85,83,42,52,91,52,51,64,56,51,58,47,61,76,67,54,76,73,53,77,60,50,44,82,46,65,48,100,82,73,44,70,32,34,36,28,75,84,79,74,47,73,37,79,61,65,95,56,50,67,59,52,36,50,49,53,50,45,55,52,48,29,68,74,72,54,25,53,60,69,55,52,49,54,49,50,50,52,51,50,51,53,51,58,72,50,62,50,52,41,85,47,66,48,102,83,69,48,66,33,33,36,29,77,83,78,75,46,75,39,75,61,67,70,61,58,50,61,46,44,59,53,50,53,50,53,52,51,52,53,51,49,36,71,78,36,56,71,35,64,65,47,75,79,81,74,54,70,67,58,54,50,50,52,53,48,51,53,48,52,50,51,51,52,52,52,49,49,50,51,51,51,52,51,50,53,50,50,52,52,50,51,50,52,46,51,55,49,46,58,64,55,72,70,50,64,73,76,65,72,60,90,36,57,47,78,46,80,45,78,51,70,52,102,89,60,68,47,79,42,84,43,79,37,74,28,70,71,50,53,51,50,52,50,49,51,51,51,51,52,49,50,54,50,49,55,50,45,68,65,43,50,60,56,53,50,50,52,51,54,51,50,53,53,51,49,50,54,51,49,53,49,52,52,49,50,52,52,51,53,48,65,59,45,54,59,53,53,51,51,50,52,52,51,50,54,50,51,53,52,47,54,50,52,51,48,55,49,52,51,50,52,50,52,52,52,51,51,52,50,50,51,53,49,51,52,51,52,53,52,51,51,53,50,52,52,51,52,52,51,52,53,50,51,51,52,51,51,53,53,48,53,51,48,52,51,51,52,50,52,52,49,53,51,51,52,49,52,50,52,51,53,51,50,44,69,80,46,65,82,76,85,72,87,72,79,74,92,46,78,74,59,51,76,77,44,95,78,81,123

Mean predicted aligned error: 20.57 Å

InterPro domains:
  IPR000048 IQ motif, EF-hand binding site [PF00612] (213-229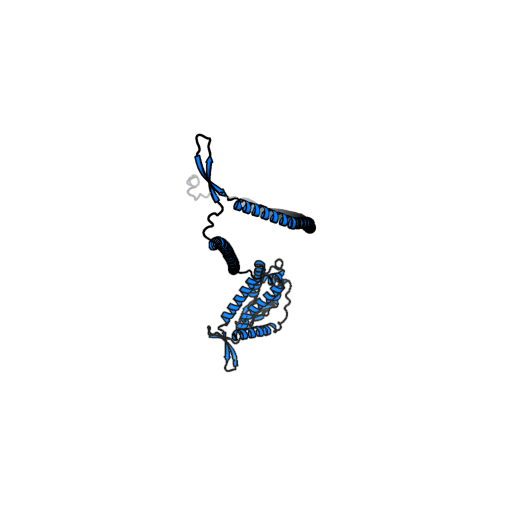)
  IPR000048 IQ motif, EF-hand binding site [PF00612] (279-296)
  IPR000048 IQ motif, EF-hand binding site [PF00612] (369-386)
  IPR000048 IQ motif, EF-hand binding site [SM00015] (208-230)
  IPR000048 IQ motif, EF-hand binding site [SM00015] (275-297)
  IPR000048 IQ motif, EF-hand binding site [SM00015] (305-327)
  IPR000048 IQ motif, EF-hand binding site [SM00015] (367-389)
  IPR001202 WW domain [PF00397] (63-92)
  IPR001202 WW domain [PS01159] (67-92)
  IPR001202 WW domain [PS50020] (61-94)
  IPR001202 WW domain [PS50020] (134-161)
  IPR001202 WW domain [SM00456] (62-94)
  IPR001202 WW domain [SM00456] (129-161)
  IPR001202 WW domain [cd00201] (64-92)
  IPR001202 WW domain [cd00201] (132-160)
  IPR036020 WW domain superfamily [SSF51045] (51-93)
  IPR053233 Plasmodium ABRA-related [PTHR21715] (40-102)

Sequence (445 aa):
ADASSALRGTAARLQQEALEKPNGGKRVLDVVELYSFVQSLGIDPIKESEMVWIAEEALKVQLPPGWTEHTDDRNRPYFHHAHSDESSWTHPMDDVFHDLVQYFRKVLEDGGFWAVEDDLAEHEELIRRDLADWQELFDERGRRFFHNSQTDESRLDDPRHAAYHSLYARLKVVGKMREHLPHLACVPRPEDASVQQARQKEQKELQDRENVAVKVQSTARMMLTRRKAQKIRERRYTNCAPPPERPNLRVHLKRTGDATNFQEDLVFSLTTARRQQIAAVKLQTFARGVLARIRVKPMLKHRRELNQMVTRVQRTWRDYASRKDERERIPKAKAHLVALLRRQMQCRRDYEFFSACAAAWCQEQLERRACAVRIQSVARGKAARLAVEHRRRELGAAAVCLQRHARTFGAWLELRKSLYLESPMQAVFEPTGDARAAALVPWSW

Radius of gyration: 61.23 Å; Cα contacts (8 Å, |Δi|>4): 215; chains: 1; bounding box: 126×107×189 Å

Foldseek 3Di:
DVVVVVVVVVVVVLVVVQVPDDDDDLDDDDPVRLCVQCVLLVHDCVPPVLCSVLSVLVSVADAFPQKDWDADPVRQIWIARNPVRDIGSDRPCSVLSSVLVVQLVVCVVVLANVVVVVVLVVLVVVLCVVCVQWDWDADPVRQIWIARNPPRDIGSDDPSRRSCSSSVSSVVVVVVSCVSVVSRHPDDDDDDPVVVVVVVVVVVVVVVVVVVVVVVVVVVVVVVVVVVVVVVVVVVVVPDPPPCPLVFWDWDWDWDDDPPDTDTDTDTDGHPVVVVVVVVVVVVVVVVVVVVCVVCVVVVVVVVVVVVVVVVVVVVVVVVVVVVVVVVVVVVVVVVVVVVVVVVVVVVVVVVVVVVVVVVVVVVVVVVVVVVVVVVVVVVVVVVVVVVVVVVVVVVVVVVVVVVVVVVVVVVVVVVVVVCVVPPDPPDDDQDPDPVVCVVDVPRD

=== Feature glossary ===
Key to the feature types in this record:

— What the protein is —

Primary structure: the covalent order of the twenty standard amino acids along the backbone. Two proteins with the same sequence will (almost always) fold to the same structure; two with 30% identity often share a fold but not the details.

Database cross-references. InterPro integrates a dozen domain/family signature databases into unified entries with residue-range hits. GO terms attach function/process/location labels with evidence codes. CATH codes position the fold in a four-level structural taxonomy. Organism is the NCBI-taxonomy species name.

— Where its atoms are —

The mmCIF block holds the 3D Cartesian coordinates of each backbone atom (N, Cα, C, O) in ångströms. mmCIF is the PDB's canonical archive format — a tagged-loop text representation of the atomic model.

Six rendered views show the 3D structure from the faces of a cube — i.e. along ±x, ±y, ±z. Rendering representation is drawn randomly per protein from cartoon (secondary-structure ribbons), sticks (backbone bonds), or molecular surface; coloring is either N→C rainbow (blue at the N-terminus through red at the C-terminus) or one color per chain.

— Local backbone conformation —

DSSP 8-state secondary structure assigns each residue one of H (α-helix), G (3₁₀-helix), I (π-helix), E (extended β-strand), B (isolated β-bridge), T (hydrogen-bonded turn), S (bend), or '-' (coil). The assignment is computed from backbone hydrogen-bond geometry via the Kabsch–Sander algorithm.

P-SEA three-state annotation labels each residue as helix, strand, or coil based purely on the geometry of the Cα trace. It serves as a fallback when the full backbone (and thus DSSP) is unavailable.

The φ/ψ torsion pair specifies the backbone conformation at each residue. φ rotates about the N–Cα bond, ψ about the Cα–C bond. Steric clashes forbid most of the (φ, ψ) plane — the allowed regions (α-helix basin, β-sheet basin, left-handed helix) are the Ramachandran-allowed regions.

— Global shape and packing —

The geometric summary reports three shape descriptors. Rg (radius of gyration) measures how spread out the Cα atoms are about their centre of mass; compact globular proteins have small Rg, elongated or unfolded ones large. Cα contacts (<8 Å, |i−j|>4) count long-range residue pairs in spatial proximity — high for tightly packed folds, near zero for rods or random coil. The bounding-box extents give the protein's footprint along x, y, z in Å.

Accessible surface area quantifies burial. A residue with SASA near zero is packed into the hydrophobic core; one with SASA >100 Å² sits on the surface. Computed here via the Shrake–Rupley numerical algorithm with a 1.4 Å probe.

Plot images: a contact map (which residues are close in 3D, as an N×N binary image), a Ramachandran scatter (backbone torsion angles, revealing secondary-structure composition at a glance), and — for AlphaFold structures — a PAE heatmap (pairwise prediction confidence).

— Structural neighborhood —

The Foldseek 3Di string encodes local tertiary geometry as a 20-letter alphabet — one character per residue — derived from the relative positions of nearby Cα atoms. Unlike the amino-acid sequence, 3Di is a direct function of the 3D structure, so two proteins with the same fold have similar 3Di strings even at low sequence identity.

Nearest PDB neighbors are the top structural matches found by Foldseek when searching this structure against the entire Protein Data Bank. Each hit reports a TM-score (0 to 1; >0.5 almost always implies the same fold) and an E-value. These are *structural* homologs — they may share no detectable sequence similarity.

— Confidence and disorder —

For AlphaFold models, the B-factor field carries pLDDT — the model's own estimate of local accuracy on a 0–100 scale. Regions with pLDDT<50 should be treated as essentially unmodeled; they often correspond to intrinsically disordered segments.

B-factor (Debye–Waller factor) reflects atomic displacement in the crystal lattice. It is an experimental observable (units Å²), not a prediction; low values mean the atom is pinned down, high values mean it moves or is heterogeneous across the crystal.

Predicted aligned error is AlphaFold's pairwise confidence. Unlike pLDDT (per-residue), PAE is per-residue-pair and captures whether two parts of the structure are correctly placed relative to each other. Units are ångströms of expected positional error.